Protein AF-A0A418CA34-F1 (afdb_monomer_lite)

Radius of gyration: 31.53 Å; chains: 1; bounding box: 89×88×75 Å

Secondary structure (DSSP, 8-state):
-PPPPPPPEEE-SEEEHHHHHHHHTS-HHHHHHHH-EEETTEEEEEETTEEEEESSGGG-EEEHHHHHHHHHHTT--EEE---S-------TT-------PPEEEEEE-TTSSHHHHHHHHHT---TTTSGGGS--SPEEEEEEEETTEEEEEEE---SGGGHHHHHHHHHH-SEEEEEEETTT---HHHHHHHHHHHHHT--EEEEEE-GGG-SS--EETT-EEEETTEEEEEEEEEETTS-EESEE-TT--EEEEEEE-SS-SS-TT----EEE-HHHHHHHHHHHHHHHHHHHHHHHHHHHTTS-PPP----SEEEEEEESSHHHHHHHHHHHHHH-TTEEEEEEEESSB-HHHHHT-SEEEEES--B-HHHHHHHHHTT--EEEESSHHHHHHHHHHHHHHHHHHHHHHTT-

Structure (mmCIF, N/CA/C/O backbone):
data_AF-A0A418CA34-F1
#
_entry.id   AF-A0A418CA34-F1
#
loop_
_atom_site.group_PDB
_atom_site.id
_atom_site.type_symbol
_atom_site.label_atom_id
_atom_site.label_alt_id
_atom_site.label_comp_id
_atom_site.label_asym_id
_atom_site.label_entity_id
_atom_site.label_seq_id
_atom_site.pdbx_PDB_ins_code
_atom_site.Cartn_x
_atom_site.Cartn_y
_atom_site.Cartn_z
_atom_site.occupancy
_atom_site.B_iso_or_equiv
_atom_site.auth_seq_id
_atom_site.auth_comp_id
_atom_site.auth_asym_id
_atom_site.auth_atom_id
_atom_site.pdbx_PDB_model_num
ATOM 1 N N . PHE A 1 1 ? -54.122 -43.890 13.988 1.00 38.28 1 PHE A N 1
ATOM 2 C CA . PHE A 1 1 ? -53.768 -42.560 13.454 1.00 38.28 1 PHE A CA 1
ATOM 3 C C . PHE A 1 1 ? -52.272 -42.350 13.623 1.00 38.28 1 PHE A C 1
ATOM 5 O O . PHE A 1 1 ? -51.840 -41.955 14.696 1.00 38.28 1 PHE A O 1
ATOM 12 N N . ALA A 1 2 ? -51.473 -42.701 12.613 1.00 40.19 2 ALA A N 1
ATOM 13 C CA . ALA A 1 2 ? -50.042 -42.405 12.627 1.00 40.19 2 ALA A CA 1
ATOM 14 C C . ALA A 1 2 ? -49.866 -40.883 12.524 1.00 40.19 2 ALA A C 1
ATOM 16 O O . ALA A 1 2 ? -50.378 -40.262 11.588 1.00 40.19 2 ALA A O 1
ATOM 17 N N . SER A 1 3 ? -49.228 -40.270 13.521 1.00 45.06 3 SER A N 1
ATOM 18 C CA . SER A 1 3 ? -48.885 -38.851 13.490 1.00 45.06 3 SER A CA 1
ATOM 19 C C . SER A 1 3 ? -47.972 -38.594 12.292 1.00 45.06 3 SER A C 1
ATOM 21 O O . SER A 1 3 ? -47.001 -39.315 12.073 1.00 45.06 3 SER A O 1
ATOM 23 N N . LYS A 1 4 ? -48.299 -37.578 11.484 1.00 45.91 4 LYS A N 1
ATOM 24 C CA . LYS A 1 4 ? -47.426 -37.134 10.389 1.00 45.91 4 LYS A CA 1
ATOM 25 C C . LYS A 1 4 ? -46.023 -36.861 10.960 1.00 45.91 4 LYS A C 1
ATOM 27 O O . LYS A 1 4 ? -45.952 -36.199 12.001 1.00 45.91 4 LYS A O 1
ATOM 32 N N . PRO A 1 5 ? -44.938 -37.322 10.311 1.00 50.31 5 PRO A N 1
ATOM 33 C CA . PRO A 1 5 ? -43.587 -36.990 10.750 1.00 50.31 5 PRO A CA 1
ATOM 34 C C . PRO A 1 5 ? -43.449 -35.464 10.785 1.00 50.31 5 PRO A C 1
ATOM 36 O O . PRO A 1 5 ? -43.822 -34.772 9.830 1.00 50.31 5 PRO A O 1
ATOM 39 N N . LYS A 1 6 ? -43.013 -34.921 11.928 1.00 60.38 6 LYS A N 1
ATOM 40 C CA . LYS A 1 6 ? -42.776 -33.481 12.070 1.00 60.38 6 LYS A CA 1
ATOM 41 C C . LYS A 1 6 ? -41.638 -33.124 11.119 1.00 60.38 6 LYS A C 1
ATOM 43 O O . LYS A 1 6 ? -40.577 -33.725 11.202 1.00 60.38 6 LYS A O 1
ATOM 48 N N . LYS A 1 7 ? -41.868 -32.172 10.209 1.00 67.38 7 LYS A N 1
ATOM 49 C CA . LYS A 1 7 ? -40.799 -31.659 9.343 1.00 67.38 7 LYS A CA 1
ATOM 50 C C . LYS A 1 7 ? -39.654 -31.130 10.221 1.00 67.38 7 LYS A C 1
ATOM 52 O O . LYS A 1 7 ? -39.965 -30.430 11.193 1.00 67.38 7 LYS A O 1
ATOM 57 N N . PRO A 1 8 ? -38.389 -31.438 9.890 1.00 76.38 8 PRO A N 1
ATOM 58 C CA . PRO A 1 8 ? -37.251 -30.939 10.643 1.00 76.38 8 PRO A CA 1
ATOM 59 C C . PRO A 1 8 ? -37.209 -29.412 10.582 1.00 76.38 8 PRO A C 1
ATOM 61 O O . PRO A 1 8 ? -37.644 -28.789 9.607 1.00 76.38 8 PRO A O 1
ATOM 64 N N . ILE A 1 9 ? -36.719 -28.804 11.654 1.00 81.12 9 ILE A N 1
ATOM 65 C CA . ILE A 1 9 ? -36.542 -27.359 11.730 1.00 81.12 9 ILE A CA 1
ATOM 66 C C . ILE A 1 9 ? -35.247 -26.997 11.027 1.00 81.12 9 ILE A C 1
ATOM 68 O O . ILE A 1 9 ? -34.190 -27.512 11.368 1.00 81.12 9 ILE A O 1
ATOM 72 N N . VAL A 1 10 ? -35.328 -26.063 10.089 1.00 78.81 10 VAL A N 1
ATOM 73 C CA . VAL A 1 10 ? -34.152 -25.582 9.374 1.00 78.81 10 VAL A CA 1
ATOM 74 C C . VAL A 1 10 ? -33.440 -24.500 10.191 1.00 78.81 10 VAL A C 1
ATOM 76 O O . VAL A 1 10 ? -34.069 -23.509 10.597 1.00 78.81 10 VAL A O 1
ATOM 79 N N . LEU A 1 11 ? -32.151 -24.700 10.473 1.00 78.75 11 LEU A N 1
ATOM 80 C CA . LEU A 1 11 ? -31.275 -23.763 11.183 1.00 78.75 11 LEU A CA 1
ATOM 81 C C . LEU A 1 11 ? -30.094 -23.333 10.299 1.00 78.75 11 LEU A C 1
ATOM 83 O O . LEU A 1 11 ? -29.603 -24.112 9.487 1.00 78.75 11 LEU A O 1
ATOM 87 N N . ASN A 1 12 ? -29.636 -22.100 10.521 1.00 76.00 12 ASN A N 1
ATOM 88 C CA . ASN A 1 12 ? -28.469 -21.507 9.863 1.00 76.00 12 ASN A CA 1
ATOM 89 C C . ASN A 1 12 ? -27.237 -21.639 10.778 1.00 76.00 12 ASN A C 1
ATOM 91 O O . ASN A 1 12 ? -27.395 -21.922 11.971 1.00 76.00 12 ASN A O 1
ATOM 95 N N . ASP A 1 13 ? -26.043 -21.314 10.264 1.00 72.12 13 ASP A N 1
ATOM 96 C CA . ASP A 1 13 ? -24.773 -21.333 11.021 1.00 72.12 13 ASP A CA 1
ATOM 97 C C . ASP A 1 13 ? -24.838 -20.598 12.361 1.00 72.12 13 ASP A C 1
ATOM 99 O O . ASP A 1 13 ? -24.279 -21.036 13.368 1.00 72.12 13 ASP A O 1
ATOM 103 N N . PHE A 1 14 ? -25.580 -19.492 12.385 1.00 81.00 14 PHE A N 1
ATOM 104 C CA . PHE A 1 14 ? -25.810 -18.699 13.579 1.00 81.00 14 PHE A CA 1
ATOM 105 C C . PHE A 1 14 ? -27.298 -18.421 13.745 1.00 81.00 14 PHE A C 1
ATOM 107 O O . PHE A 1 14 ? -27.937 -17.812 12.887 1.00 81.00 14 PHE A O 1
ATOM 114 N N . THR A 1 15 ? -27.856 -18.820 14.886 1.00 82.62 15 THR A N 1
ATOM 115 C CA . THR A 1 15 ? -29.274 -18.616 15.206 1.00 82.62 15 THR A CA 1
ATOM 116 C C . THR A 1 15 ? -29.419 -17.831 16.506 1.00 82.62 15 THR A C 1
ATOM 118 O O . THR A 1 15 ? -28.791 -18.134 17.520 1.00 82.62 15 THR A O 1
ATOM 121 N N . ARG A 1 16 ? -30.281 -16.808 16.534 1.00 86.12 16 ARG A N 1
ATOM 122 C CA . ARG A 1 16 ? -30.561 -16.067 17.779 1.00 86.12 16 ARG A CA 1
ATOM 123 C C . ARG A 1 16 ? -31.478 -16.869 18.701 1.00 86.12 16 ARG A C 1
ATOM 125 O O . ARG A 1 16 ? -32.436 -17.486 18.244 1.00 86.12 16 ARG A O 1
ATOM 132 N N . VAL A 1 17 ? -31.300 -16.731 20.016 1.00 86.25 17 VAL A N 1
ATOM 133 C CA . VAL A 1 17 ? -32.137 -17.399 21.041 1.00 86.25 17 VAL A CA 1
ATOM 134 C C . VAL A 1 17 ? -33.640 -17.216 20.804 1.00 86.25 17 VAL A C 1
ATOM 136 O O . VAL A 1 17 ? -34.409 -18.170 20.883 1.00 86.25 17 VAL A O 1
ATOM 139 N N . ARG A 1 18 ? -34.081 -15.989 20.493 1.00 84.44 18 ARG A N 1
ATOM 140 C CA . ARG A 1 18 ? -35.506 -15.691 20.261 1.00 84.44 18 ARG A CA 1
ATOM 141 C C . ARG A 1 18 ? -36.047 -16.381 19.009 1.00 84.44 18 ARG A C 1
ATOM 143 O O . ARG A 1 18 ? -37.228 -16.706 18.954 1.00 84.44 18 ARG A O 1
ATOM 150 N N . GLU A 1 19 ? -35.208 -16.550 17.999 1.00 84.62 19 GLU A N 1
ATOM 151 C CA . GLU A 1 19 ? -35.577 -17.218 16.757 1.00 84.62 19 GLU A CA 1
ATOM 152 C C . GLU A 1 19 ? -35.668 -18.728 16.967 1.00 84.62 19 GLU A C 1
ATOM 154 O O . GLU A 1 19 ? -36.681 -19.331 16.612 1.00 84.62 19 GLU A O 1
ATOM 159 N N . LEU A 1 20 ? -34.681 -19.308 17.654 1.00 87.25 20 LEU A N 1
ATOM 160 C CA . LEU A 1 20 ? -34.691 -20.718 18.029 1.00 87.25 20 LEU A CA 1
ATOM 161 C C . LEU A 1 20 ? -35.900 -21.055 18.915 1.00 87.25 20 LEU A C 1
ATOM 163 O O . LEU A 1 20 ? -36.608 -22.016 18.643 1.00 87.25 20 LEU A O 1
ATOM 167 N N . SER A 1 21 ? -36.211 -20.216 19.908 1.00 90.19 21 SER A N 1
ATOM 168 C CA . SER A 1 21 ? -37.402 -20.359 20.764 1.00 90.19 21 SER A CA 1
ATOM 169 C C . SER A 1 21 ? -38.704 -20.390 19.956 1.00 90.19 21 SER A C 1
ATOM 171 O O . SER A 1 21 ? -39.552 -21.252 20.188 1.00 90.19 21 SER A O 1
ATOM 173 N N . LYS A 1 22 ? -38.854 -19.501 18.965 1.00 88.94 22 LYS A N 1
ATOM 174 C CA . LYS A 1 22 ? -40.026 -19.496 18.075 1.00 88.94 22 LYS A CA 1
ATOM 175 C C . LYS A 1 22 ? -40.110 -20.766 17.232 1.00 88.94 22 LYS A C 1
ATOM 177 O O . LYS A 1 22 ? -41.198 -21.324 17.110 1.00 88.94 22 LYS A O 1
ATOM 182 N N . LYS A 1 23 ? -38.983 -21.210 16.665 1.00 86.81 23 LYS A N 1
ATOM 183 C CA . LYS A 1 23 ? -38.906 -22.427 15.846 1.00 86.81 23 LYS A CA 1
ATOM 184 C C . LYS A 1 23 ? -39.270 -23.666 16.684 1.00 86.81 23 LYS A C 1
ATOM 186 O O . LYS A 1 23 ? -40.137 -24.437 16.282 1.00 86.81 23 LYS A O 1
ATOM 191 N N . LEU A 1 24 ? -38.706 -23.789 17.886 1.00 87.31 24 LEU A N 1
ATOM 192 C CA . LEU A 1 24 ? -38.944 -24.893 18.826 1.00 87.31 24 LEU A CA 1
ATOM 193 C C . LEU A 1 24 ? -40.304 -24.837 19.547 1.00 87.31 24 LEU A C 1
ATOM 195 O O . LEU A 1 24 ? -40.703 -25.822 20.162 1.00 87.31 24 LEU A O 1
ATOM 199 N N . LYS A 1 25 ? -41.032 -23.713 19.472 1.00 88.44 25 LYS A N 1
ATOM 200 C CA . LYS A 1 25 ? -42.279 -23.455 20.225 1.00 88.44 25 LYS A CA 1
ATOM 201 C C . LYS A 1 25 ? -42.112 -23.558 21.750 1.00 88.44 25 LYS A C 1
ATOM 203 O O . LYS A 1 25 ? -43.045 -23.942 22.450 1.00 88.44 25 LYS A O 1
ATOM 208 N N . VAL A 1 26 ? -40.942 -23.173 22.254 1.00 89.75 26 VAL A N 1
ATOM 209 C CA . VAL A 1 26 ? -40.608 -23.107 23.689 1.00 89.75 26 VAL A CA 1
ATOM 210 C C . VAL A 1 26 ? -40.328 -21.665 24.099 1.00 89.75 26 VAL A C 1
ATOM 212 O O . VAL A 1 26 ? -40.157 -20.785 23.249 1.00 89.75 26 VAL A O 1
ATOM 215 N N . THR A 1 27 ? -40.269 -21.384 25.396 1.00 89.44 27 THR A N 1
ATOM 216 C CA . THR A 1 27 ? -39.977 -20.028 25.877 1.00 89.44 27 THR A CA 1
ATOM 217 C C . THR A 1 27 ? -38.505 -19.659 25.665 1.00 89.44 27 THR A C 1
ATOM 219 O O . THR A 1 27 ? -37.614 -20.508 25.672 1.00 89.44 27 THR A O 1
ATOM 222 N N . ALA A 1 28 ? -38.216 -18.365 25.487 1.00 86.12 28 ALA A N 1
ATOM 223 C CA . ALA A 1 28 ? -36.836 -17.902 25.326 1.00 86.12 28 ALA A CA 1
ATOM 224 C C . ALA A 1 28 ? -35.971 -18.227 26.557 1.00 86.12 28 ALA A C 1
ATOM 226 O O . ALA A 1 28 ? -34.791 -18.531 26.406 1.00 86.12 28 ALA A O 1
ATOM 227 N N . ASP A 1 29 ? -36.560 -18.219 27.755 1.00 86.81 29 ASP A N 1
ATOM 228 C CA . ASP A 1 29 ? -35.861 -18.565 28.994 1.00 86.81 29 ASP A CA 1
ATOM 229 C C . ASP A 1 29 ? -35.441 -20.041 29.039 1.00 86.81 29 ASP A C 1
ATOM 231 O O . ASP A 1 29 ? -34.365 -20.353 29.547 1.00 86.81 29 ASP A O 1
ATOM 235 N N . GLU A 1 30 ? -36.235 -20.956 28.477 1.00 85.75 30 GLU A N 1
ATOM 236 C CA . GLU A 1 30 ? -35.879 -22.379 28.381 1.00 85.75 30 GLU A CA 1
ATOM 237 C C . GLU A 1 30 ? -34.697 -22.615 27.440 1.00 85.75 30 GLU A C 1
ATOM 239 O O . GLU A 1 30 ? -33.808 -23.404 27.760 1.00 85.75 30 GLU A O 1
ATOM 244 N N . VAL A 1 31 ? -34.634 -21.879 26.328 1.00 88.00 31 VAL A N 1
ATOM 245 C CA . VAL A 1 31 ? -33.477 -21.908 25.421 1.00 88.00 31 VAL A CA 1
ATOM 246 C C . VAL A 1 31 ? -32.238 -21.337 26.116 1.00 88.00 31 VAL A C 1
ATOM 248 O O . VAL A 1 31 ? -31.165 -21.932 26.051 1.00 88.00 31 VAL A O 1
ATOM 251 N N . VAL A 1 32 ? -32.374 -20.220 26.842 1.00 88.25 32 VAL A N 1
ATOM 252 C CA . VAL A 1 32 ? -31.250 -19.610 27.573 1.00 88.25 32 VAL A CA 1
ATOM 253 C C . VAL A 1 32 ? -30.696 -20.536 28.646 1.00 88.25 32 VAL A C 1
ATOM 255 O O . VAL A 1 32 ? -29.481 -20.594 28.777 1.00 88.25 32 VAL A O 1
ATOM 258 N N . LYS A 1 33 ? -31.532 -21.277 29.383 1.00 87.38 33 LYS A N 1
ATOM 259 C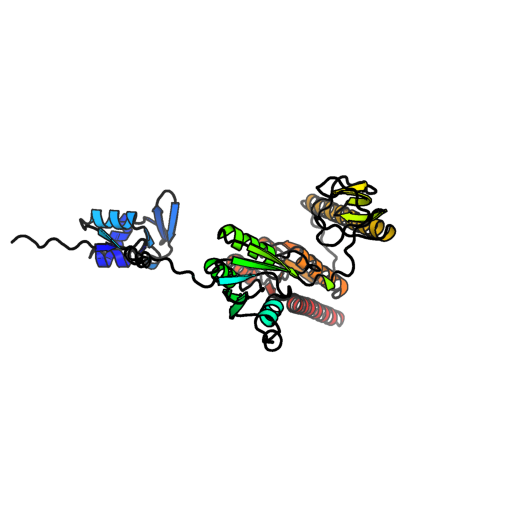 CA . LYS A 1 33 ? -31.056 -22.225 30.411 1.00 87.38 33 LYS A CA 1
ATOM 260 C C . LYS A 1 33 ? -30.063 -23.251 29.860 1.00 87.38 33 LYS A C 1
ATOM 262 O O . LYS A 1 33 ? -29.143 -23.634 30.576 1.00 87.38 33 LYS A O 1
ATOM 267 N N . HIS A 1 34 ? -30.245 -23.662 28.606 1.00 86.38 34 HIS A N 1
ATOM 268 C CA . HIS A 1 34 ? -29.386 -24.639 27.937 1.00 86.38 34 HIS A CA 1
ATOM 269 C C . HIS A 1 34 ? -28.230 -23.989 27.165 1.00 86.38 34 HIS A C 1
ATOM 271 O O . HIS A 1 34 ? -27.206 -24.627 26.948 1.00 86.38 34 HIS A O 1
ATOM 277 N N . ALA A 1 35 ? -28.366 -22.717 26.784 1.00 83.50 35 ALA A N 1
ATOM 278 C CA . ALA A 1 35 ? -27.345 -21.985 26.042 1.00 83.50 35 ALA A CA 1
ATOM 279 C C . ALA A 1 35 ? -26.343 -21.222 26.925 1.00 83.50 35 ALA A C 1
ATOM 281 O O . ALA A 1 35 ? -25.166 -21.121 26.586 1.00 83.50 35 ALA A O 1
ATOM 282 N N . CYS A 1 36 ? -26.791 -20.594 28.015 1.00 86.44 36 CYS A N 1
ATOM 283 C CA . CYS A 1 36 ? -26.009 -19.603 28.755 1.00 86.44 36 CYS A CA 1
ATOM 284 C C . CYS A 1 36 ? -26.298 -19.620 30.261 1.00 86.44 36 CYS A C 1
ATOM 286 O O . CYS A 1 36 ? -27.412 -19.870 30.715 1.00 86.44 36 CYS A O 1
ATOM 288 N N . ARG A 1 37 ? -25.312 -19.210 31.061 1.00 85.50 37 ARG A N 1
ATOM 289 C CA . ARG A 1 37 ? -25.493 -18.901 32.486 1.00 85.50 37 ARG A CA 1
ATOM 290 C C . ARG A 1 37 ? -25.785 -17.416 32.669 1.00 85.50 37 ARG A C 1
ATOM 292 O O . ARG A 1 37 ? -25.077 -16.567 32.132 1.00 85.50 37 ARG A O 1
ATOM 299 N N . LYS A 1 38 ? -26.811 -17.092 33.458 1.00 82.00 38 LYS A N 1
ATOM 300 C CA . LYS A 1 38 ? -27.149 -15.709 33.820 1.00 82.00 38 LYS A CA 1
ATOM 301 C C . LYS A 1 38 ? -26.508 -15.345 35.158 1.00 82.00 38 LYS A C 1
ATOM 303 O O . LYS A 1 38 ? -26.766 -16.005 36.160 1.00 82.00 38 LYS A O 1
ATOM 308 N N . HIS A 1 39 ? -25.716 -14.277 35.192 1.00 81.81 39 HIS A N 1
ATOM 309 C CA . HIS A 1 39 ? -25.080 -13.772 36.412 1.00 81.81 39 HIS A CA 1
ATOM 310 C C . HIS A 1 39 ? -24.998 -12.241 36.375 1.00 81.81 39 HIS A C 1
ATOM 312 O O . HIS A 1 39 ? -24.672 -11.676 35.336 1.00 81.81 39 HIS A O 1
ATOM 318 N N . TYR A 1 40 ? -25.357 -11.554 37.468 1.00 79.25 40 TYR A N 1
ATOM 319 C CA . TYR A 1 40 ? -25.418 -10.079 37.550 1.00 79.25 40 TYR A CA 1
ATOM 320 C C . TYR A 1 40 ? -26.079 -9.395 36.334 1.00 79.25 40 TYR A C 1
ATOM 322 O O . TYR A 1 40 ? -25.548 -8.444 35.768 1.00 79.25 40 TYR A O 1
ATOM 330 N N . ARG A 1 41 ? -27.250 -9.900 35.911 1.00 76.25 41 ARG A N 1
ATOM 331 C CA . ARG A 1 41 ? -28.010 -9.427 34.728 1.00 76.25 41 ARG A CA 1
ATOM 332 C C . ARG A 1 41 ? -27.281 -9.570 33.377 1.00 76.25 41 ARG A C 1
ATOM 334 O O . ARG A 1 41 ? -27.795 -9.068 32.386 1.00 76.25 41 ARG A O 1
ATOM 341 N N . LYS A 1 42 ? -26.163 -10.295 33.317 1.00 80.56 42 LYS A N 1
ATOM 342 C CA . LYS A 1 42 ? -25.409 -10.612 32.094 1.00 80.56 42 LYS A CA 1
ATOM 343 C C . LYS A 1 42 ? -25.514 -12.095 31.754 1.00 80.56 42 LYS A C 1
ATOM 345 O O . LYS A 1 42 ? -25.766 -12.917 32.638 1.00 80.56 42 LYS A O 1
ATOM 350 N N . TYR A 1 43 ? -25.334 -12.426 30.481 1.00 85.19 43 TYR A N 1
ATOM 351 C CA . TYR A 1 43 ? -25.381 -13.794 29.965 1.00 85.19 43 TYR A CA 1
ATOM 352 C C . TYR A 1 43 ? -23.982 -14.237 29.552 1.00 85.19 43 TYR A C 1
ATOM 354 O O . TYR A 1 43 ? -23.280 -13.514 28.849 1.00 85.19 43 TYR A O 1
ATOM 362 N N . TYR A 1 44 ? -23.592 -15.427 29.994 1.00 85.56 44 TYR A N 1
ATOM 363 C CA . TYR A 1 44 ? -22.287 -16.019 29.735 1.00 85.56 44 TYR A CA 1
ATOM 364 C C . TYR A 1 44 ? -22.475 -17.362 29.037 1.00 85.56 44 TYR A C 1
ATOM 366 O O . TYR A 1 44 ? -23.161 -18.238 29.565 1.00 85.56 44 TYR A O 1
ATOM 374 N N . MET A 1 45 ? -21.871 -17.521 27.868 1.00 87.31 45 MET A N 1
ATOM 375 C CA . MET A 1 45 ? -21.883 -18.750 27.077 1.00 87.31 45 MET A CA 1
ATOM 376 C C . MET A 1 45 ? -20.452 -19.255 26.946 1.00 87.31 45 MET A C 1
ATOM 378 O O . MET A 1 45 ? -19.550 -18.456 26.717 1.00 87.31 45 MET A O 1
ATOM 382 N N . THR A 1 46 ? -20.242 -20.559 27.070 1.00 81.69 46 THR A N 1
ATOM 383 C CA . THR A 1 46 ? -18.949 -21.179 26.762 1.00 81.69 46 THR A CA 1
ATOM 384 C C . THR A 1 46 ? -19.144 -22.096 25.568 1.00 81.69 46 THR A C 1
ATOM 386 O O . THR A 1 46 ? -20.029 -22.951 25.601 1.00 81.69 46 THR A O 1
ATOM 389 N N . HIS A 1 47 ? -18.337 -21.923 24.529 1.00 79.06 47 HIS A N 1
ATOM 390 C CA . HIS A 1 47 ? -18.376 -22.740 23.318 1.00 79.06 47 HIS A CA 1
ATOM 391 C C . HIS A 1 47 ? -16.946 -22.938 22.807 1.00 79.06 47 HIS A C 1
ATOM 393 O O . HIS A 1 47 ? -16.196 -21.969 22.766 1.00 79.06 47 HIS A O 1
ATOM 399 N N . HIS A 1 48 ? -16.551 -24.190 22.537 1.00 81.06 48 HIS A N 1
ATOM 400 C CA . HIS A 1 48 ? -15.164 -24.594 22.230 1.00 81.06 48 HIS A CA 1
ATOM 401 C C . HIS A 1 48 ? -14.103 -23.905 23.110 1.00 81.06 48 HIS A C 1
ATOM 403 O O . HIS A 1 48 ? -13.181 -23.273 22.610 1.00 81.06 48 HIS A O 1
ATOM 409 N N . ASP A 1 49 ? -14.282 -23.967 24.434 1.00 78.94 49 ASP A N 1
ATOM 410 C CA . ASP A 1 49 ? -13.401 -23.352 25.444 1.00 78.94 49 ASP A CA 1
ATOM 411 C C . ASP A 1 49 ? -13.275 -21.814 25.403 1.00 78.94 49 ASP A C 1
ATOM 413 O O . ASP A 1 49 ? -12.625 -21.215 26.265 1.00 78.94 49 ASP A O 1
ATOM 417 N N . VAL A 1 50 ? -13.998 -21.141 24.506 1.00 70.81 50 VAL A N 1
ATOM 418 C CA . VAL A 1 50 ? -14.103 -19.681 24.444 1.00 70.81 50 VAL A CA 1
ATOM 419 C C . VAL A 1 50 ? -15.330 -19.208 25.224 1.00 70.81 50 VAL A C 1
ATOM 421 O O . VAL A 1 50 ? -16.440 -19.727 25.082 1.00 70.81 50 VAL A O 1
ATOM 424 N N . LYS A 1 51 ? -15.139 -18.196 26.079 1.00 81.88 51 LYS A N 1
ATOM 425 C CA . LYS A 1 51 ? -16.211 -17.584 26.877 1.00 81.88 51 LYS A CA 1
ATOM 426 C C . LYS A 1 51 ? -16.739 -16.326 26.197 1.00 81.88 51 LYS A C 1
ATOM 428 O O . LYS A 1 51 ? -16.037 -15.324 26.095 1.00 81.88 51 LYS A O 1
ATOM 433 N N . TYR A 1 52 ? -18.013 -16.347 25.837 1.00 79.69 52 TYR A N 1
ATOM 434 C CA . TYR A 1 52 ? -18.752 -15.222 25.282 1.00 79.69 52 TYR A CA 1
ATOM 435 C C . TYR A 1 52 ? -19.611 -14.564 26.359 1.00 79.69 52 TYR A C 1
ATOM 437 O O . TYR A 1 52 ? -20.221 -15.234 27.198 1.00 79.69 52 TYR A O 1
ATOM 445 N N . LYS A 1 53 ? -19.670 -13.234 26.332 1.00 86.19 53 LYS A N 1
ATOM 446 C CA . LYS A 1 53 ? -20.425 -12.420 27.285 1.00 86.19 53 LYS A CA 1
ATOM 447 C C . LYS A 1 53 ? -21.380 -11.506 26.531 1.00 86.19 53 LYS A C 1
ATOM 449 O O . LYS A 1 53 ? -20.959 -10.766 25.650 1.00 86.19 53 LYS A O 1
ATOM 454 N N . PHE A 1 54 ? -22.641 -11.514 26.944 1.00 82.62 54 PHE A N 1
ATOM 455 C CA . PHE A 1 54 ? -23.707 -10.708 26.362 1.00 82.62 54 PHE A CA 1
ATOM 456 C C . PHE A 1 54 ? -24.414 -9.898 27.453 1.00 82.62 54 PHE A C 1
ATOM 458 O O . PHE A 1 54 ? -24.725 -10.415 28.531 1.00 82.62 54 PHE A O 1
ATOM 465 N N . ASP A 1 55 ? -24.698 -8.629 27.175 1.00 79.62 55 ASP A N 1
ATOM 466 C CA . ASP A 1 55 ? -25.374 -7.736 28.119 1.00 79.62 55 ASP A CA 1
ATOM 467 C C . ASP A 1 55 ? -26.898 -7.910 28.077 1.00 79.62 55 ASP A C 1
ATOM 469 O O . ASP A 1 55 ? -27.585 -7.689 29.073 1.00 79.62 55 ASP A O 1
ATOM 473 N N . THR A 1 56 ? -27.451 -8.342 26.939 1.00 80.06 56 THR A N 1
ATOM 474 C CA . THR A 1 56 ? -28.896 -8.564 26.784 1.00 80.06 56 THR A CA 1
ATOM 475 C C . THR A 1 56 ? -29.209 -9.862 26.046 1.00 80.06 56 THR A C 1
ATOM 477 O O . THR A 1 56 ? -28.444 -10.320 25.204 1.00 80.06 56 THR A O 1
ATOM 480 N N . LEU A 1 57 ? -30.397 -10.427 26.294 1.00 77.69 57 LEU A N 1
ATOM 481 C CA . LEU A 1 57 ? -30.859 -11.662 25.643 1.00 77.69 57 LEU A CA 1
ATOM 482 C C . LEU A 1 57 ? -30.929 -11.536 24.109 1.00 77.69 57 LEU A C 1
ATOM 484 O O . LEU A 1 57 ? -30.763 -12.518 23.395 1.00 77.69 57 LEU A O 1
ATOM 488 N N . LYS A 1 58 ? -31.132 -10.317 23.587 1.00 77.12 58 LYS A N 1
ATOM 489 C CA . LYS A 1 58 ? -31.169 -10.041 22.140 1.00 77.12 58 LYS A CA 1
ATOM 490 C C . LYS A 1 58 ? -29.814 -10.233 21.448 1.00 77.12 58 LYS A C 1
ATOM 492 O O . LYS A 1 58 ? -29.803 -10.416 20.234 1.00 77.12 58 LYS A O 1
ATOM 497 N N . GLN A 1 59 ? -28.718 -10.142 22.202 1.00 77.88 59 GLN A N 1
ATOM 498 C CA . GLN A 1 59 ? -27.348 -10.275 21.701 1.00 77.88 59 GLN A CA 1
ATOM 499 C C . GLN A 1 59 ? -26.863 -11.727 21.697 1.00 77.88 59 GLN A C 1
ATOM 501 O O . GLN A 1 59 ? -25.830 -12.002 21.101 1.00 77.88 59 GLN A O 1
ATOM 506 N N . VAL A 1 60 ? -27.581 -12.646 22.351 1.00 80.69 60 VAL A N 1
ATOM 507 C CA . VAL A 1 60 ? -27.162 -14.047 22.432 1.00 80.69 60 VAL A CA 1
ATOM 508 C C . VAL A 1 60 ? -27.387 -14.723 21.079 1.00 80.69 60 VAL A C 1
ATOM 510 O O . VAL A 1 60 ? -28.529 -14.934 20.647 1.00 80.69 60 VAL A O 1
ATOM 513 N N . ILE A 1 61 ? -26.275 -15.045 20.424 1.00 84.56 61 ILE A N 1
ATOM 514 C CA . ILE A 1 61 ? -26.200 -15.750 19.145 1.00 84.56 61 ILE A CA 1
ATOM 515 C C . ILE A 1 61 ? -25.645 -17.145 19.424 1.00 84.56 61 ILE A C 1
ATOM 517 O O . ILE A 1 61 ? -24.628 -17.281 20.100 1.00 84.56 61 ILE A O 1
ATOM 521 N N . LEU A 1 62 ? -26.342 -18.166 18.934 1.00 84.00 62 LEU A N 1
ATOM 522 C CA . LEU A 1 62 ? -26.003 -19.569 19.122 1.00 84.00 62 LEU A CA 1
ATOM 523 C C . LEU A 1 62 ? -25.365 -20.106 17.836 1.00 84.00 62 LEU A C 1
ATOM 525 O O . LEU A 1 62 ? -26.010 -20.013 16.787 1.00 84.00 62 LEU A O 1
ATOM 529 N N . PRO A 1 63 ? -24.150 -20.671 17.910 1.00 83.88 63 PRO A N 1
ATOM 530 C CA . PRO A 1 63 ? -23.591 -21.489 16.838 1.00 83.88 63 PRO A CA 1
ATOM 531 C C . PRO A 1 63 ? -24.494 -22.692 16.520 1.00 83.88 63 PRO A C 1
ATOM 533 O O . PRO A 1 63 ? -25.204 -23.183 17.409 1.00 83.88 63 PRO A O 1
ATOM 536 N N . LEU A 1 64 ? -24.473 -23.166 15.272 1.00 80.94 64 LEU A N 1
ATOM 537 C CA . LEU A 1 64 ? -25.330 -24.248 14.774 1.00 80.94 64 LEU A CA 1
ATOM 538 C C . LEU A 1 64 ? -25.276 -25.505 15.641 1.00 80.94 64 LEU A C 1
ATOM 540 O O . LEU A 1 64 ? -26.319 -26.041 15.999 1.00 80.94 64 LEU A O 1
ATOM 544 N N . ASP A 1 65 ? -24.086 -25.966 16.009 1.00 83.50 65 ASP A N 1
ATOM 545 C CA . ASP A 1 65 ? -23.894 -27.173 16.815 1.00 83.50 65 ASP A CA 1
ATOM 546 C C . ASP A 1 65 ? -24.518 -27.032 18.216 1.00 83.50 65 ASP A C 1
ATOM 548 O O . ASP A 1 65 ? -25.080 -27.982 18.764 1.00 83.50 65 ASP A O 1
ATOM 552 N N . LEU A 1 66 ? -24.461 -25.839 18.813 1.00 85.12 66 LEU A N 1
ATOM 553 C CA . LEU A 1 66 ? -25.102 -25.558 20.094 1.00 85.12 66 LEU A CA 1
ATOM 554 C C . LEU A 1 66 ? -26.622 -25.462 19.931 1.00 85.12 66 LEU A C 1
ATOM 556 O O . LEU A 1 66 ? -27.364 -26.015 20.741 1.00 85.12 66 LEU A O 1
ATOM 560 N N . ALA A 1 67 ? -27.097 -24.801 18.875 1.00 86.38 67 ALA A N 1
ATOM 561 C CA . ALA A 1 67 ? -28.520 -24.683 18.575 1.00 86.38 67 ALA A CA 1
ATOM 562 C C . ALA A 1 67 ? -29.160 -26.047 18.256 1.00 86.38 67 ALA A C 1
ATOM 564 O O . ALA A 1 67 ? -30.258 -26.330 18.737 1.00 86.38 67 ALA A O 1
ATOM 565 N N . ALA A 1 68 ? -28.454 -26.907 17.519 1.00 85.88 68 ALA A N 1
ATOM 566 C CA . ALA A 1 68 ? -28.855 -28.274 17.204 1.00 85.88 68 ALA A CA 1
ATOM 567 C C . ALA A 1 68 ? -28.916 -29.147 18.462 1.00 85.88 68 ALA A C 1
ATOM 569 O O . ALA A 1 68 ? -29.918 -29.820 18.681 1.00 85.88 68 ALA A O 1
ATOM 570 N N . ARG A 1 69 ? -27.915 -29.061 19.351 1.00 87.25 69 ARG A N 1
ATOM 571 C CA . ARG A 1 69 ? -27.946 -29.743 20.660 1.00 87.25 69 ARG A CA 1
ATOM 572 C C . ARG A 1 69 ? -29.135 -29.318 21.518 1.00 87.25 69 ARG A C 1
ATOM 574 O O . ARG A 1 69 ? -29.758 -30.149 22.172 1.00 87.25 69 ARG A O 1
ATOM 581 N N . ILE A 1 70 ? -29.462 -28.025 21.523 1.00 89.12 70 ILE A N 1
ATOM 582 C CA . ILE A 1 70 ? -30.632 -27.521 22.251 1.00 89.12 70 ILE A CA 1
ATOM 583 C C . ILE A 1 70 ? -31.921 -28.051 21.615 1.00 89.12 70 ILE A C 1
ATOM 585 O O . ILE A 1 70 ? -32.821 -28.463 22.336 1.00 89.12 70 ILE A O 1
ATOM 589 N N . ALA A 1 71 ? -32.023 -28.060 20.286 1.00 88.12 71 ALA A N 1
ATOM 590 C CA . ALA A 1 71 ? -33.191 -28.583 19.582 1.00 88.12 71 ALA A CA 1
ATOM 591 C C . ALA A 1 71 ? -33.412 -30.088 19.825 1.00 88.12 71 ALA A C 1
ATOM 593 O O . ALA A 1 71 ? -34.546 -30.499 20.081 1.00 88.12 71 ALA A O 1
ATOM 594 N N . ASP A 1 72 ? -32.334 -30.873 19.837 1.00 87.06 72 ASP A N 1
ATOM 595 C CA . ASP A 1 72 ? -32.347 -32.306 20.148 1.00 87.06 72 ASP A CA 1
ATOM 596 C C . ASP A 1 72 ? -32.841 -32.574 21.579 1.00 87.06 72 ASP A C 1
ATOM 598 O O . ASP A 1 72 ? -33.685 -33.440 21.804 1.00 87.06 72 ASP A O 1
ATOM 602 N N . HIS A 1 73 ? -32.452 -31.731 22.546 1.00 87.31 73 HIS A N 1
ATOM 603 C CA . HIS A 1 73 ? -32.980 -31.799 23.915 1.00 87.31 73 HIS A CA 1
ATOM 604 C C . HIS A 1 73 ? -34.512 -31.637 23.986 1.00 87.31 73 HIS A C 1
ATOM 606 O O . HIS A 1 73 ? -35.157 -32.195 24.873 1.00 87.31 73 HIS A O 1
ATOM 612 N N . PHE A 1 74 ? -35.112 -30.906 23.041 1.00 87.31 74 PHE A N 1
ATOM 613 C CA . PHE A 1 74 ? -36.567 -30.756 22.917 1.00 87.31 74 PHE A CA 1
ATOM 614 C C . PHE A 1 74 ? -37.210 -31.770 21.951 1.00 87.31 74 PHE A C 1
ATOM 616 O O . PHE A 1 74 ? -38.402 -31.658 21.647 1.00 87.31 74 PHE A O 1
ATOM 623 N N . GLY A 1 75 ? -36.454 -32.765 21.477 1.00 81.25 75 GLY A N 1
ATOM 624 C CA . GLY A 1 75 ? -36.929 -33.814 20.573 1.00 81.25 75 GLY A CA 1
ATOM 625 C C . GLY A 1 75 ? -37.308 -33.290 19.189 1.00 81.25 75 GLY A C 1
ATOM 626 O O . GLY A 1 75 ? -38.274 -33.775 18.588 1.00 81.25 75 GLY A O 1
ATOM 627 N N . VAL A 1 76 ? -36.614 -32.254 18.710 1.00 85.38 76 VAL A N 1
ATOM 628 C CA . VAL A 1 76 ? -36.839 -31.673 17.387 1.00 85.38 76 VAL A CA 1
ATOM 629 C C . VAL A 1 76 ? -35.638 -31.931 16.488 1.00 85.38 76 VAL A C 1
ATOM 631 O O . VAL A 1 76 ? -34.559 -31.396 16.721 1.00 85.38 76 VAL A O 1
ATOM 634 N N . GLU A 1 77 ? -35.860 -32.697 15.420 1.00 79.50 77 GLU A N 1
ATOM 635 C CA . GLU A 1 77 ? -34.864 -32.878 14.366 1.00 79.50 77 GLU A CA 1
ATOM 636 C C . GLU A 1 77 ? -34.566 -31.548 13.665 1.00 79.50 77 GLU A C 1
ATOM 638 O O . GLU A 1 77 ? -35.475 -30.782 13.317 1.00 79.50 77 GLU A O 1
ATOM 643 N N . VAL A 1 78 ? -33.277 -31.289 13.450 1.00 80.75 78 VAL A N 1
ATOM 644 C CA . VAL A 1 78 ? -32.767 -30.087 12.794 1.00 80.75 78 VAL A CA 1
ATOM 645 C C . VAL A 1 78 ? -32.188 -30.451 11.435 1.00 80.75 78 VAL A C 1
ATOM 647 O O . VAL A 1 78 ? -31.412 -31.394 11.319 1.00 80.75 78 VAL A O 1
ATOM 650 N N . ALA A 1 79 ? -32.539 -29.668 10.420 1.00 75.62 79 ALA A N 1
ATOM 651 C CA . ALA A 1 79 ? -31.864 -29.655 9.131 1.00 75.62 79 ALA A CA 1
ATOM 652 C C . ALA A 1 79 ? -31.002 -28.389 9.030 1.00 75.62 79 ALA A C 1
ATOM 654 O O . ALA A 1 79 ? -31.372 -27.338 9.557 1.00 75.62 79 ALA A O 1
ATOM 655 N N . TYR A 1 80 ? -29.857 -28.491 8.365 1.00 70.69 80 TYR A N 1
ATOM 656 C CA . TYR A 1 80 ? -28.971 -27.358 8.119 1.00 70.69 80 TYR A CA 1
ATOM 657 C C . TYR A 1 80 ? -29.224 -26.777 6.725 1.00 70.69 80 TYR A C 1
ATOM 659 O O . TYR A 1 80 ? -29.327 -27.533 5.759 1.00 70.69 80 TYR A O 1
ATOM 667 N N . GLU A 1 81 ? -29.315 -25.452 6.626 1.00 58.66 81 GLU A N 1
ATOM 668 C CA . GLU A 1 81 ? -29.368 -24.721 5.357 1.00 58.66 81 GLU A CA 1
ATOM 669 C C . GLU A 1 81 ? -28.282 -23.640 5.377 1.00 58.66 81 GLU A C 1
ATOM 671 O O . GLU A 1 81 ? -28.342 -22.684 6.155 1.00 58.66 81 GLU A O 1
ATOM 676 N N . ALA A 1 82 ? -27.258 -23.826 4.542 1.00 52.78 82 ALA A N 1
ATOM 677 C CA . ALA A 1 82 ? -26.246 -22.809 4.303 1.00 52.78 82 ALA A CA 1
ATOM 678 C C . ALA A 1 82 ? -26.902 -21.649 3.539 1.00 52.78 82 ALA A C 1
ATOM 680 O O . ALA A 1 82 ? -27.471 -21.853 2.470 1.00 52.78 82 ALA A O 1
ATOM 681 N N . VAL A 1 83 ? -26.856 -20.442 4.110 1.00 54.19 83 VAL A N 1
ATOM 682 C CA . VAL A 1 83 ? -27.397 -19.215 3.487 1.00 54.19 83 VAL A CA 1
ATOM 683 C C . VAL A 1 83 ? -26.371 -18.555 2.565 1.00 54.19 83 VAL A C 1
ATOM 685 O O . VAL A 1 83 ? -26.684 -17.576 1.888 1.00 54.19 83 VAL A O 1
ATOM 688 N N . GLU A 1 84 ? -25.146 -19.076 2.514 1.00 45.34 84 GLU A N 1
ATOM 689 C CA . GLU A 1 84 ? -24.226 -18.675 1.460 1.00 45.34 84 GLU A CA 1
ATOM 690 C C . GLU A 1 84 ? -24.858 -19.039 0.113 1.00 45.34 84 GLU A C 1
ATOM 692 O O . GLU A 1 84 ? -25.369 -20.157 -0.027 1.00 45.34 84 GLU A O 1
ATOM 697 N N . PRO A 1 85 ? -24.910 -18.101 -0.855 1.00 40.19 85 PRO A N 1
ATOM 698 C CA . PRO A 1 85 ? -25.329 -18.451 -2.197 1.00 40.19 85 PRO A CA 1
ATOM 699 C C . PRO A 1 85 ? -24.442 -19.610 -2.629 1.00 40.19 85 PRO A C 1
ATOM 701 O O . PRO A 1 85 ? -23.229 -19.459 -2.727 1.00 40.19 85 PRO A O 1
ATOM 704 N N . GLN A 1 86 ? -25.039 -20.787 -2.817 1.00 42.50 86 GLN A N 1
ATOM 705 C CA . GLN A 1 86 ? -24.328 -21.851 -3.495 1.00 42.50 86 GLN A CA 1
ATOM 706 C C . GLN A 1 86 ? -23.986 -21.273 -4.857 1.00 42.50 86 GLN A C 1
ATOM 708 O O . GLN A 1 86 ? -24.898 -20.845 -5.577 1.00 42.50 86 GLN A O 1
ATOM 713 N N . ASP A 1 87 ? -22.692 -21.216 -5.179 1.00 48.12 87 ASP A N 1
ATOM 714 C CA . ASP A 1 87 ? -22.271 -21.008 -6.553 1.00 48.12 87 ASP A CA 1
ATOM 715 C C . ASP A 1 87 ? -23.156 -21.906 -7.402 1.00 48.12 87 ASP A C 1
ATOM 717 O O . ASP A 1 87 ? -23.354 -23.081 -7.067 1.00 48.12 87 ASP A O 1
ATOM 721 N N . ILE A 1 88 ? -23.779 -21.332 -8.433 1.00 54.06 88 ILE A N 1
ATOM 722 C CA . ILE A 1 88 ? -24.523 -22.125 -9.402 1.00 54.06 88 ILE A CA 1
ATOM 723 C C . ILE A 1 88 ? -23.525 -23.183 -9.839 1.00 54.06 88 ILE A C 1
ATOM 725 O O . ILE A 1 88 ? -22.542 -22.839 -10.498 1.00 54.06 88 ILE A O 1
ATOM 729 N N . VAL A 1 89 ? -23.730 -24.426 -9.385 1.00 47.47 89 VAL A N 1
ATOM 730 C CA . VAL A 1 89 ? -22.864 -25.546 -9.730 1.00 47.47 89 VAL A CA 1
ATOM 731 C C . VAL A 1 89 ? -22.776 -25.479 -11.233 1.00 47.47 89 VAL A C 1
ATOM 733 O O . VAL A 1 89 ? -23.803 -25.581 -11.908 1.00 47.47 89 VAL A O 1
ATOM 736 N N . SER A 1 90 ? -21.580 -25.162 -11.724 1.00 52.00 90 SER A N 1
ATOM 737 C CA . SER A 1 90 ? -21.330 -24.991 -13.141 1.00 52.00 90 SER A CA 1
ATOM 738 C C . SER A 1 90 ? -21.810 -26.282 -13.768 1.00 52.00 90 SER A C 1
ATOM 740 O O . SER A 1 90 ? -21.262 -27.337 -13.451 1.00 52.00 90 SER A O 1
ATOM 742 N N . ASP A 1 91 ? -22.912 -26.224 -14.518 1.00 51.47 91 ASP A N 1
ATOM 743 C CA . ASP A 1 91 ? -23.505 -27.410 -15.116 1.00 51.47 91 ASP A CA 1
ATOM 744 C C . ASP A 1 91 ? -22.362 -28.129 -15.848 1.00 51.47 91 ASP A C 1
ATOM 746 O O . ASP A 1 91 ? -21.761 -27.522 -16.734 1.00 51.47 91 ASP A O 1
ATOM 750 N N . PRO A 1 92 ? -21.961 -29.355 -15.469 1.00 52.81 92 PRO A N 1
ATOM 751 C CA . PRO A 1 92 ? -20.801 -30.004 -16.078 1.00 52.81 92 PRO A CA 1
ATOM 752 C C . PRO A 1 92 ? -21.007 -30.284 -17.578 1.00 52.81 92 PRO A C 1
ATOM 754 O O . PRO A 1 92 ? -20.068 -30.681 -18.267 1.00 52.81 92 PRO A O 1
ATOM 757 N N . SER A 1 93 ? -22.219 -30.048 -18.103 1.00 53.31 93 SER A N 1
ATOM 758 C CA . SER A 1 93 ? -22.519 -30.001 -19.536 1.00 53.31 93 SER A CA 1
ATOM 759 C C . SER A 1 93 ? -22.113 -28.689 -20.241 1.00 53.31 93 SER A C 1
ATOM 761 O O . SER A 1 93 ? -21.987 -28.687 -21.467 1.00 53.31 93 SER A O 1
ATOM 763 N N . LEU A 1 94 ? -21.794 -27.608 -19.513 1.00 52.31 94 LEU A N 1
ATOM 764 C CA . LEU A 1 94 ? -21.081 -26.411 -20.003 1.00 52.31 94 LEU A CA 1
ATOM 765 C C . LEU A 1 94 ? -19.578 -26.720 -20.180 1.00 52.31 94 LEU A C 1
ATOM 767 O O . LEU A 1 94 ? -18.700 -26.027 -19.679 1.00 52.31 94 LEU A O 1
ATOM 771 N N . GLY A 1 95 ? -19.264 -27.806 -20.886 1.00 51.47 95 GLY A N 1
ATOM 772 C CA . GLY A 1 95 ? -17.915 -28.362 -21.039 1.00 51.47 95 GLY A CA 1
ATOM 773 C C . GLY A 1 95 ? -16.987 -27.602 -21.992 1.00 51.47 95 GLY A C 1
ATOM 774 O O . GLY A 1 95 ? -16.057 -28.198 -22.529 1.00 51.47 95 GLY A O 1
ATOM 775 N N . VAL A 1 96 ? -17.222 -26.312 -22.240 1.00 65.12 96 VAL A N 1
ATOM 776 C CA . VAL A 1 96 ? -16.336 -25.486 -23.070 1.00 65.12 96 VAL A CA 1
ATOM 777 C C . VAL A 1 96 ? -16.001 -24.213 -22.311 1.00 65.12 96 VAL A C 1
ATOM 779 O O . VAL A 1 96 ? -16.789 -23.271 -22.267 1.00 65.12 96 VAL A O 1
ATOM 782 N N . LEU A 1 97 ? -14.807 -24.186 -21.718 1.00 68.12 97 LEU A N 1
ATOM 783 C CA . LEU A 1 97 ? -14.203 -22.950 -21.235 1.00 68.12 97 LEU A CA 1
ATOM 784 C C . LEU A 1 97 ? -13.925 -22.063 -22.453 1.00 68.12 97 LEU A C 1
ATOM 786 O O . LEU A 1 97 ? -13.117 -22.409 -23.315 1.00 68.12 97 LEU A O 1
ATOM 790 N N . VAL A 1 98 ? -14.634 -20.942 -22.544 1.00 74.50 98 VAL A N 1
ATOM 791 C CA . VAL A 1 98 ? -14.421 -19.938 -23.589 1.00 74.50 98 VAL A CA 1
ATOM 792 C C . VAL A 1 98 ? -13.426 -18.912 -23.064 1.00 74.50 98 VAL A C 1
ATOM 794 O O . VAL A 1 98 ? -13.532 -18.470 -21.920 1.00 74.50 98 VAL A O 1
ATOM 797 N N . SER A 1 99 ? -12.455 -18.532 -23.896 1.00 76.94 99 SER A N 1
ATOM 798 C CA . SER A 1 99 ? -11.526 -17.452 -23.563 1.00 76.94 99 SER A CA 1
ATOM 799 C C . SER A 1 99 ? -12.303 -16.155 -23.329 1.00 76.94 99 SER A C 1
ATOM 801 O O . SER A 1 99 ? -13.124 -15.769 -24.166 1.00 76.94 99 SER A O 1
ATOM 803 N N . ARG A 1 100 ? -12.052 -15.493 -22.197 1.00 82.81 100 ARG A N 1
ATOM 804 C CA . ARG A 1 100 ? -12.633 -14.188 -21.866 1.00 82.81 100 ARG A CA 1
ATOM 805 C C . ARG A 1 100 ? -11.538 -13.120 -21.774 1.00 82.81 100 ARG A C 1
ATOM 807 O O . ARG A 1 100 ? -10.393 -13.470 -21.489 1.00 82.81 100 ARG A O 1
ATOM 814 N N . PRO A 1 101 ? -11.879 -11.837 -21.979 1.00 85.38 101 PRO A N 1
ATOM 815 C CA . PRO A 1 101 ? -10.966 -10.731 -21.713 1.00 85.38 101 PRO A CA 1
ATOM 816 C C . PRO A 1 101 ? -10.423 -10.796 -20.274 1.00 85.38 101 PRO A C 1
ATOM 818 O O . PRO A 1 101 ? -11.210 -11.063 -19.353 1.00 85.38 101 PRO A O 1
ATOM 821 N N . PRO A 1 102 ? -9.114 -10.568 -20.059 1.00 90.00 102 PRO A N 1
ATOM 822 C CA . PRO A 1 102 ? -8.565 -10.435 -18.721 1.00 90.00 102 PRO A CA 1
ATOM 823 C C . PRO A 1 102 ? -9.063 -9.149 -18.059 1.00 90.00 102 PRO A C 1
ATOM 825 O O . PRO A 1 102 ? -9.173 -8.097 -18.701 1.00 90.00 102 PRO A O 1
ATOM 828 N N . VAL A 1 103 ? -9.319 -9.240 -16.759 1.00 90.44 103 VAL A N 1
ATOM 829 C CA . VAL A 1 103 ? -9.604 -8.107 -15.882 1.00 90.44 103 VAL A CA 1
ATOM 830 C C . VAL A 1 103 ? -8.309 -7.705 -15.182 1.00 90.44 103 VAL A C 1
ATOM 832 O O . VAL A 1 103 ? -7.673 -8.524 -14.524 1.00 90.44 103 VAL A O 1
ATOM 835 N N . ILE A 1 104 ? -7.903 -6.448 -15.329 1.00 91.12 104 ILE A N 1
ATOM 836 C CA . ILE A 1 104 ? -6.623 -5.926 -14.851 1.00 91.12 104 ILE A CA 1
ATOM 837 C C . ILE A 1 104 ? -6.882 -4.806 -13.845 1.00 91.12 104 ILE A C 1
ATOM 839 O O . ILE A 1 104 ? -7.407 -3.758 -14.215 1.00 91.12 104 ILE A O 1
ATOM 843 N N . ALA A 1 105 ? -6.496 -4.977 -12.582 1.00 90.56 105 ALA A N 1
ATOM 844 C CA . ALA A 1 105 ? -6.596 -3.903 -11.590 1.00 90.56 105 ALA A CA 1
ATOM 845 C C . ALA A 1 105 ? -5.309 -3.078 -11.525 1.00 90.56 105 ALA A C 1
ATOM 847 O O . ALA A 1 105 ? -4.217 -3.631 -11.442 1.00 90.56 105 ALA A O 1
ATOM 848 N N . VAL A 1 106 ? -5.426 -1.748 -11.520 1.00 90.75 106 VAL A N 1
ATOM 849 C CA . VAL A 1 106 ? -4.285 -0.830 -11.385 1.00 90.75 106 VAL A CA 1
ATOM 850 C C . VAL A 1 106 ? -4.234 -0.296 -9.957 1.00 90.75 106 VAL A C 1
ATOM 852 O O . VAL A 1 106 ? -5.170 0.361 -9.498 1.00 90.75 106 VAL A O 1
ATOM 855 N N . MET A 1 107 ? -3.140 -0.571 -9.246 1.00 90.38 107 MET A N 1
ATOM 856 C CA . MET A 1 107 ? -2.941 -0.253 -7.825 1.00 90.38 107 MET A CA 1
ATOM 857 C C . MET A 1 107 ? -1.663 0.564 -7.604 1.00 90.38 107 MET A C 1
ATOM 859 O O . MET A 1 107 ? -0.816 0.666 -8.488 1.00 90.38 107 MET A O 1
ATOM 863 N N . GLY A 1 108 ? -1.522 1.187 -6.429 1.00 85.62 108 GLY A N 1
ATOM 864 C CA . GLY A 1 108 ? -0.354 2.008 -6.075 1.00 85.62 108 GLY A CA 1
ATOM 865 C C . GLY A 1 108 ? -0.696 3.290 -5.307 1.00 85.62 108 GLY A C 1
ATOM 866 O O . GLY A 1 108 ? -1.867 3.643 -5.135 1.00 85.62 108 GLY A O 1
ATOM 867 N N . HIS A 1 109 ? 0.333 4.012 -4.861 1.00 83.38 109 HIS A N 1
ATOM 868 C CA . HIS A 1 109 ? 0.199 5.241 -4.065 1.00 83.38 109 HIS A CA 1
ATOM 869 C C . HIS A 1 109 ? -0.443 6.404 -4.844 1.00 83.38 109 HIS A C 1
ATOM 871 O O . HIS A 1 109 ? -0.521 6.387 -6.078 1.00 83.38 109 HIS A O 1
ATOM 877 N N . VAL A 1 110 ? -0.954 7.400 -4.114 1.00 79.62 110 VAL A N 1
ATOM 878 C CA . VAL A 1 110 ? -1.475 8.653 -4.687 1.00 79.62 110 VAL A CA 1
ATOM 879 C C . VAL A 1 110 ? -0.377 9.319 -5.525 1.00 79.62 110 VAL A C 1
ATOM 881 O O . VAL A 1 110 ? 0.803 9.123 -5.270 1.00 79.62 110 VAL A O 1
ATOM 884 N N . ASP A 1 111 ? -0.760 9.992 -6.607 1.00 79.31 111 ASP A N 1
ATOM 885 C CA . ASP A 1 111 ? 0.155 10.689 -7.521 1.00 79.31 111 ASP A CA 1
ATOM 886 C C . ASP A 1 111 ? 1.240 9.852 -8.209 1.00 79.31 111 ASP A C 1
ATOM 888 O O . ASP A 1 111 ? 2.005 10.395 -8.996 1.00 79.31 111 ASP A O 1
ATOM 892 N N . HIS A 1 112 ? 1.259 8.524 -8.074 1.00 85.75 112 HIS A N 1
ATOM 893 C CA . HIS A 1 112 ? 2.175 7.664 -8.841 1.00 85.75 112 HIS A CA 1
ATOM 894 C C . HIS A 1 112 ? 1.797 7.520 -10.331 1.00 85.75 112 HIS A C 1
ATOM 896 O O . HIS A 1 112 ? 2.460 6.812 -11.087 1.00 85.75 112 HIS A O 1
ATOM 902 N N . GLY A 1 113 ? 0.742 8.207 -10.781 1.00 83.25 113 GLY A N 1
ATOM 903 C CA . GLY A 1 113 ? 0.342 8.281 -12.189 1.00 83.25 113 GLY A CA 1
ATOM 904 C C . GLY A 1 113 ? -0.511 7.113 -12.689 1.00 83.25 113 GLY A C 1
ATOM 905 O O . GLY A 1 113 ? -0.532 6.863 -13.889 1.00 83.25 113 GLY A O 1
ATOM 906 N N . LYS A 1 114 ? -1.232 6.421 -11.795 1.00 86.31 114 LYS A N 1
ATOM 907 C CA . LYS A 1 114 ? -2.210 5.371 -12.148 1.00 86.31 114 LYS A CA 1
ATOM 908 C C . LYS A 1 114 ? -3.276 5.884 -13.122 1.00 86.31 114 LYS A C 1
ATOM 910 O O . LYS A 1 114 ? -3.402 5.362 -14.224 1.00 86.31 114 LYS A O 1
ATOM 915 N N . THR A 1 115 ? -3.954 6.969 -12.751 1.00 81.19 115 THR A N 1
ATOM 916 C CA . THR A 1 115 ? -5.019 7.596 -13.545 1.00 81.19 115 THR A CA 1
ATOM 917 C C . THR A 1 115 ? -4.486 8.131 -14.874 1.00 81.19 115 THR A C 1
ATOM 919 O O . THR A 1 115 ? -5.125 7.978 -15.906 1.00 81.19 115 THR A O 1
ATOM 922 N N . THR A 1 116 ? -3.270 8.689 -14.891 1.00 82.69 116 THR A N 1
ATOM 923 C CA . THR A 1 116 ? -2.610 9.164 -16.120 1.00 82.69 116 THR A CA 1
ATOM 924 C C . THR A 1 116 ? -2.266 8.018 -17.074 1.00 82.69 116 THR A C 1
ATOM 926 O O . THR A 1 116 ? -2.453 8.136 -18.288 1.00 82.69 116 THR A O 1
ATOM 929 N N . LEU A 1 117 ? -1.781 6.894 -16.540 1.00 82.38 117 LEU A N 1
ATOM 930 C CA . LEU A 1 117 ? -1.538 5.673 -17.309 1.00 82.38 117 LEU A CA 1
ATOM 931 C C . LEU A 1 117 ? -2.851 5.160 -17.910 1.00 82.38 117 LEU A C 1
ATOM 933 O O . LEU A 1 117 ? -2.912 4.856 -19.101 1.00 82.38 117 LEU A O 1
ATOM 937 N N . MET A 1 118 ? -3.916 5.161 -17.112 1.00 81.50 118 MET A N 1
ATOM 938 C CA . MET A 1 118 ? -5.256 4.780 -17.544 1.00 81.50 118 MET A CA 1
ATOM 939 C C . MET A 1 118 ? -5.819 5.708 -18.624 1.00 81.50 118 MET A C 1
ATOM 941 O O . MET A 1 118 ? -6.319 5.232 -19.638 1.00 81.50 118 MET A O 1
ATOM 945 N N . ASP A 1 119 ? -5.693 7.020 -18.471 1.00 79.31 119 ASP A N 1
ATOM 946 C CA . ASP A 1 119 ? -6.106 8.009 -19.471 1.00 79.31 119 ASP A CA 1
ATOM 947 C C . ASP A 1 119 ? -5.399 7.811 -20.814 1.00 79.31 119 ASP A C 1
ATOM 949 O O . ASP A 1 119 ? -6.035 7.824 -21.873 1.00 79.31 119 ASP A O 1
ATOM 953 N N . THR A 1 120 ? -4.095 7.534 -20.764 1.00 78.38 120 THR A N 1
ATOM 954 C CA . THR A 1 120 ? -3.281 7.274 -21.957 1.00 78.38 120 THR A CA 1
ATOM 955 C C . THR A 1 120 ? -3.743 6.008 -22.679 1.00 78.38 120 THR A C 1
ATOM 957 O O . THR A 1 120 ? -3.907 6.025 -23.898 1.00 78.38 120 THR A O 1
ATOM 960 N N . LEU A 1 121 ? -4.030 4.933 -21.937 1.00 74.38 121 LEU A N 1
ATOM 961 C CA . LEU A 1 121 ? -4.559 3.677 -22.489 1.00 74.38 121 LEU A CA 1
ATOM 962 C C . LEU A 1 121 ? -5.984 3.807 -23.047 1.00 74.38 121 LEU A C 1
ATOM 964 O O . LEU A 1 121 ? -6.410 2.988 -23.863 1.00 74.38 121 LEU A O 1
ATOM 968 N N . ARG A 1 122 ? -6.727 4.826 -22.610 1.00 71.25 122 ARG A N 1
ATOM 969 C CA . ARG A 1 122 ? -8.111 5.097 -23.023 1.00 71.25 122 ARG A CA 1
ATOM 970 C C . ARG A 1 122 ? -8.224 6.075 -24.186 1.00 71.25 122 ARG A C 1
ATOM 972 O O . ARG A 1 122 ? -9.298 6.184 -24.773 1.00 71.25 122 ARG A O 1
ATOM 979 N N . GLY A 1 123 ? -7.166 6.831 -24.482 1.00 65.94 123 GLY A N 1
ATOM 980 C CA . GLY A 1 123 ? -7.251 8.003 -25.357 1.00 65.94 123 GLY A CA 1
ATOM 981 C C . GLY A 1 123 ? -8.162 9.104 -24.792 1.00 65.94 123 GLY A C 1
ATOM 982 O O . GLY A 1 123 ? -8.744 9.874 -25.556 1.00 65.94 123 GLY A O 1
ATOM 983 N N . ALA A 1 124 ? -8.320 9.162 -23.466 1.00 62.81 124 ALA A N 1
ATOM 984 C CA . ALA A 1 124 ? -9.185 10.101 -22.750 1.00 62.81 124 ALA A CA 1
ATOM 985 C C . ALA A 1 124 ? -8.363 10.986 -21.789 1.00 62.81 124 ALA A C 1
ATOM 987 O O . ALA A 1 124 ? -7.195 10.718 -21.548 1.00 62.81 124 ALA A O 1
ATOM 988 N N . ASN A 1 125 ? -8.957 12.061 -21.257 1.00 61.94 125 ASN A N 1
ATOM 989 C CA . ASN A 1 125 ? -8.336 12.942 -20.250 1.00 61.94 125 ASN A CA 1
ATOM 990 C C . ASN A 1 125 ? -9.248 13.057 -19.015 1.00 61.94 125 ASN A C 1
ATOM 992 O O . ASN A 1 125 ? -9.782 14.130 -18.733 1.00 61.94 125 ASN A O 1
ATOM 996 N N . VAL A 1 126 ? -9.499 11.955 -18.311 1.00 59.19 126 VAL A N 1
ATOM 997 C CA . VAL A 1 126 ? -10.369 11.940 -17.124 1.00 59.19 126 VAL A CA 1
ATOM 998 C C . VAL A 1 126 ? -9.681 12.576 -15.915 1.00 59.19 126 VAL A C 1
ATOM 1000 O O . VAL A 1 126 ? -10.340 13.317 -15.189 1.00 59.19 126 VAL A O 1
ATOM 1003 N N . ALA A 1 127 ? -8.364 12.426 -15.761 1.00 56.62 127 ALA A N 1
ATOM 1004 C CA . ALA A 1 127 ? -7.584 12.997 -14.660 1.00 56.62 127 ALA A CA 1
ATOM 1005 C C . ALA A 1 127 ? -7.703 14.530 -14.557 1.00 56.62 127 ALA A C 1
ATOM 1007 O O . ALA A 1 127 ? -7.622 15.085 -13.468 1.00 56.62 127 ALA A O 1
ATOM 1008 N N . LYS A 1 128 ? -7.939 15.227 -15.680 1.00 59.03 128 LYS A N 1
ATOM 1009 C CA . LYS A 1 128 ? -8.135 16.692 -15.716 1.00 59.03 128 LYS A CA 1
ATOM 1010 C C . LYS A 1 128 ? -9.539 17.146 -15.309 1.00 59.03 128 LYS A C 1
ATOM 1012 O O . LYS A 1 128 ? -9.768 18.344 -15.153 1.00 59.03 128 LYS A O 1
ATOM 1017 N N . HIS A 1 129 ? -10.490 16.220 -15.224 1.00 53.22 129 HIS A N 1
ATOM 1018 C CA . HIS A 1 129 ? -11.904 16.503 -14.986 1.00 53.22 129 HIS A CA 1
ATOM 1019 C C . HIS A 1 129 ? -12.420 15.911 -13.665 1.00 53.22 129 HIS A C 1
ATOM 1021 O O . HIS A 1 129 ? -13.587 16.120 -13.329 1.00 53.22 129 HIS A O 1
ATOM 1027 N N . GLU A 1 130 ? -11.575 15.206 -12.905 1.00 52.50 130 GLU A N 1
ATOM 1028 C CA . GLU A 1 130 ? -11.897 14.756 -11.551 1.00 52.50 130 GLU A CA 1
ATOM 1029 C C . GLU A 1 130 ? -11.822 15.911 -10.546 1.00 52.50 130 GLU A C 1
ATOM 1031 O O . GLU A 1 130 ? -10.933 16.762 -10.584 1.00 52.50 130 GLU A O 1
ATOM 1036 N N . VAL A 1 131 ? -12.780 15.932 -9.618 1.00 41.50 131 VAL A N 1
ATOM 1037 C CA . VAL A 1 131 ? -12.779 16.867 -8.490 1.00 41.50 131 VAL A CA 1
ATOM 1038 C C . VAL A 1 131 ? -11.531 16.579 -7.646 1.00 41.50 131 VAL A C 1
ATOM 1040 O O . VAL A 1 131 ? -11.294 15.431 -7.287 1.00 41.50 131 VAL A O 1
ATOM 1043 N N . GLU A 1 132 ? -10.726 17.611 -7.375 1.00 47.59 132 GLU A N 1
ATOM 1044 C CA . GLU A 1 132 ? -9.442 17.535 -6.644 1.00 47.59 132 GLU A CA 1
ATOM 1045 C C . GLU A 1 132 ? -8.300 16.769 -7.348 1.00 47.59 132 GLU A C 1
ATOM 1047 O O . GLU A 1 132 ? -7.268 16.532 -6.728 1.00 47.59 132 GLU A O 1
ATOM 1052 N N . ASN A 1 133 ? -8.424 16.429 -8.641 1.00 57.47 133 ASN A N 1
ATOM 1053 C CA . ASN A 1 133 ? -7.418 15.670 -9.413 1.00 57.47 133 ASN A CA 1
ATOM 1054 C C . ASN A 1 133 ? -7.056 14.286 -8.826 1.00 57.47 133 ASN A C 1
ATOM 1056 O O . ASN A 1 133 ? -6.003 13.738 -9.152 1.00 57.47 133 ASN A O 1
ATOM 1060 N N . ILE A 1 134 ? -7.909 13.711 -7.971 1.00 58.00 134 ILE A N 1
ATOM 1061 C CA . ILE A 1 134 ? -7.711 12.375 -7.402 1.00 58.00 134 ILE A CA 1
ATOM 1062 C C . ILE A 1 134 ? -8.866 11.445 -7.761 1.00 58.00 134 ILE A C 1
ATOM 1064 O O . ILE A 1 134 ? -10.041 11.806 -7.686 1.00 58.00 134 ILE A O 1
ATOM 1068 N N . THR A 1 135 ? -8.527 10.192 -8.048 1.00 52.81 135 THR A N 1
ATOM 1069 C CA . THR A 1 135 ? -9.519 9.151 -8.304 1.00 52.81 135 THR A CA 1
ATOM 1070 C C . THR A 1 135 ? -10.162 8.719 -6.991 1.00 52.81 135 THR A C 1
ATOM 1072 O O . THR A 1 135 ? -9.476 8.256 -6.077 1.00 52.81 135 THR A O 1
ATOM 1075 N N . GLN A 1 136 ? -11.484 8.892 -6.879 1.00 57.41 136 GLN A N 1
ATOM 1076 C CA . GLN A 1 136 ? -12.273 8.598 -5.665 1.00 57.41 136 GLN A CA 1
ATOM 1077 C C . GLN A 1 136 ? -13.234 7.407 -5.835 1.00 57.41 136 GLN A C 1
ATOM 1079 O O . GLN A 1 136 ? -13.828 6.936 -4.863 1.00 57.41 136 GLN A O 1
ATOM 1084 N N . LYS A 1 137 ? -13.415 6.915 -7.066 1.00 66.06 137 LYS A N 1
ATOM 1085 C CA . LYS A 1 137 ? -14.277 5.775 -7.413 1.00 66.06 137 LYS A CA 1
ATOM 1086 C C . LYS A 1 137 ? -13.477 4.763 -8.226 1.00 66.06 137 LYS A C 1
ATOM 1088 O O . LYS A 1 137 ? -12.494 5.127 -8.852 1.00 66.06 137 LYS A O 1
ATOM 1093 N N . ILE A 1 138 ? -13.902 3.498 -8.225 1.00 68.62 138 ILE A N 1
ATOM 1094 C CA . ILE A 1 138 ? -13.332 2.519 -9.157 1.00 68.62 138 ILE A CA 1
ATOM 1095 C C . ILE A 1 138 ? -13.861 2.846 -10.553 1.00 68.62 138 ILE A C 1
ATOM 1097 O O . ILE A 1 138 ? -15.079 2.851 -10.757 1.00 68.62 138 ILE A O 1
ATOM 1101 N N . HIS A 1 139 ? -12.965 3.111 -11.501 1.00 75.31 139 HIS A N 1
ATOM 1102 C CA . HIS A 1 139 ? -13.339 3.294 -12.901 1.00 75.31 139 HIS A CA 1
ATOM 1103 C C . HIS A 1 139 ? -13.079 2.012 -13.676 1.00 75.31 139 HIS A C 1
ATOM 1105 O O . HIS A 1 139 ? -11.983 1.463 -13.635 1.00 75.31 139 HIS A O 1
ATOM 1111 N N . VAL A 1 140 ? -14.098 1.553 -14.398 1.00 81.62 140 VAL A N 1
ATOM 1112 C CA . VAL A 1 140 ? -13.989 0.405 -15.297 1.00 81.62 140 VAL A CA 1
ATOM 1113 C C . VAL A 1 140 ? -13.769 0.927 -16.705 1.00 81.62 140 VAL A C 1
ATOM 1115 O O . VAL A 1 140 ? -14.494 1.824 -17.149 1.00 81.62 140 VAL A O 1
ATOM 1118 N N . CYS A 1 141 ? -12.785 0.380 -17.408 1.00 77.38 141 CYS A N 1
ATOM 1119 C CA . CYS A 1 141 ? -12.586 0.692 -18.811 1.00 77.38 141 CYS A CA 1
ATOM 1120 C C . CYS A 1 141 ? -12.182 -0.522 -19.631 1.00 77.38 141 CYS A C 1
ATOM 1122 O O . CYS A 1 141 ? -11.191 -1.175 -19.325 1.00 77.38 141 CYS A O 1
ATOM 1124 N N . ASP A 1 142 ? -12.874 -0.730 -20.743 1.00 82.00 142 ASP A N 1
ATOM 1125 C CA . ASP A 1 142 ? -12.480 -1.709 -21.747 1.00 82.00 142 ASP A CA 1
ATOM 1126 C C . ASP A 1 142 ? -11.528 -1.058 -22.756 1.00 82.00 142 ASP A C 1
ATOM 1128 O O . ASP A 1 142 ? -11.795 0.032 -23.268 1.00 82.00 142 ASP A O 1
ATOM 1132 N N . THR A 1 143 ? -10.394 -1.702 -23.020 1.00 77.38 143 THR A N 1
ATOM 1133 C CA . THR A 1 143 ? -9.416 -1.271 -24.029 1.00 77.38 143 THR A CA 1
ATOM 1134 C C . THR A 1 143 ? -8.759 -2.482 -24.693 1.00 77.38 143 THR A C 1
ATOM 1136 O O . THR A 1 143 ? -8.919 -3.617 -24.249 1.00 77.38 143 THR A O 1
ATOM 1139 N N . MET A 1 144 ? -8.032 -2.255 -25.784 1.00 76.38 144 MET A N 1
ATOM 1140 C CA . MET A 1 144 ? -7.269 -3.297 -26.472 1.00 76.38 144 MET A CA 1
ATOM 1141 C C . MET A 1 144 ? -5.828 -3.293 -25.954 1.00 76.38 144 MET A C 1
ATOM 1143 O O . MET A 1 144 ? -5.091 -2.336 -26.180 1.00 76.38 144 MET A O 1
ATOM 1147 N N . LEU A 1 145 ? -5.416 -4.366 -25.272 1.00 76.19 145 LEU A N 1
ATOM 1148 C CA . LEU A 1 145 ? -4.035 -4.554 -24.806 1.00 76.19 145 LEU A CA 1
ATOM 1149 C C . LEU A 1 145 ? -3.078 -4.820 -25.985 1.00 76.19 145 LEU A C 1
ATOM 1151 O O . LEU A 1 145 ? -1.925 -4.400 -25.985 1.00 76.19 145 LEU A O 1
ATOM 1155 N N . ALA A 1 146 ? -3.580 -5.525 -26.996 1.00 75.31 146 ALA A N 1
ATOM 1156 C CA . ALA A 1 146 ? -2.936 -5.812 -28.274 1.00 75.31 146 ALA A CA 1
ATOM 1157 C C . ALA A 1 146 ? -4.024 -5.829 -29.371 1.00 75.31 146 ALA A C 1
ATOM 1159 O O . ALA A 1 146 ? -5.203 -5.860 -29.012 1.00 75.31 146 ALA A O 1
ATOM 1160 N N . PRO A 1 147 ? -3.683 -5.832 -30.678 1.00 73.75 147 PRO A N 1
ATOM 1161 C CA . PRO A 1 147 ? -4.660 -5.704 -31.770 1.00 73.75 147 PRO A CA 1
ATOM 1162 C C . PRO A 1 147 ? -5.892 -6.617 -31.657 1.00 73.75 147 PRO A C 1
ATOM 1164 O O . PRO A 1 147 ? -6.987 -6.184 -31.998 1.00 73.75 147 PRO A O 1
ATOM 1167 N N . ASP A 1 148 ? -5.718 -7.822 -31.101 1.00 81.62 148 ASP A N 1
ATOM 1168 C CA . ASP A 1 148 ? -6.774 -8.831 -30.946 1.00 81.62 148 ASP A CA 1
ATOM 1169 C C . ASP A 1 148 ? -7.001 -9.264 -29.480 1.00 81.62 148 ASP A C 1
ATOM 1171 O O . ASP A 1 148 ? -7.590 -10.315 -29.224 1.00 81.62 148 ASP A O 1
ATOM 1175 N N . VAL A 1 149 ? -6.516 -8.490 -28.498 1.00 82.38 149 VAL A N 1
ATOM 1176 C CA . VAL A 1 149 ? -6.631 -8.824 -27.065 1.00 82.38 149 VAL A CA 1
ATOM 1177 C C . VAL A 1 149 ? -7.396 -7.720 -26.332 1.00 82.38 149 VAL A C 1
ATOM 1179 O O . VAL A 1 149 ? -6.776 -6.770 -25.846 1.00 82.38 149 VAL A O 1
ATOM 1182 N N . PRO A 1 150 ? -8.734 -7.816 -26.242 1.00 84.62 150 PRO A N 1
ATOM 1183 C CA . PRO A 1 150 ? -9.515 -6.933 -25.386 1.00 84.62 150 PRO A CA 1
ATOM 1184 C C . PRO A 1 150 ? -9.187 -7.211 -23.918 1.00 84.62 150 PRO A C 1
ATOM 1186 O O . PRO A 1 150 ? -9.000 -8.365 -23.541 1.00 84.62 150 PRO A O 1
ATOM 1189 N N . ALA A 1 151 ? -9.144 -6.171 -23.095 1.00 87.31 151 ALA A N 1
ATOM 1190 C CA . ALA A 1 151 ? -8.922 -6.252 -21.658 1.00 87.31 151 ALA A CA 1
ATOM 1191 C C . ALA A 1 151 ? -9.782 -5.215 -20.930 1.00 87.31 151 ALA A C 1
ATOM 1193 O O . ALA A 1 151 ? -10.006 -4.110 -21.433 1.00 87.31 151 ALA A O 1
ATOM 1194 N N . THR A 1 152 ? -10.229 -5.564 -19.728 1.00 87.56 152 THR A N 1
ATOM 1195 C CA . THR A 1 152 ? -10.998 -4.673 -18.858 1.00 87.56 152 THR A CA 1
ATOM 1196 C C . THR A 1 152 ? -10.101 -4.199 -17.729 1.00 87.56 152 THR A C 1
ATOM 1198 O O . THR A 1 152 ? -9.604 -5.001 -16.951 1.00 87.56 152 THR A O 1
ATOM 1201 N N . PHE A 1 153 ? -9.899 -2.897 -17.608 1.00 86.62 153 PHE A N 1
ATOM 1202 C CA . PHE A 1 153 ? -9.092 -2.299 -16.555 1.00 86.62 153 PHE A CA 1
ATOM 1203 C C . PHE A 1 153 ? -9.962 -1.734 -15.432 1.00 86.62 153 PHE A C 1
ATOM 1205 O O . PHE A 1 153 ? -10.979 -1.086 -15.688 1.00 86.62 153 PHE A O 1
ATOM 1212 N N . LEU A 1 154 ? -9.520 -1.939 -14.194 1.00 85.38 154 LEU A N 1
ATOM 1213 C CA . LEU A 1 154 ? -10.086 -1.371 -12.976 1.00 85.38 154 LEU A CA 1
ATOM 1214 C C . LEU A 1 154 ? -9.098 -0.344 -12.413 1.00 85.38 154 LEU A C 1
ATOM 1216 O O . LEU A 1 154 ? -8.082 -0.708 -11.820 1.00 85.38 154 LEU A O 1
ATOM 1220 N N . ASP A 1 155 ? -9.385 0.941 -12.597 1.00 84.06 155 ASP A N 1
ATOM 1221 C CA . ASP A 1 155 ? -8.603 2.019 -11.989 1.00 84.06 155 ASP A CA 1
ATOM 1222 C C . ASP A 1 155 ? -9.032 2.197 -10.532 1.00 84.06 155 ASP A C 1
ATOM 1224 O O . ASP A 1 155 ? -10.212 2.450 -10.259 1.00 84.06 155 ASP A O 1
ATOM 1228 N N . THR A 1 156 ? -8.099 2.017 -9.592 1.00 77.19 156 THR A N 1
ATOM 1229 C CA . THR A 1 156 ? -8.403 2.035 -8.157 1.00 77.19 156 THR A CA 1
ATOM 1230 C C . THR A 1 156 ? -7.895 3.301 -7.461 1.00 77.19 156 THR A C 1
ATOM 1232 O O . THR A 1 156 ? -6.792 3.789 -7.733 1.00 77.19 156 THR A O 1
ATOM 1235 N N . PRO A 1 157 ? -8.660 3.831 -6.491 1.00 71.19 157 PRO A N 1
ATOM 1236 C CA . PRO A 1 157 ? -8.256 5.003 -5.725 1.00 71.19 157 PRO A CA 1
ATOM 1237 C C . PRO A 1 157 ? -7.047 4.721 -4.811 1.00 71.19 157 PRO A C 1
ATOM 1239 O O . PRO A 1 157 ? -6.975 3.708 -4.106 1.00 71.19 157 PRO A O 1
ATOM 1242 N N . GLY A 1 158 ? -6.100 5.666 -4.776 1.00 57.69 158 GLY A N 1
ATOM 1243 C CA . GLY A 1 158 ? -4.845 5.544 -4.019 1.00 57.69 158 GLY A CA 1
ATOM 1244 C C . GLY A 1 158 ? -4.911 5.955 -2.543 1.00 57.69 158 GLY A C 1
ATOM 1245 O O . GLY A 1 158 ? -3.983 5.660 -1.800 1.00 57.69 158 GLY A O 1
ATOM 1246 N N . HIS A 1 159 ? -5.969 6.639 -2.090 1.00 68.69 159 HIS A N 1
ATOM 1247 C CA . HIS A 1 159 ? -6.035 7.166 -0.719 1.00 68.69 159 HIS A CA 1
ATOM 1248 C C . HIS A 1 159 ? -6.244 6.051 0.327 1.00 68.69 159 HIS A C 1
ATOM 1250 O O . HIS A 1 159 ? -6.909 5.043 0.061 1.00 68.69 159 HIS A O 1
ATOM 1256 N N . PHE A 1 160 ? -5.722 6.244 1.543 1.00 52.44 160 PHE A N 1
ATOM 1257 C CA . PHE A 1 160 ? -5.808 5.282 2.656 1.00 52.44 160 PHE A CA 1
ATOM 1258 C C . PHE A 1 160 ? -7.259 4.896 3.004 1.00 52.44 160 PHE A C 1
ATOM 1260 O O . PHE A 1 160 ? -7.567 3.743 3.270 1.00 52.44 160 PHE A O 1
ATOM 1267 N N . HIS A 1 161 ? -8.201 5.835 2.901 1.00 34.47 161 HIS A N 1
ATOM 1268 C CA . HIS A 1 161 ? -9.623 5.574 3.172 1.00 34.47 161 HIS A CA 1
ATOM 1269 C C . HIS A 1 161 ? -10.313 4.598 2.199 1.00 34.47 161 HIS A C 1
ATOM 1271 O O . HIS A 1 161 ? -11.431 4.164 2.480 1.00 34.47 161 HIS A O 1
ATOM 1277 N N . PHE A 1 162 ? -9.667 4.212 1.093 1.00 62.47 162 PHE A N 1
ATOM 1278 C CA . PHE A 1 162 ? -10.252 3.339 0.071 1.00 62.47 162 PHE A CA 1
ATOM 1279 C C . PHE A 1 162 ? -9.631 1.937 0.000 1.00 62.47 162 PHE A C 1
ATOM 1281 O O . PHE A 1 162 ? -9.823 1.238 -0.995 1.00 62.47 162 PHE A O 1
ATOM 1288 N N . THR A 1 163 ? -8.956 1.469 1.056 1.00 58.25 163 THR A N 1
ATOM 1289 C CA . THR A 1 163 ? -8.380 0.108 1.123 1.00 58.25 163 THR A CA 1
ATOM 1290 C C . THR A 1 163 ? -9.392 -0.977 0.749 1.00 58.25 163 THR A C 1
ATOM 1292 O O . THR A 1 163 ? -9.086 -1.883 -0.014 1.00 58.25 163 THR A O 1
ATOM 1295 N N . ARG A 1 164 ? -10.653 -0.846 1.182 1.00 61.84 164 ARG A N 1
ATOM 1296 C CA . ARG A 1 164 ? -11.708 -1.808 0.826 1.00 61.84 164 ARG A CA 1
ATOM 1297 C C . ARG A 1 164 ? -12.009 -1.854 -0.679 1.00 61.84 164 ARG A C 1
ATOM 1299 O O . ARG A 1 164 ? -12.339 -2.911 -1.195 1.00 61.84 164 ARG A O 1
ATOM 1306 N N . MET A 1 165 ? -11.899 -0.727 -1.383 1.00 69.06 165 MET A N 1
ATOM 1307 C CA . MET A 1 165 ? -12.090 -0.679 -2.838 1.00 69.06 165 MET A CA 1
ATOM 1308 C C . MET A 1 165 ? -10.923 -1.336 -3.574 1.00 69.06 165 MET A C 1
ATOM 1310 O O . MET A 1 165 ? -11.151 -2.058 -4.537 1.00 69.06 165 MET A O 1
ATOM 1314 N N . ARG A 1 166 ? -9.694 -1.133 -3.086 1.00 72.44 166 ARG A N 1
ATOM 1315 C CA . ARG A 1 166 ? -8.493 -1.811 -3.588 1.00 72.44 166 ARG A CA 1
ATOM 1316 C C . ARG A 1 166 ? -8.603 -3.329 -3.443 1.00 72.44 166 ARG A C 1
ATOM 1318 O O . ARG A 1 166 ? -8.424 -4.032 -4.428 1.00 72.44 166 ARG A O 1
ATOM 1325 N N . ASN A 1 167 ? -9.000 -3.812 -2.267 1.00 73.44 167 ASN A N 1
ATOM 1326 C CA . ASN A 1 167 ? -9.157 -5.248 -2.030 1.00 73.44 167 ASN A CA 1
ATOM 1327 C C . ASN A 1 167 ? -10.230 -5.863 -2.933 1.00 73.44 167 ASN A C 1
ATOM 1329 O O . ASN A 1 167 ? -9.989 -6.891 -3.547 1.00 73.44 167 ASN A O 1
ATOM 1333 N N . ASN A 1 168 ? -11.382 -5.201 -3.078 1.00 75.69 168 ASN A N 1
ATOM 1334 C CA . ASN A 1 168 ? -12.441 -5.682 -3.966 1.00 75.69 168 ASN A CA 1
ATOM 1335 C C . ASN A 1 168 ? -12.016 -5.693 -5.444 1.00 75.69 168 ASN A C 1
ATOM 1337 O O . ASN A 1 168 ? -12.468 -6.538 -6.203 1.00 75.69 168 ASN A O 1
ATOM 1341 N N . ALA A 1 169 ? -11.195 -4.732 -5.873 1.00 79.44 169 ALA A N 1
ATOM 1342 C CA . ALA A 1 169 ? -10.697 -4.699 -7.243 1.00 79.44 169 ALA A CA 1
ATOM 1343 C C . ALA A 1 169 ? -9.651 -5.793 -7.497 1.00 79.44 169 ALA A C 1
ATOM 1345 O O . ALA A 1 169 ? -9.673 -6.393 -8.564 1.00 79.44 169 ALA A O 1
ATOM 1346 N N . ALA A 1 170 ? -8.773 -6.064 -6.525 1.00 82.00 170 ALA A N 1
ATOM 1347 C CA . ALA A 1 170 ? -7.791 -7.142 -6.611 1.00 82.00 170 ALA A CA 1
ATOM 1348 C C . ALA A 1 170 ? -8.454 -8.530 -6.599 1.00 82.00 170 ALA A C 1
ATOM 1350 O O . ALA A 1 170 ? -8.056 -9.384 -7.376 1.00 82.00 170 ALA A O 1
ATOM 1351 N N . ASP A 1 171 ? -9.498 -8.722 -5.789 1.00 83.19 171 ASP A N 1
ATOM 1352 C CA . ASP A 1 171 ? -10.260 -9.979 -5.684 1.00 83.19 171 ASP A CA 1
ATOM 1353 C C . ASP A 1 171 ? -10.956 -10.377 -7.000 1.00 83.19 171 ASP A C 1
ATOM 1355 O O . ASP A 1 171 ? -11.113 -11.552 -7.312 1.00 83.19 171 ASP A O 1
ATOM 1359 N N . VAL A 1 172 ? -11.350 -9.386 -7.806 1.00 84.75 172 VAL A N 1
ATOM 1360 C CA . VAL A 1 172 ? -12.019 -9.599 -9.103 1.00 84.75 172 VAL A CA 1
ATOM 1361 C C . VAL A 1 172 ? -11.023 -9.639 -10.273 1.00 84.75 172 VAL A C 1
ATOM 1363 O O . VAL A 1 172 ? -11.388 -10.043 -11.379 1.00 84.75 172 VAL A O 1
ATOM 1366 N N . ALA A 1 173 ? -9.781 -9.198 -10.071 1.00 87.38 173 ALA A N 1
ATOM 1367 C CA . ALA A 1 173 ? -8.796 -9.079 -11.138 1.00 87.38 173 ALA A CA 1
ATOM 1368 C C . ALA A 1 173 ? -8.071 -10.400 -11.416 1.00 87.38 173 ALA A C 1
ATOM 1370 O O . ALA A 1 173 ? -7.689 -11.130 -10.509 1.00 87.38 173 ALA A O 1
ATOM 1371 N N . ASP A 1 174 ? -7.804 -10.655 -12.695 1.00 90.81 174 ASP A N 1
ATOM 1372 C CA . ASP A 1 174 ? -6.948 -11.758 -13.133 1.00 90.81 174 ASP A CA 1
ATOM 1373 C C . ASP A 1 174 ? -5.458 -11.398 -12.992 1.00 90.81 174 ASP A C 1
ATOM 1375 O O . ASP A 1 174 ? -4.612 -12.274 -12.812 1.00 90.81 174 ASP A O 1
ATOM 1379 N N . VAL A 1 175 ? -5.129 -10.105 -13.111 1.00 91.50 175 VAL A N 1
ATOM 1380 C CA . VAL A 1 175 ? -3.770 -9.558 -12.989 1.00 91.50 175 VAL A CA 1
ATOM 1381 C C . VAL A 1 175 ? -3.821 -8.193 -12.309 1.00 91.50 175 VAL A C 1
ATOM 1383 O O . VAL A 1 175 ? -4.694 -7.372 -12.601 1.00 91.50 175 VAL A O 1
ATOM 1386 N N . VAL A 1 176 ? -2.843 -7.903 -11.456 1.00 91.81 176 VAL A N 1
ATOM 1387 C CA . VAL A 1 176 ? -2.655 -6.571 -10.873 1.00 91.81 176 VAL A CA 1
ATOM 1388 C C . VAL A 1 176 ? -1.466 -5.862 -11.519 1.00 91.81 176 VAL A C 1
ATOM 1390 O O . VAL A 1 176 ? -0.390 -6.430 -11.684 1.00 91.81 176 VAL A O 1
ATOM 1393 N N . VAL A 1 177 ? -1.641 -4.589 -11.863 1.00 92.00 177 VAL A N 1
ATOM 1394 C CA . VAL A 1 177 ? -0.563 -3.678 -12.253 1.00 92.00 177 VAL A CA 1
ATOM 1395 C C . VAL A 1 177 ? -0.285 -2.730 -11.092 1.00 92.00 177 VAL A C 1
ATOM 1397 O O . VAL A 1 177 ? -1.092 -1.850 -10.789 1.00 92.00 177 VAL A O 1
ATOM 1400 N N . LEU A 1 178 ? 0.864 -2.893 -10.439 1.00 91.50 178 LEU A N 1
ATOM 1401 C CA . LEU A 1 178 ? 1.299 -2.040 -9.336 1.00 91.50 178 LEU A CA 1
ATOM 1402 C C . LEU A 1 178 ? 2.168 -0.897 -9.868 1.00 91.50 178 LEU A C 1
ATOM 1404 O O . LEU A 1 178 ? 3.271 -1.131 -10.355 1.00 91.50 178 LEU A O 1
ATOM 1408 N N . VAL A 1 179 ? 1.692 0.342 -9.757 1.00 90.81 179 VAL A N 1
ATOM 1409 C CA . VAL A 1 179 ? 2.404 1.533 -10.239 1.00 90.81 179 VAL A CA 1
ATOM 1410 C C . VAL A 1 179 ? 3.178 2.202 -9.102 1.00 90.81 179 VAL A C 1
ATOM 1412 O O . VAL A 1 179 ? 2.599 2.643 -8.102 1.00 90.81 179 VAL A O 1
ATOM 1415 N N . VAL A 1 180 ? 4.493 2.323 -9.277 1.00 86.75 180 VAL A N 1
ATOM 1416 C CA . VAL A 1 180 ? 5.412 2.941 -8.313 1.00 86.75 180 VAL A CA 1
ATOM 1417 C C . VAL A 1 180 ? 6.159 4.086 -8.983 1.00 86.75 180 VAL A C 1
ATOM 1419 O O . VAL A 1 180 ? 6.769 3.897 -10.030 1.00 86.75 180 VAL A O 1
ATOM 1422 N N . ALA A 1 181 ? 6.110 5.281 -8.402 1.00 83.75 181 ALA A N 1
ATOM 1423 C CA . ALA A 1 181 ? 6.880 6.414 -8.891 1.00 83.75 181 ALA A CA 1
ATOM 1424 C C . ALA A 1 181 ? 8.369 6.242 -8.546 1.00 83.75 181 ALA A C 1
ATOM 1426 O O . ALA A 1 181 ? 8.712 5.879 -7.422 1.00 83.75 181 ALA A O 1
ATOM 1427 N N . ALA A 1 182 ? 9.256 6.474 -9.510 1.00 79.69 182 ALA A N 1
ATOM 1428 C CA . ALA A 1 182 ? 10.695 6.270 -9.362 1.00 79.69 182 ALA A CA 1
ATOM 1429 C C . ALA A 1 182 ? 11.360 7.308 -8.446 1.00 79.69 182 ALA A C 1
ATOM 1431 O O . ALA A 1 182 ? 12.363 7.004 -7.805 1.00 79.69 182 ALA A O 1
ATOM 1432 N N . ASP A 1 183 ? 10.816 8.522 -8.397 1.00 75.81 183 ASP A N 1
ATOM 1433 C CA . ASP A 1 183 ? 11.266 9.633 -7.557 1.00 75.81 183 ASP A CA 1
ATOM 1434 C C . ASP A 1 183 ? 10.849 9.474 -6.087 1.00 75.81 183 ASP A C 1
ATOM 1436 O O . ASP A 1 183 ? 11.568 9.916 -5.192 1.00 75.81 183 ASP A O 1
ATOM 1440 N N . GLU A 1 184 ? 9.726 8.801 -5.826 1.00 74.44 184 GLU A N 1
ATOM 1441 C CA . GLU A 1 184 ? 9.195 8.612 -4.471 1.00 74.44 184 GLU A CA 1
ATOM 1442 C C . GLU A 1 184 ? 9.427 7.216 -3.876 1.00 74.44 184 GLU A C 1
ATOM 1444 O O . GLU A 1 184 ? 9.510 7.078 -2.653 1.00 74.44 184 GLU A O 1
ATOM 1449 N N . GLY A 1 185 ? 9.551 6.187 -4.717 1.00 78.50 185 GLY A N 1
ATOM 1450 C CA . GLY A 1 185 ? 9.713 4.797 -4.293 1.00 78.50 185 GLY A CA 1
ATOM 1451 C C . GLY A 1 185 ? 8.462 4.201 -3.634 1.00 78.50 185 GLY A C 1
ATOM 1452 O O . GLY A 1 185 ? 7.334 4.644 -3.854 1.00 78.50 185 GLY A O 1
ATOM 1453 N N . CYS A 1 186 ? 8.652 3.146 -2.838 1.00 78.12 186 CYS A N 1
ATOM 1454 C CA . CYS A 1 186 ? 7.558 2.500 -2.111 1.00 78.12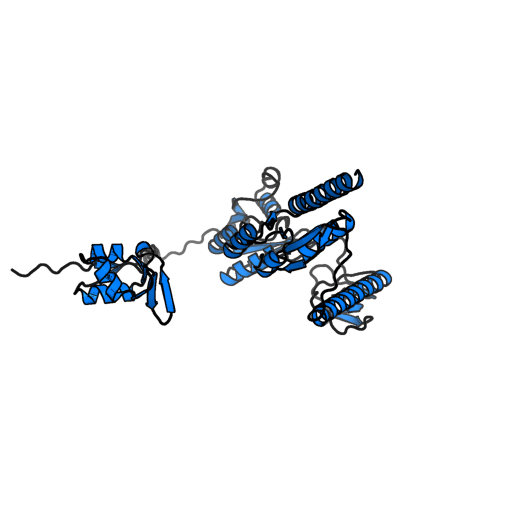 186 CYS A CA 1
ATOM 1455 C C . CYS A 1 186 ? 7.080 3.377 -0.942 1.00 78.12 186 CYS A C 1
ATOM 1457 O O . CYS A 1 186 ? 7.874 3.889 -0.153 1.00 78.12 186 CYS A O 1
ATOM 1459 N N . ARG A 1 187 ? 5.759 3.523 -0.825 1.00 80.69 187 ARG A N 1
ATOM 1460 C CA . ARG A 1 187 ? 5.062 4.253 0.250 1.00 80.69 187 ARG A CA 1
ATOM 1461 C C . ARG A 1 187 ? 4.101 3.322 0.988 1.00 80.69 187 ARG A C 1
ATOM 1463 O O . ARG A 1 187 ? 3.792 2.251 0.478 1.00 80.69 187 ARG A O 1
ATOM 1470 N N . LEU A 1 188 ? 3.520 3.775 2.102 1.00 74.50 188 LEU A N 1
ATOM 1471 C CA . LEU A 1 188 ? 2.580 2.990 2.921 1.00 74.50 188 LEU A CA 1
ATOM 1472 C C . LEU A 1 188 ? 1.460 2.315 2.099 1.00 74.50 188 LEU A C 1
ATOM 1474 O O . LEU A 1 188 ? 1.181 1.135 2.260 1.00 74.50 188 LEU A O 1
ATOM 1478 N N . GLN A 1 189 ? 0.852 3.030 1.151 1.00 77.50 189 GLN A N 1
ATOM 1479 C CA . GLN A 1 189 ? -0.209 2.494 0.287 1.00 77.50 189 GLN A CA 1
ATOM 1480 C C . GLN A 1 189 ? 0.315 1.489 -0.754 1.00 77.50 189 GLN A C 1
ATOM 1482 O O . GLN A 1 189 ? -0.455 0.682 -1.275 1.00 77.50 189 GLN A O 1
ATOM 1487 N N . THR A 1 190 ? 1.611 1.543 -1.074 1.00 83.06 190 THR A N 1
ATOM 1488 C CA . THR A 1 190 ? 2.291 0.531 -1.898 1.00 83.06 190 THR A CA 1
ATOM 1489 C C . THR A 1 190 ? 2.435 -0.753 -1.093 1.00 83.06 190 THR A C 1
ATOM 1491 O O . THR A 1 190 ? 2.015 -1.796 -1.579 1.00 83.06 190 THR A O 1
ATOM 1494 N N . ASP A 1 191 ? 2.897 -0.660 0.157 1.00 79.38 191 ASP A N 1
ATOM 1495 C CA . ASP A 1 191 ? 3.014 -1.810 1.064 1.00 79.38 191 ASP A CA 1
ATOM 1496 C C . ASP A 1 191 ? 1.649 -2.459 1.337 1.00 79.38 191 ASP A C 1
ATOM 1498 O O . ASP A 1 191 ? 1.514 -3.678 1.279 1.00 79.38 191 ASP A O 1
ATOM 1502 N N . GLU A 1 192 ? 0.596 -1.658 1.536 1.00 75.31 192 GLU A N 1
ATOM 1503 C CA . GLU A 1 192 ? -0.780 -2.165 1.641 1.00 75.31 192 GLU A CA 1
ATOM 1504 C C . GLU A 1 192 ? -1.242 -2.899 0.379 1.00 75.31 192 GLU A C 1
ATOM 1506 O O . GLU A 1 192 ? -1.922 -3.921 0.468 1.00 75.31 192 GLU A O 1
ATOM 1511 N N . SER A 1 193 ? -0.906 -2.365 -0.799 1.00 83.81 193 SER A N 1
ATOM 1512 C CA . SER A 1 193 ? -1.279 -2.984 -2.073 1.00 83.81 193 SER A CA 1
ATOM 1513 C C . SER A 1 193 ? -0.533 -4.305 -2.264 1.00 83.81 193 SER A C 1
ATOM 1515 O O . SER A 1 193 ? -1.154 -5.281 -2.666 1.00 83.81 193 SER A O 1
ATOM 1517 N N . ILE A 1 194 ? 0.755 -4.361 -1.904 1.00 84.62 194 ILE A N 1
ATOM 1518 C CA . ILE A 1 194 ? 1.560 -5.591 -1.910 1.00 84.62 194 ILE A CA 1
ATOM 1519 C C . ILE A 1 194 ? 0.952 -6.625 -0.961 1.00 84.62 194 ILE A C 1
ATOM 1521 O O . ILE A 1 194 ? 0.680 -7.741 -1.388 1.00 84.62 194 ILE A O 1
ATOM 1525 N N . GLY A 1 195 ? 0.637 -6.248 0.281 1.00 80.06 195 GLY A N 1
ATOM 1526 C CA . GLY A 1 195 ? 0.020 -7.171 1.237 1.00 80.06 195 GLY A CA 1
ATOM 1527 C C . GLY A 1 195 ? -1.338 -7.707 0.763 1.00 80.06 195 GLY A C 1
ATOM 1528 O O . GLY A 1 195 ? -1.649 -8.878 0.973 1.00 80.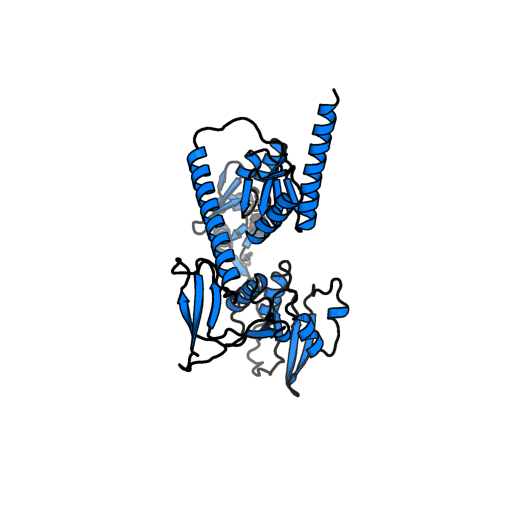06 195 GLY A O 1
ATOM 1529 N N . CYS A 1 196 ? -2.136 -6.882 0.077 1.00 77.44 196 CYS A N 1
ATOM 1530 C CA . CYS A 1 196 ? -3.388 -7.322 -0.542 1.00 77.44 196 CYS A CA 1
ATOM 1531 C C . CYS A 1 196 ? -3.145 -8.337 -1.667 1.00 77.44 196 CYS A C 1
ATOM 1533 O O . CYS A 1 196 ? -3.792 -9.383 -1.697 1.00 77.44 196 CYS A O 1
ATOM 1535 N N . ILE A 1 197 ? -2.219 -8.029 -2.574 1.00 85.38 197 ILE A N 1
ATOM 1536 C CA . ILE A 1 197 ? -1.843 -8.882 -3.706 1.00 85.38 197 ILE A CA 1
ATOM 1537 C C . ILE A 1 197 ? -1.349 -10.244 -3.211 1.00 85.38 197 ILE A C 1
ATOM 1539 O O . ILE A 1 197 ? -1.822 -11.273 -3.684 1.00 85.38 197 ILE A O 1
ATOM 1543 N N . GLU A 1 198 ? -0.440 -10.248 -2.233 1.00 84.19 198 GLU A N 1
ATOM 1544 C CA . GLU A 1 198 ? 0.120 -11.469 -1.647 1.00 84.19 198 GLU A CA 1
ATOM 1545 C C . GLU A 1 198 ? -0.957 -12.312 -0.960 1.00 84.19 198 GLU A C 1
ATOM 1547 O O . GLU A 1 198 ? -0.953 -13.534 -1.078 1.00 84.19 198 GLU A O 1
ATOM 1552 N N . SER A 1 199 ? -1.910 -11.676 -0.269 1.00 78.81 199 SER A N 1
ATOM 1553 C CA . SER A 1 199 ? -2.992 -12.397 0.414 1.00 78.81 199 SER A CA 1
ATOM 1554 C C . SER A 1 199 ? -3.982 -13.075 -0.536 1.00 78.81 199 SER A C 1
ATOM 1556 O O . SER A 1 199 ? -4.611 -14.059 -0.150 1.00 78.81 199 SER A O 1
ATOM 1558 N N . LEU A 1 200 ? -4.126 -12.541 -1.751 1.00 81.94 200 LEU A N 1
ATOM 1559 C CA . LEU A 1 200 ? -5.043 -13.036 -2.778 1.00 81.94 200 LEU A CA 1
ATOM 1560 C C . LEU A 1 200 ? -4.340 -13.906 -3.835 1.00 81.94 200 LEU A C 1
ATOM 1562 O O . LEU A 1 200 ? -5.015 -14.457 -4.697 1.00 81.94 200 LEU A O 1
ATOM 1566 N N . ASP A 1 201 ? -3.009 -14.033 -3.768 1.00 87.81 201 ASP A N 1
ATOM 1567 C CA . ASP A 1 201 ? -2.174 -14.784 -4.718 1.00 87.81 201 ASP A CA 1
ATOM 1568 C C . ASP A 1 201 ? -2.407 -14.380 -6.191 1.00 87.81 201 ASP A C 1
ATOM 1570 O O . ASP A 1 201 ? -2.447 -15.210 -7.102 1.00 87.81 201 ASP A O 1
ATOM 1574 N N . VAL A 1 202 ? -2.595 -13.076 -6.438 1.00 86.19 202 VAL A N 1
ATOM 1575 C CA . VAL A 1 202 ? -2.905 -12.558 -7.782 1.00 86.19 202 VAL A CA 1
ATOM 1576 C C . VAL A 1 202 ? -1.614 -12.242 -8.550 1.00 86.19 202 VAL A C 1
ATOM 1578 O O . VAL A 1 202 ? -0.766 -11.486 -8.055 1.00 86.19 202 VAL A O 1
ATOM 1581 N N . PRO A 1 203 ? -1.450 -12.744 -9.792 1.00 90.94 203 PRO A N 1
ATOM 1582 C CA . PRO A 1 203 ? -0.308 -12.411 -10.637 1.00 90.94 203 PRO A CA 1
ATOM 1583 C C . PRO A 1 203 ? -0.133 -10.898 -10.790 1.00 90.94 203 PRO A C 1
ATOM 1585 O O . PRO A 1 203 ? -1.087 -10.177 -11.081 1.00 90.94 203 PRO A O 1
ATOM 1588 N N . THR A 1 204 ? 1.097 -10.410 -10.614 1.00 89.62 204 THR A N 1
ATOM 1589 C CA . THR A 1 204 ? 1.364 -8.967 -10.547 1.00 89.62 204 THR A CA 1
ATOM 1590 C C . THR A 1 204 ? 2.472 -8.522 -11.488 1.00 89.62 204 THR A C 1
ATOM 1592 O O . THR A 1 204 ? 3.528 -9.146 -11.585 1.00 89.62 204 THR A O 1
ATOM 1595 N N . VAL A 1 205 ? 2.237 -7.390 -12.149 1.00 91.06 205 VAL A N 1
ATOM 1596 C CA . VAL A 1 205 ? 3.211 -6.654 -12.956 1.00 91.06 205 VAL A CA 1
ATOM 1597 C C . VAL A 1 205 ? 3.515 -5.332 -12.259 1.00 91.06 205 VAL A C 1
ATOM 1599 O O . VAL A 1 205 ? 2.608 -4.563 -11.953 1.00 91.06 205 VAL A O 1
ATOM 1602 N N . VAL A 1 206 ? 4.793 -5.043 -12.016 1.00 87.62 206 VAL A N 1
ATOM 1603 C CA . VAL A 1 206 ? 5.213 -3.774 -11.404 1.00 87.62 206 VAL A CA 1
ATOM 1604 C C . VAL A 1 206 ? 5.621 -2.789 -12.496 1.00 87.62 206 VAL A C 1
ATOM 1606 O O . VAL A 1 206 ? 6.532 -3.057 -13.279 1.00 87.62 206 VAL A O 1
ATOM 1609 N N . CYS A 1 207 ? 4.962 -1.635 -12.528 1.00 87.06 207 CYS A N 1
ATOM 1610 C CA . CYS A 1 207 ? 5.248 -0.533 -13.435 1.00 87.06 207 CYS A CA 1
ATOM 1611 C C . CYS A 1 207 ? 5.946 0.595 -12.676 1.00 87.06 207 CYS A C 1
ATOM 1613 O O . CYS A 1 207 ? 5.347 1.242 -11.816 1.00 87.06 207 CYS A O 1
ATOM 1615 N N . VAL A 1 208 ? 7.201 0.867 -13.026 1.00 83.75 208 VAL A N 1
ATOM 1616 C CA . VAL A 1 208 ? 7.945 2.004 -12.476 1.00 83.75 208 VAL A CA 1
ATOM 1617 C C . VAL A 1 208 ? 7.703 3.233 -13.357 1.00 83.75 208 VAL A C 1
ATOM 1619 O O . VAL A 1 208 ? 8.054 3.233 -14.535 1.00 83.75 208 VAL A O 1
ATOM 1622 N N . ASN A 1 209 ? 7.072 4.261 -12.795 1.00 81.44 209 ASN A N 1
ATOM 1623 C CA . ASN A 1 209 ? 6.653 5.485 -13.481 1.00 81.44 209 ASN A CA 1
ATOM 1624 C C . ASN A 1 209 ? 7.492 6.703 -13.042 1.00 81.44 209 ASN A C 1
ATOM 1626 O O . ASN A 1 209 ? 8.276 6.597 -12.105 1.00 81.44 209 ASN A O 1
ATOM 1630 N N . LYS A 1 210 ? 7.330 7.863 -13.697 1.00 80.62 210 LYS A N 1
ATOM 1631 C CA . LYS A 1 210 ? 8.036 9.128 -13.385 1.00 80.62 210 LYS A CA 1
ATOM 1632 C C . LYS A 1 210 ? 9.568 9.015 -13.372 1.00 80.62 210 LYS A C 1
ATOM 1634 O O . LYS A 1 210 ? 10.264 9.707 -12.632 1.00 80.62 210 LYS A O 1
ATOM 1639 N N . VAL A 1 211 ? 10.115 8.120 -14.191 1.00 71.94 211 VAL A N 1
ATOM 1640 C CA . VAL A 1 211 ? 11.565 7.871 -14.265 1.00 71.94 211 VAL A CA 1
ATOM 1641 C C . VAL A 1 211 ? 12.326 9.117 -14.743 1.00 71.94 211 VAL A C 1
ATOM 1643 O O . VAL A 1 211 ? 13.485 9.317 -14.394 1.00 71.94 211 VAL A O 1
ATOM 1646 N N . ASP A 1 212 ? 11.657 9.983 -15.501 1.00 70.38 212 ASP A N 1
ATOM 1647 C CA . ASP A 1 212 ? 12.140 11.281 -15.967 1.00 70.38 212 ASP A CA 1
ATOM 1648 C C . ASP A 1 212 ? 12.332 12.318 -14.845 1.00 70.38 212 ASP A C 1
ATOM 1650 O O . ASP A 1 212 ? 13.167 13.211 -14.987 1.00 70.38 212 ASP A O 1
ATOM 1654 N N . LEU A 1 213 ? 11.618 12.190 -13.719 1.00 58.34 213 LEU A N 1
ATOM 1655 C CA . LEU A 1 213 ? 11.743 13.095 -12.567 1.00 58.34 213 LEU A CA 1
ATOM 1656 C C . LEU A 1 213 ? 12.901 12.734 -11.631 1.00 58.34 213 LEU A C 1
ATOM 1658 O O . LEU A 1 213 ? 13.219 13.492 -10.712 1.00 58.34 213 LEU A O 1
ATOM 1662 N N . VAL A 1 214 ? 13.581 11.613 -11.875 1.00 58.59 214 VAL A N 1
ATOM 1663 C CA . VAL A 1 214 ? 14.771 11.217 -11.121 1.00 58.59 214 VAL A CA 1
ATOM 1664 C C . VAL A 1 214 ? 15.951 12.099 -11.554 1.00 58.59 214 VAL A C 1
ATOM 1666 O O . VAL A 1 214 ? 16.734 11.749 -12.435 1.00 58.59 214 VAL A O 1
ATOM 1669 N N . GLN A 1 215 ? 16.080 13.277 -10.933 1.00 51.09 215 GLN A N 1
ATOM 1670 C CA . GLN A 1 215 ? 17.119 14.270 -11.259 1.00 51.09 215 GLN A CA 1
ATOM 1671 C C . GLN A 1 215 ? 18.542 13.786 -10.917 1.00 51.09 215 GLN A C 1
ATOM 1673 O O . GLN A 1 215 ? 19.514 14.153 -11.585 1.00 51.09 215 GLN A O 1
ATOM 1678 N N . HIS A 1 216 ? 18.670 12.932 -9.897 1.00 55.69 216 HIS A N 1
ATOM 1679 C CA . HIS A 1 216 ? 19.920 12.331 -9.436 1.00 55.69 216 HIS A CA 1
ATOM 1680 C C . HIS A 1 216 ? 19.673 10.866 -9.078 1.00 55.69 216 HIS A C 1
ATOM 1682 O O . HIS A 1 216 ? 18.881 10.566 -8.194 1.00 55.69 216 HIS A O 1
ATOM 1688 N N . GLY A 1 217 ? 20.348 9.942 -9.754 1.00 60.09 217 GLY A N 1
ATOM 1689 C CA . GLY A 1 217 ? 20.152 8.515 -9.479 1.00 60.09 217 GLY A CA 1
ATOM 1690 C C . GLY A 1 217 ? 21.232 7.611 -10.053 1.00 60.09 217 GLY A C 1
ATOM 1691 O O . GLY A 1 217 ? 21.070 6.397 -10.100 1.00 60.09 217 GLY A O 1
ATOM 1692 N N . ALA A 1 218 ? 22.332 8.208 -10.513 1.00 72.75 218 ALA A N 1
ATOM 1693 C CA . ALA A 1 218 ? 23.493 7.473 -10.965 1.00 72.75 218 ALA A CA 1
ATOM 1694 C C . ALA A 1 218 ? 24.498 7.389 -9.812 1.00 72.75 218 ALA A C 1
ATOM 1696 O O . ALA A 1 218 ? 25.145 8.388 -9.508 1.00 72.75 218 ALA A O 1
ATOM 1697 N N . LEU A 1 219 ? 24.631 6.222 -9.186 1.00 82.12 219 LEU A N 1
ATOM 1698 C CA . LEU A 1 219 ? 25.688 5.956 -8.215 1.00 82.12 219 LEU A CA 1
ATOM 1699 C C . LEU A 1 219 ? 26.987 5.684 -8.976 1.00 82.12 219 LEU A C 1
ATOM 1701 O O . LEU A 1 219 ? 27.036 4.784 -9.818 1.00 82.12 219 LEU A O 1
ATOM 1705 N N . ARG A 1 220 ? 28.039 6.455 -8.709 1.00 87.94 220 ARG A N 1
ATOM 1706 C CA . ARG A 1 220 ? 29.333 6.331 -9.389 1.00 87.94 220 ARG A CA 1
ATOM 1707 C C . ARG A 1 220 ? 30.414 5.857 -8.436 1.00 87.94 220 ARG A C 1
ATOM 1709 O O . ARG A 1 220 ? 30.378 6.093 -7.229 1.00 87.94 220 ARG A O 1
ATOM 1716 N N . VAL A 1 221 ? 31.431 5.217 -9.001 1.00 89.88 221 VAL A N 1
ATOM 1717 C CA . VAL A 1 221 ? 32.664 4.938 -8.261 1.00 89.88 221 VAL A CA 1
ATOM 1718 C C . VAL A 1 221 ? 33.304 6.261 -7.828 1.00 89.88 221 VAL A C 1
ATOM 1720 O O . VAL A 1 221 ? 33.550 7.137 -8.652 1.00 89.88 221 VAL A O 1
ATOM 1723 N N . GLY A 1 222 ? 33.593 6.387 -6.532 1.00 87.44 222 GLY A N 1
ATOM 1724 C CA . GLY A 1 222 ? 34.136 7.596 -5.911 1.00 87.44 222 GLY A CA 1
ATOM 1725 C C . GLY A 1 222 ? 33.105 8.465 -5.191 1.00 87.44 222 GLY A C 1
ATOM 1726 O O . GLY A 1 222 ? 33.513 9.323 -4.408 1.00 87.44 222 GLY A O 1
ATOM 1727 N N . ASP A 1 223 ? 31.807 8.224 -5.383 1.00 88.25 223 ASP A N 1
ATOM 1728 C CA . ASP A 1 223 ? 30.767 9.004 -4.714 1.00 88.25 223 ASP A CA 1
ATOM 1729 C C . ASP A 1 223 ? 30.765 8.760 -3.201 1.00 88.25 223 ASP A C 1
ATOM 1731 O O . ASP A 1 223 ? 30.972 7.637 -2.722 1.00 88.25 223 ASP A O 1
ATOM 1735 N N . HIS A 1 224 ? 30.508 9.828 -2.447 1.00 88.62 224 HIS A N 1
ATOM 1736 C CA . HIS A 1 224 ? 30.197 9.738 -1.027 1.00 88.62 224 HIS A CA 1
ATOM 1737 C C . HIS A 1 224 ? 28.704 9.453 -0.862 1.00 88.62 224 HIS A C 1
ATOM 1739 O O . HIS A 1 224 ? 27.867 10.044 -1.545 1.00 88.62 224 HIS A O 1
ATOM 1745 N N . PHE A 1 225 ? 28.362 8.563 0.062 1.00 86.81 225 PHE A N 1
ATOM 1746 C CA . PHE A 1 225 ? 26.971 8.251 0.363 1.00 86.81 225 PHE A CA 1
ATOM 1747 C C . PHE A 1 225 ? 26.727 8.099 1.860 1.00 86.81 225 PHE A C 1
ATOM 1749 O O . PHE A 1 225 ? 27.646 7.792 2.628 1.00 86.81 225 PHE A O 1
ATOM 1756 N N . ILE A 1 226 ? 25.469 8.287 2.248 1.00 83.38 226 ILE A N 1
ATOM 1757 C CA . ILE A 1 226 ? 24.942 7.972 3.572 1.00 83.38 226 ILE A CA 1
ATOM 1758 C C . ILE A 1 226 ? 23.848 6.918 3.447 1.00 83.38 226 ILE A C 1
ATOM 1760 O O . ILE A 1 226 ? 22.995 7.003 2.568 1.00 83.38 226 ILE A O 1
ATOM 1764 N N . CYS A 1 227 ? 23.873 5.951 4.355 1.00 80.06 227 CYS A N 1
ATOM 1765 C CA . CYS A 1 227 ? 22.785 5.019 4.626 1.00 80.06 227 CYS A CA 1
ATOM 1766 C C . CYS A 1 227 ? 22.697 4.899 6.153 1.00 80.06 227 CYS A C 1
ATOM 1768 O O . CYS A 1 227 ? 23.626 4.378 6.773 1.00 80.06 227 CYS A O 1
ATOM 1770 N N . GLY A 1 228 ? 21.666 5.441 6.800 1.00 82.50 228 GLY A N 1
ATOM 1771 C CA . GLY A 1 228 ? 21.603 5.468 8.266 1.00 82.50 228 GLY A CA 1
ATOM 1772 C C . GLY A 1 228 ? 22.774 6.230 8.889 1.00 82.50 228 GLY A C 1
ATOM 1773 O O . GLY A 1 228 ? 23.106 7.355 8.515 1.00 82.50 228 GLY A O 1
ATOM 1774 N N . MET A 1 229 ? 23.447 5.578 9.832 1.00 81.81 229 MET A N 1
ATOM 1775 C CA . MET A 1 229 ? 24.661 6.090 10.483 1.00 81.81 229 MET A CA 1
ATOM 1776 C C . MET A 1 229 ? 25.953 5.741 9.721 1.00 81.81 229 MET A C 1
ATOM 1778 O O . MET A 1 229 ? 27.071 5.989 10.189 1.00 81.81 229 MET A O 1
ATOM 1782 N N . LEU A 1 230 ? 25.827 5.129 8.542 1.00 85.19 230 LEU A N 1
ATOM 1783 C CA . LEU A 1 230 ? 26.954 4.700 7.735 1.00 85.19 230 LEU A CA 1
ATOM 1784 C C . LEU A 1 230 ? 27.281 5.742 6.662 1.00 85.19 230 LEU A C 1
ATOM 1786 O O . LEU A 1 230 ? 26.484 5.996 5.765 1.00 85.19 230 LEU A O 1
ATOM 1790 N N . HIS A 1 231 ? 28.493 6.297 6.727 1.00 90.00 231 HIS A N 1
ATOM 1791 C CA . HIS A 1 231 ? 29.089 7.098 5.656 1.00 90.00 231 HIS A CA 1
ATOM 1792 C C . HIS A 1 231 ? 30.156 6.279 4.954 1.00 90.00 231 HIS A C 1
ATOM 1794 O O . HIS A 1 231 ? 31.094 5.770 5.583 1.00 90.00 231 HIS A O 1
ATOM 1800 N N . GLY A 1 232 ? 30.013 6.155 3.641 1.00 90.00 232 GLY A N 1
ATOM 1801 C CA . GLY A 1 232 ? 30.918 5.397 2.795 1.00 90.00 232 GLY A CA 1
ATOM 1802 C C . GLY A 1 232 ? 31.326 6.166 1.549 1.00 90.00 232 GLY A C 1
ATOM 1803 O O . GLY A 1 232 ? 30.669 7.116 1.129 1.00 90.00 232 GLY A O 1
ATOM 1804 N N . VAL A 1 233 ? 32.433 5.728 0.957 1.00 93.00 233 VAL A N 1
ATOM 1805 C CA . VAL A 1 233 ? 32.844 6.111 -0.397 1.00 93.00 233 VAL A CA 1
ATOM 1806 C C . VAL A 1 233 ? 32.807 4.879 -1.275 1.00 93.00 233 VAL A C 1
ATOM 1808 O O . VAL A 1 233 ? 33.462 3.880 -0.953 1.00 93.00 233 VAL A O 1
ATOM 1811 N N . VAL A 1 234 ? 32.085 4.952 -2.388 1.00 91.56 234 VAL A N 1
ATOM 1812 C CA . VAL A 1 234 ? 31.999 3.858 -3.359 1.00 91.56 234 VAL A CA 1
ATOM 1813 C C . VAL A 1 234 ? 33.390 3.576 -3.923 1.00 91.56 234 VAL A C 1
ATOM 1815 O O . VAL A 1 234 ? 34.052 4.457 -4.469 1.00 91.56 234 VAL A O 1
ATOM 1818 N N . LYS A 1 235 ? 33.857 2.336 -3.782 1.00 94.38 235 LYS A N 1
ATOM 1819 C CA . LYS A 1 235 ? 35.140 1.870 -4.324 1.00 94.38 235 LYS A CA 1
ATOM 1820 C C . LYS A 1 235 ? 34.967 1.093 -5.608 1.00 94.38 235 LYS A C 1
ATOM 1822 O O . LYS A 1 235 ? 35.797 1.230 -6.499 1.00 94.38 235 LYS A O 1
ATOM 1827 N N . ASN A 1 236 ? 33.927 0.277 -5.672 1.00 91.94 236 ASN A N 1
ATOM 1828 C CA . ASN A 1 236 ? 33.606 -0.508 -6.845 1.00 91.94 236 ASN A CA 1
ATOM 1829 C C . ASN A 1 236 ? 32.111 -0.849 -6.838 1.00 91.94 236 ASN A C 1
ATOM 1831 O O . ASN A 1 236 ? 31.515 -0.968 -5.766 1.00 91.94 236 ASN A O 1
ATOM 1835 N N . LEU A 1 237 ? 31.524 -1.005 -8.018 1.00 89.88 237 LEU A N 1
ATOM 1836 C CA . LEU A 1 237 ? 30.142 -1.432 -8.206 1.00 89.88 237 LEU A CA 1
ATOM 1837 C C . LEU A 1 237 ? 30.170 -2.704 -9.046 1.00 89.88 237 LEU A C 1
ATOM 1839 O O . LEU A 1 237 ? 30.700 -2.687 -10.154 1.00 89.88 237 LEU A O 1
ATOM 1843 N N . LYS A 1 238 ? 29.604 -3.792 -8.530 1.00 87.44 238 LYS A N 1
ATOM 1844 C CA . LYS A 1 238 ? 29.581 -5.090 -9.213 1.00 87.44 238 LYS A CA 1
ATOM 1845 C C . LYS A 1 238 ? 28.165 -5.482 -9.574 1.00 87.44 238 LYS A C 1
ATOM 1847 O O . LYS A 1 238 ? 27.272 -5.397 -8.743 1.00 87.44 238 LYS A O 1
ATOM 1852 N N . ARG A 1 239 ? 27.933 -5.922 -10.803 1.00 81.75 239 ARG A N 1
ATOM 1853 C CA . ARG A 1 239 ? 26.650 -6.527 -11.186 1.00 81.75 239 ARG A CA 1
ATOM 1854 C C . ARG A 1 239 ? 26.570 -7.971 -10.682 1.00 81.75 239 ARG A C 1
ATOM 1856 O O . ARG A 1 239 ? 27.586 -8.596 -10.395 1.00 81.75 239 ARG A O 1
ATOM 1863 N N . ALA A 1 240 ? 25.360 -8.530 -10.657 1.00 74.44 240 ALA A N 1
ATOM 1864 C CA . ALA A 1 240 ? 25.114 -9.914 -10.235 1.00 74.44 240 ALA A CA 1
ATOM 1865 C C . ALA A 1 240 ? 25.873 -10.976 -11.063 1.00 74.44 240 ALA A C 1
ATOM 1867 O O . ALA A 1 240 ? 26.119 -12.079 -10.587 1.00 74.44 240 ALA A O 1
ATOM 1868 N N . ASN A 1 241 ? 26.261 -10.651 -12.299 1.00 78.31 241 ASN A N 1
ATOM 1869 C CA . ASN A 1 241 ? 27.079 -11.509 -13.161 1.00 78.31 241 ASN A CA 1
ATOM 1870 C C . ASN A 1 241 ? 28.593 -11.417 -12.868 1.00 78.31 241 ASN A C 1
ATOM 1872 O O . ASN A 1 241 ? 29.371 -12.124 -13.502 1.00 78.31 241 ASN A O 1
ATOM 1876 N N . GLY A 1 242 ? 29.007 -10.575 -11.914 1.00 80.81 242 GLY A N 1
ATOM 1877 C CA . GLY A 1 242 ? 30.398 -10.382 -11.502 1.00 80.81 242 GLY A CA 1
ATOM 1878 C C . GLY A 1 242 ? 31.139 -9.245 -12.211 1.00 80.81 242 GLY A C 1
ATOM 1879 O O . GLY A 1 242 ? 32.280 -8.972 -11.838 1.00 80.81 242 GLY A O 1
ATOM 1880 N N . ASP A 1 243 ? 30.514 -8.569 -13.180 1.00 85.75 243 ASP A N 1
ATOM 1881 C CA . ASP A 1 243 ? 31.147 -7.483 -13.932 1.00 85.75 243 ASP A CA 1
ATOM 1882 C C . ASP A 1 243 ? 31.230 -6.189 -13.112 1.00 85.75 243 ASP A C 1
ATOM 1884 O O . ASP A 1 243 ? 30.240 -5.745 -12.518 1.00 85.75 243 ASP A O 1
ATOM 1888 N N . ASP A 1 244 ? 32.397 -5.543 -13.145 1.00 89.81 244 ASP A N 1
ATOM 1889 C CA . ASP A 1 244 ? 32.602 -4.212 -12.575 1.00 89.81 244 ASP A CA 1
ATOM 1890 C C . ASP A 1 244 ? 31.977 -3.137 -13.484 1.00 89.81 244 ASP A C 1
ATOM 1892 O O . ASP A 1 244 ? 32.191 -3.115 -14.700 1.00 89.81 244 ASP A O 1
ATOM 1896 N N . VAL A 1 245 ? 31.230 -2.200 -12.898 1.00 88.81 245 VAL A N 1
ATOM 1897 C CA . VAL A 1 245 ? 30.646 -1.052 -13.604 1.00 88.81 245 VAL A CA 1
ATOM 1898 C C . VAL A 1 245 ? 31.077 0.273 -12.990 1.00 88.81 245 VAL A C 1
ATOM 1900 O O . VAL A 1 245 ? 31.154 0.436 -11.779 1.00 88.81 245 VAL A O 1
ATOM 1903 N N . ALA A 1 246 ? 31.323 1.270 -13.839 1.00 85.12 246 ALA A N 1
ATOM 1904 C CA . ALA A 1 246 ? 31.712 2.603 -13.376 1.00 85.12 246 ALA A CA 1
ATOM 1905 C C . ALA A 1 246 ? 30.530 3.411 -12.806 1.00 85.12 246 ALA A C 1
ATOM 1907 O O . ALA A 1 246 ? 30.727 4.293 -11.967 1.00 85.12 246 ALA A O 1
ATOM 1908 N N . VAL A 1 247 ? 29.312 3.130 -13.286 1.00 85.44 247 VAL A N 1
ATOM 1909 C CA . VAL A 1 247 ? 28.086 3.866 -12.958 1.00 85.44 247 VAL A CA 1
ATOM 1910 C C . VAL A 1 247 ? 26.900 2.903 -12.872 1.00 85.44 247 VAL A C 1
ATOM 1912 O O . VAL A 1 247 ? 26.660 2.121 -13.797 1.00 85.44 247 VAL A O 1
ATOM 1915 N N . ALA A 1 248 ? 26.131 2.992 -11.791 1.00 81.94 248 ALA A N 1
ATOM 1916 C CA . ALA A 1 248 ? 24.853 2.313 -11.618 1.00 81.94 248 ALA A CA 1
ATOM 1917 C C . ALA A 1 248 ? 23.711 3.322 -11.747 1.00 81.94 248 ALA A C 1
ATOM 1919 O O . ALA A 1 248 ? 23.650 4.280 -10.989 1.00 81.94 248 ALA A O 1
ATOM 1920 N N . TRP A 1 249 ? 22.839 3.115 -12.730 1.00 78.50 249 TRP A N 1
ATOM 1921 C CA . TRP A 1 249 ? 21.681 3.960 -13.012 1.00 78.50 249 TRP A CA 1
ATOM 1922 C C . TRP A 1 249 ? 20.460 3.495 -12.206 1.00 78.50 249 TRP A C 1
ATOM 1924 O O . TRP A 1 249 ? 20.467 2.356 -11.725 1.00 78.50 249 TRP A O 1
ATOM 1934 N N . PRO A 1 250 ? 19.396 4.311 -12.094 1.00 68.69 250 PRO A N 1
ATOM 1935 C CA . PRO A 1 250 ? 18.150 3.878 -11.468 1.00 68.69 250 PRO A CA 1
ATOM 1936 C C . PRO A 1 250 ? 17.652 2.565 -12.087 1.00 68.69 250 PRO A C 1
ATOM 1938 O O . PRO A 1 250 ? 17.615 2.425 -13.309 1.00 68.69 250 PRO A O 1
ATOM 1941 N N . GLY A 1 251 ? 17.325 1.581 -11.245 1.00 65.56 251 GLY A N 1
ATOM 1942 C CA . GLY A 1 251 ? 16.910 0.238 -11.671 1.00 65.56 251 GLY A CA 1
ATOM 1943 C C . GLY A 1 251 ? 18.049 -0.767 -11.905 1.00 65.56 251 GLY A C 1
ATOM 1944 O O . GLY A 1 251 ? 17.779 -1.955 -12.071 1.00 65.56 251 GLY A O 1
ATOM 1945 N N . HIS A 1 252 ? 19.323 -0.355 -11.880 1.00 74.31 252 HIS A N 1
ATOM 1946 C CA . HIS A 1 252 ? 20.434 -1.309 -11.848 1.00 74.31 252 HIS A CA 1
ATOM 1947 C C . HIS A 1 252 ? 20.592 -1.919 -10.452 1.00 74.31 252 HIS A C 1
ATOM 1949 O O . HIS A 1 252 ? 20.824 -1.207 -9.479 1.00 74.31 252 HIS A O 1
ATOM 1955 N N . VAL A 1 253 ? 20.564 -3.250 -10.373 1.00 71.81 253 VAL A N 1
ATOM 1956 C CA . VAL A 1 253 ? 20.964 -3.989 -9.169 1.00 71.81 253 VAL A CA 1
ATOM 1957 C C . VAL A 1 253 ? 22.482 -4.172 -9.193 1.00 71.81 253 VAL A C 1
ATOM 1959 O O . VAL A 1 253 ? 23.018 -4.811 -10.105 1.00 71.81 253 VAL A O 1
ATOM 1962 N N . VAL A 1 254 ? 23.174 -3.583 -8.217 1.00 80.19 254 VAL A N 1
ATOM 1963 C CA . 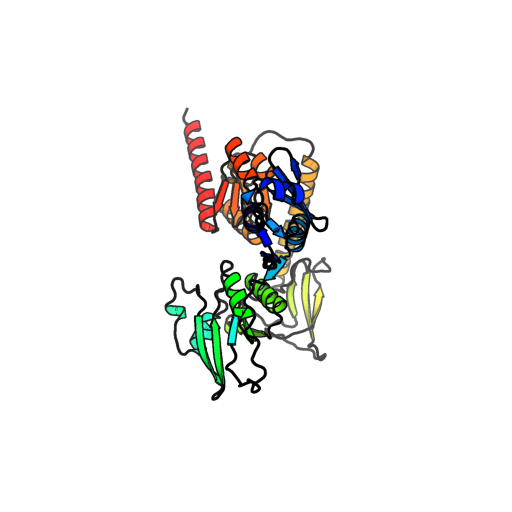VAL A 1 254 ? 24.632 -3.670 -8.067 1.00 80.19 254 VAL A CA 1
ATOM 1964 C C . VAL A 1 254 ? 25.031 -3.889 -6.609 1.00 80.19 254 VAL A C 1
ATOM 1966 O O . VAL A 1 254 ? 24.458 -3.289 -5.702 1.00 80.19 254 VAL A O 1
ATOM 1969 N N . ASP A 1 255 ? 26.068 -4.691 -6.399 1.00 82.56 255 ASP A N 1
ATOM 1970 C CA . ASP A 1 255 ? 26.792 -4.796 -5.141 1.00 82.56 255 ASP A CA 1
ATOM 1971 C C . ASP A 1 255 ? 27.727 -3.596 -4.994 1.00 82.56 255 ASP A C 1
ATOM 1973 O O . ASP A 1 255 ? 28.653 -3.385 -5.788 1.00 82.56 255 ASP A O 1
ATOM 1977 N N . VAL A 1 256 ? 27.501 -2.808 -3.946 1.00 87.88 256 VAL A N 1
ATOM 1978 C CA . VAL A 1 256 ? 28.314 -1.631 -3.640 1.00 87.88 256 VAL A CA 1
ATOM 1979 C C . VAL A 1 256 ? 29.471 -2.045 -2.737 1.00 87.88 256 VAL A C 1
ATOM 1981 O O . VAL A 1 256 ? 29.315 -2.226 -1.532 1.00 87.88 256 VAL A O 1
ATOM 1984 N N . CYS A 1 257 ? 30.672 -2.156 -3.299 1.00 88.38 257 CYS A N 1
ATOM 1985 C CA . CYS A 1 257 ? 31.895 -2.253 -2.509 1.00 88.38 257 CYS A CA 1
ATOM 1986 C C . CYS A 1 257 ? 32.322 -0.842 -2.100 1.00 88.38 257 CYS A C 1
ATOM 1988 O O . CYS A 1 257 ? 32.605 -0.006 -2.961 1.00 88.38 257 CYS A O 1
ATOM 1990 N N . PHE A 1 258 ? 32.425 -0.559 -0.802 1.00 91.62 258 PHE A N 1
ATOM 1991 C CA . PHE A 1 258 ? 32.739 0.786 -0.316 1.00 91.62 258 PHE A CA 1
ATOM 1992 C C . PHE A 1 258 ? 33.831 0.804 0.752 1.00 91.62 258 PHE A C 1
ATOM 1994 O O . PHE A 1 258 ? 34.057 -0.160 1.482 1.00 91.62 258 PHE A O 1
ATOM 2001 N N . LYS A 1 259 ? 34.513 1.947 0.862 1.00 91.94 259 LYS A N 1
ATOM 2002 C CA . LYS A 1 259 ? 35.357 2.269 2.014 1.00 91.94 259 LYS A CA 1
ATOM 2003 C C . LYS A 1 259 ? 34.500 3.023 3.020 1.00 91.94 259 LYS A C 1
ATOM 2005 O O . LYS A 1 259 ? 34.078 4.142 2.742 1.00 91.94 259 LYS A O 1
ATOM 2010 N N . ARG A 1 260 ? 34.274 2.426 4.186 1.00 92.19 260 ARG A N 1
ATOM 2011 C CA . ARG A 1 260 ? 33.600 3.091 5.303 1.00 92.19 260 ARG A CA 1
ATOM 2012 C C . ARG A 1 260 ? 34.467 4.225 5.860 1.00 92.19 260 ARG A C 1
ATOM 2014 O O . ARG A 1 260 ? 35.672 4.041 6.048 1.00 92.19 260 ARG A O 1
ATOM 2021 N N . LEU A 1 261 ? 33.842 5.369 6.119 1.00 89.25 261 LEU A N 1
ATOM 2022 C CA . LEU A 1 261 ? 34.447 6.538 6.761 1.00 89.25 261 LEU A CA 1
ATOM 2023 C C . LEU A 1 261 ? 33.833 6.839 8.135 1.00 89.25 261 LEU A C 1
ATOM 2025 O O . LEU A 1 261 ? 34.531 7.384 8.986 1.00 89.25 261 LEU A O 1
ATOM 2029 N N . SER A 1 262 ? 32.581 6.442 8.384 1.00 85.81 262 SER A N 1
ATOM 2030 C CA . SER A 1 262 ? 31.971 6.557 9.712 1.00 85.81 262 SER A CA 1
ATOM 2031 C C . SER A 1 262 ? 32.488 5.508 10.706 1.00 85.81 262 SER A C 1
ATOM 2033 O O . SER A 1 262 ? 33.062 4.474 10.340 1.00 85.81 262 SER A O 1
ATOM 2035 N N . LYS A 1 263 ? 32.254 5.769 11.998 1.00 83.19 263 LYS A N 1
ATOM 2036 C CA . LYS A 1 263 ? 32.563 4.841 13.099 1.00 83.19 263 LYS A CA 1
ATOM 2037 C C . LYS A 1 263 ? 31.583 3.662 13.156 1.00 83.19 263 LYS A C 1
ATOM 2039 O O . LYS A 1 263 ? 31.977 2.555 13.527 1.00 83.19 263 LYS A O 1
ATOM 2044 N N . HIS A 1 264 ? 30.326 3.891 12.776 1.00 78.56 264 HIS A N 1
ATOM 2045 C CA . HIS A 1 264 ? 29.254 2.897 12.829 1.00 78.56 264 HIS A CA 1
ATOM 2046 C C . HIS A 1 264 ? 29.455 1.804 11.785 1.00 78.56 264 HIS A C 1
ATOM 2048 O O . HIS A 1 264 ? 29.674 2.088 10.610 1.00 78.56 264 HIS A O 1
ATOM 2054 N N . LYS A 1 265 ? 29.402 0.539 12.213 1.00 73.81 265 LYS A N 1
ATOM 2055 C CA . LYS A 1 265 ? 29.637 -0.600 11.316 1.00 73.81 265 LYS A CA 1
ATOM 2056 C C . LYS A 1 265 ? 28.448 -0.898 10.409 1.00 73.81 265 LYS A C 1
ATOM 2058 O O . LYS A 1 265 ? 28.692 -1.312 9.280 1.00 73.81 265 LYS A O 1
ATOM 2063 N N . ASP A 1 266 ? 27.247 -0.603 10.894 1.00 69.25 266 ASP A N 1
ATOM 2064 C CA . ASP A 1 266 ? 25.974 -0.913 10.255 1.00 69.25 266 ASP A CA 1
ATOM 2065 C C . ASP A 1 266 ? 25.106 0.347 10.136 1.00 69.25 266 ASP A C 1
ATOM 2067 O O . ASP A 1 266 ? 25.333 1.343 10.831 1.00 69.25 266 ASP A O 1
ATOM 2071 N N . ALA A 1 267 ? 24.114 0.287 9.247 1.00 66.06 267 ALA A N 1
ATOM 2072 C CA . ALA A 1 267 ? 23.088 1.305 9.057 1.00 66.06 267 ALA A CA 1
ATOM 2073 C C . ALA A 1 267 ? 21.797 0.862 9.773 1.00 66.06 267 ALA A C 1
ATOM 2075 O O . ALA A 1 267 ? 20.967 0.184 9.166 1.00 66.06 267 ALA A O 1
ATOM 2076 N N . PRO A 1 268 ? 21.626 1.156 11.074 1.00 53.59 268 PRO A N 1
ATOM 2077 C CA . PRO A 1 268 ? 20.403 0.788 11.771 1.00 53.59 268 PRO A CA 1
ATOM 2078 C C . PRO A 1 268 ? 19.221 1.584 11.202 1.00 53.59 268 PRO A C 1
ATOM 2080 O O . PRO A 1 268 ? 19.284 2.807 11.123 1.00 53.59 268 PRO A O 1
ATOM 2083 N N . LEU A 1 269 ? 18.142 0.875 10.853 1.00 48.31 269 LEU A N 1
ATOM 2084 C CA . LEU A 1 269 ? 16.794 1.419 10.621 1.00 48.31 269 LEU A CA 1
ATOM 2085 C C . LEU A 1 269 ? 16.600 2.338 9.394 1.00 48.31 269 LEU A C 1
ATOM 2087 O O . LEU A 1 269 ? 15.518 2.898 9.239 1.00 48.31 269 LEU A O 1
ATOM 2091 N N . GLU A 1 270 ? 17.573 2.452 8.485 1.00 54.03 270 GLU A N 1
ATOM 2092 C CA . GLU A 1 270 ? 17.428 3.216 7.235 1.00 54.03 270 GLU A CA 1
ATOM 2093 C C . GLU A 1 270 ? 17.956 2.400 6.043 1.00 54.03 270 GLU A C 1
ATOM 2095 O O . GLU A 1 270 ? 19.138 2.058 5.986 1.00 54.03 270 GLU A O 1
ATOM 2100 N N . PHE A 1 271 ? 17.064 2.075 5.098 1.00 55.34 271 PHE A N 1
ATOM 2101 C CA . PHE A 1 271 ? 17.367 1.278 3.896 1.00 55.34 271 PHE A CA 1
ATOM 2102 C C . PHE A 1 271 ? 17.628 2.136 2.648 1.00 55.34 271 PHE A C 1
ATOM 2104 O O . PHE A 1 271 ? 17.945 1.603 1.585 1.00 55.34 271 PHE A O 1
ATOM 2111 N N . SER A 1 272 ? 17.483 3.460 2.754 1.00 62.22 272 SER A N 1
ATOM 2112 C CA . SER A 1 272 ? 17.725 4.388 1.655 1.00 62.22 272 SER A CA 1
ATOM 2113 C C . SER A 1 272 ? 19.190 4.825 1.612 1.00 62.22 272 SER A C 1
ATOM 2115 O O . SER A 1 272 ? 19.759 5.300 2.595 1.00 62.22 272 SER A O 1
ATOM 2117 N N . LEU A 1 273 ? 19.803 4.683 0.435 1.00 76.12 273 LEU A N 1
ATOM 2118 C CA . LEU A 1 273 ? 21.144 5.180 0.149 1.00 76.12 273 LEU A CA 1
ATOM 2119 C C . LEU A 1 273 ? 21.045 6.563 -0.498 1.00 76.12 273 LEU A C 1
ATOM 2121 O O . LEU A 1 273 ? 20.455 6.717 -1.566 1.00 76.12 273 LEU A O 1
ATOM 2125 N N . HIS A 1 274 ? 21.669 7.558 0.123 1.00 79.00 274 HIS A N 1
ATOM 2126 C CA . HIS A 1 274 ? 21.701 8.935 -0.360 1.00 79.00 274 HIS A CA 1
ATOM 2127 C C . HIS A 1 274 ? 23.109 9.305 -0.813 1.00 79.00 274 HIS A C 1
ATOM 2129 O O . HIS A 1 274 ? 24.040 9.303 -0.008 1.00 79.00 274 HIS A O 1
ATOM 2135 N N . VAL A 1 275 ? 23.270 9.659 -2.088 1.00 80.38 275 VAL A N 1
ATOM 2136 C CA . VAL A 1 275 ? 24.526 10.221 -2.604 1.00 80.38 275 VAL A CA 1
ATOM 2137 C C . VAL A 1 275 ? 24.623 11.682 -2.175 1.00 80.38 275 VAL A C 1
ATOM 2139 O O . VAL A 1 275 ? 23.713 12.471 -2.419 1.00 80.38 275 VAL A O 1
ATOM 2142 N N . VAL A 1 276 ? 25.717 12.041 -1.511 1.00 78.88 276 VAL A N 1
ATOM 2143 C CA . VAL A 1 276 ? 25.922 13.361 -0.902 1.00 78.88 276 VAL A CA 1
ATOM 2144 C C . VAL A 1 276 ? 27.364 13.818 -1.096 1.00 78.88 276 VAL A C 1
ATOM 2146 O O . VAL A 1 276 ? 28.247 13.029 -1.419 1.00 78.88 276 VAL A O 1
ATOM 2149 N N . THR A 1 277 ? 27.643 15.101 -0.880 1.00 82.25 277 THR A N 1
ATOM 2150 C CA . THR A 1 277 ? 29.031 15.576 -0.798 1.00 82.25 277 THR A CA 1
ATOM 2151 C C . THR A 1 277 ? 29.672 15.143 0.521 1.00 82.25 277 THR A C 1
ATOM 2153 O O . THR A 1 277 ? 28.979 14.859 1.501 1.00 82.25 277 THR A O 1
ATOM 2156 N N . LYS A 1 278 ? 31.010 15.112 0.570 1.00 84.62 278 LYS A N 1
ATOM 2157 C CA . LYS A 1 278 ? 31.761 14.750 1.781 1.00 84.62 278 LYS A CA 1
ATOM 2158 C C . LYS A 1 278 ? 31.363 15.613 2.986 1.00 84.62 278 LYS A C 1
ATOM 2160 O O . LYS A 1 278 ? 30.996 15.064 4.018 1.00 84.62 278 LYS A O 1
ATOM 2165 N N . ASP A 1 279 ? 31.380 16.934 2.824 1.00 74.94 279 ASP A N 1
ATOM 2166 C CA . ASP A 1 279 ? 31.101 17.883 3.911 1.00 74.94 279 ASP A CA 1
ATOM 2167 C C . ASP A 1 279 ? 29.656 17.756 4.408 1.00 74.94 279 ASP A C 1
ATOM 2169 O O . ASP A 1 279 ? 29.384 17.801 5.608 1.00 74.94 279 ASP A O 1
ATOM 2173 N N . ARG A 1 280 ? 28.712 17.524 3.484 1.00 70.56 280 ARG A N 1
ATOM 2174 C CA . ARG A 1 280 ? 27.313 17.284 3.844 1.00 70.56 280 ARG A CA 1
ATOM 2175 C C . ARG A 1 280 ? 27.153 15.972 4.600 1.00 70.56 280 ARG A C 1
ATOM 2177 O O . ARG A 1 280 ? 26.346 15.916 5.522 1.00 70.56 280 ARG A O 1
ATOM 2184 N N . ALA A 1 281 ? 27.911 14.942 4.231 1.00 75.62 281 ALA A N 1
ATOM 2185 C CA . ALA A 1 281 ? 27.842 13.662 4.910 1.00 75.62 281 ALA A CA 1
ATOM 2186 C C . ALA A 1 281 ? 28.292 13.762 6.376 1.00 75.62 281 ALA A C 1
ATOM 2188 O O . ALA A 1 281 ? 27.620 13.261 7.275 1.00 75.62 281 ALA A O 1
ATOM 2189 N N . GLU A 1 282 ? 29.399 14.463 6.617 1.00 81.31 282 GLU A N 1
ATOM 2190 C CA . GLU A 1 282 ? 29.917 14.706 7.966 1.00 81.31 282 GLU A CA 1
ATOM 2191 C C . GLU A 1 282 ? 28.920 15.520 8.807 1.00 81.31 282 GLU A C 1
ATOM 2193 O O . GLU A 1 282 ? 28.639 15.154 9.947 1.00 81.31 282 GLU A O 1
ATOM 2198 N N . ALA A 1 283 ? 28.308 16.558 8.225 1.00 69.69 283 ALA A N 1
ATOM 2199 C CA . ALA A 1 283 ? 27.294 17.366 8.903 1.00 69.69 283 ALA A CA 1
ATOM 2200 C C . ALA A 1 283 ? 26.037 16.560 9.282 1.00 69.69 283 ALA A C 1
ATOM 2202 O O . ALA A 1 283 ? 25.539 16.682 10.400 1.00 69.69 283 ALA A O 1
ATOM 2203 N N . VAL A 1 284 ? 25.533 15.725 8.367 1.00 71.88 284 VAL A N 1
ATOM 2204 C CA . VAL A 1 284 ? 24.336 14.899 8.601 1.00 71.88 284 VAL A CA 1
ATOM 2205 C C . VAL A 1 284 ? 24.601 13.833 9.662 1.00 71.88 284 VAL A C 1
ATOM 2207 O O . VAL A 1 284 ? 23.758 13.628 10.533 1.00 71.88 284 VAL A O 1
ATOM 2210 N N . LEU A 1 285 ? 25.764 13.176 9.631 1.00 81.06 285 LEU A N 1
ATOM 2211 C CA . LEU A 1 285 ? 26.131 12.215 10.672 1.00 81.06 285 LEU A CA 1
ATOM 2212 C C . LEU A 1 285 ? 26.251 12.877 12.038 1.00 81.06 285 LEU A C 1
ATOM 2214 O O . LEU A 1 285 ? 25.671 12.375 12.991 1.00 81.06 285 LEU A O 1
ATOM 2218 N N . HIS A 1 286 ? 26.935 14.016 12.118 1.00 76.88 286 HIS A N 1
ATOM 2219 C CA . HIS A 1 286 ? 27.072 14.757 13.368 1.00 76.88 286 HIS A CA 1
ATOM 2220 C C . HIS A 1 286 ? 25.706 15.155 13.943 1.00 76.88 286 HIS A C 1
ATOM 2222 O O . HIS A 1 286 ? 25.461 14.996 15.134 1.00 76.88 286 HIS A O 1
ATOM 2228 N N . GLN A 1 287 ? 24.778 15.609 13.095 1.00 69.62 287 GLN A N 1
ATOM 2229 C CA . GLN A 1 287 ? 23.415 15.928 13.520 1.00 69.62 287 GLN A CA 1
ATOM 2230 C C . GLN A 1 287 ? 22.662 14.693 14.041 1.00 69.62 287 GLN A C 1
ATOM 2232 O O . GLN A 1 287 ? 21.973 14.781 15.055 1.00 69.62 287 GLN A O 1
ATOM 2237 N N . ARG A 1 288 ? 22.793 13.543 13.370 1.00 78.06 288 ARG A N 1
ATOM 2238 C CA . ARG A 1 288 ? 22.153 12.285 13.791 1.00 78.06 288 ARG A CA 1
ATOM 2239 C C . ARG A 1 288 ? 22.757 11.730 15.085 1.00 78.06 288 ARG A C 1
ATOM 2241 O O . ARG A 1 288 ? 22.009 11.251 15.927 1.00 78.06 288 ARG A O 1
ATOM 2248 N N . GLU A 1 289 ? 24.075 11.828 15.261 1.00 77.62 289 GLU A N 1
ATOM 2249 C CA . GLU A 1 289 ? 24.769 11.459 16.505 1.00 77.62 289 GLU A CA 1
ATOM 2250 C C . GLU A 1 289 ? 24.263 12.310 17.677 1.00 77.62 289 GLU A C 1
ATOM 2252 O O . GLU A 1 289 ? 23.832 11.759 18.685 1.00 77.62 289 GLU A O 1
ATOM 2257 N N . LEU A 1 290 ? 24.199 13.637 17.511 1.00 71.44 290 LEU A N 1
ATOM 2258 C CA . LEU A 1 290 ? 23.661 14.535 18.538 1.00 71.44 290 LEU A CA 1
ATOM 2259 C C . LEU A 1 290 ? 22.200 14.229 18.888 1.00 71.44 290 LEU A C 1
ATOM 2261 O O . LEU A 1 290 ? 21.828 14.305 20.055 1.00 71.44 290 LEU A O 1
ATOM 2265 N N . ALA A 1 291 ? 21.375 13.875 17.900 1.00 67.69 291 ALA A N 1
ATOM 2266 C CA . ALA A 1 291 ? 19.987 13.490 18.140 1.00 67.69 291 ALA A CA 1
ATOM 2267 C C . ALA A 1 291 ? 19.884 12.184 18.949 1.00 67.69 291 ALA A C 1
ATOM 2269 O O . ALA A 1 291 ? 19.062 12.098 19.858 1.00 67.69 291 ALA A O 1
ATOM 2270 N N . MET A 1 292 ? 20.737 11.193 18.663 1.00 67.88 292 MET A N 1
ATOM 2271 C CA . MET A 1 292 ? 20.807 9.948 19.437 1.00 67.88 292 MET A CA 1
ATOM 2272 C C . MET A 1 292 ? 21.293 10.192 20.868 1.00 67.88 292 MET A C 1
ATOM 2274 O O . MET A 1 292 ? 20.692 9.673 21.806 1.00 67.88 292 MET A O 1
ATOM 2278 N N . ASP A 1 293 ? 22.337 11.003 21.043 1.00 71.62 293 ASP A N 1
ATOM 2279 C CA . ASP A 1 293 ? 22.870 11.356 22.362 1.00 71.62 293 ASP A CA 1
ATOM 2280 C C . ASP A 1 293 ? 21.840 12.139 23.186 1.00 71.62 293 ASP A C 1
ATOM 2282 O O . ASP A 1 293 ? 21.666 11.879 24.376 1.00 71.62 293 ASP A O 1
ATOM 2286 N N . PHE A 1 294 ? 21.110 13.061 22.551 1.00 61.56 294 PHE A N 1
ATOM 2287 C CA . PHE A 1 294 ? 20.017 13.794 23.182 1.00 61.56 294 PHE A CA 1
ATOM 2288 C C . PHE A 1 294 ? 18.889 12.852 23.610 1.00 61.56 294 PHE A C 1
ATOM 2290 O O . PHE A 1 294 ? 18.435 12.916 24.748 1.00 61.56 294 PHE A O 1
ATOM 2297 N N . GLN A 1 295 ? 18.475 11.935 22.735 1.00 59.09 295 GLN A N 1
ATOM 2298 C CA . GLN A 1 295 ? 17.423 10.968 23.036 1.00 59.09 295 GLN A CA 1
ATOM 2299 C C . GLN A 1 295 ? 17.825 10.017 24.175 1.00 59.09 295 GLN A C 1
ATOM 2301 O O . GLN A 1 295 ? 17.035 9.791 25.087 1.00 59.09 295 GLN A O 1
ATOM 2306 N N . ALA A 1 296 ? 19.071 9.536 24.185 1.00 64.88 296 ALA A N 1
ATOM 2307 C CA . ALA A 1 296 ? 19.608 8.734 25.281 1.00 64.88 296 ALA A CA 1
ATOM 2308 C C . ALA A 1 296 ? 19.689 9.530 26.597 1.00 64.88 296 ALA A C 1
ATOM 2310 O O . ALA A 1 296 ? 19.387 8.994 27.662 1.00 64.88 296 ALA A O 1
ATOM 2311 N N . ALA A 1 297 ? 20.061 10.812 26.546 1.00 63.59 297 ALA A N 1
ATOM 2312 C CA . ALA A 1 297 ? 20.074 11.678 27.723 1.00 63.59 297 ALA A CA 1
ATOM 2313 C C . ALA A 1 297 ? 18.662 11.922 28.280 1.00 63.59 297 ALA A C 1
ATOM 2315 O O . ALA A 1 297 ? 18.489 11.919 29.497 1.00 63.59 297 ALA A O 1
ATOM 2316 N N . VAL A 1 298 ? 17.659 12.082 27.411 1.00 56.78 298 VAL A N 1
ATOM 2317 C CA . VAL A 1 298 ? 16.245 12.210 27.801 1.00 56.78 298 VAL A CA 1
ATOM 2318 C C . VAL A 1 298 ? 15.734 10.923 28.451 1.00 56.78 298 VAL A C 1
ATOM 2320 O O . VAL A 1 298 ? 15.105 10.995 29.500 1.00 56.78 298 VAL A O 1
ATOM 2323 N N . GLU A 1 299 ? 16.049 9.747 27.902 1.00 52.47 299 GLU A N 1
ATOM 2324 C CA . GLU A 1 299 ? 15.668 8.462 28.513 1.00 52.47 299 GLU A CA 1
ATOM 2325 C C . GLU A 1 299 ? 16.320 8.255 29.892 1.00 52.47 299 GLU A C 1
ATOM 2327 O O . GLU A 1 299 ? 15.669 7.788 30.826 1.00 52.47 299 GLU A O 1
ATOM 2332 N N . VAL A 1 300 ? 17.585 8.655 30.058 1.00 57.38 300 VAL A N 1
ATOM 2333 C CA . VAL A 1 300 ? 18.284 8.605 31.356 1.00 57.38 300 VAL A CA 1
ATOM 2334 C C . VAL A 1 300 ? 17.721 9.628 32.351 1.00 57.38 300 VAL A C 1
ATOM 2336 O O . VAL A 1 300 ? 17.689 9.356 33.553 1.00 57.38 300 VAL A O 1
ATOM 2339 N N . ALA A 1 301 ? 17.282 10.800 31.886 1.00 54.38 301 ALA A N 1
ATOM 2340 C CA . ALA A 1 301 ? 16.616 11.792 32.727 1.00 54.38 301 ALA A CA 1
ATOM 2341 C C . ALA A 1 301 ? 15.245 11.287 33.211 1.00 54.38 301 ALA A C 1
ATOM 2343 O O . ALA A 1 301 ? 14.969 11.373 34.402 1.00 54.38 301 ALA A O 1
ATOM 2344 N N . ASP A 1 302 ? 14.450 10.665 32.336 1.00 50.28 302 ASP A N 1
ATOM 2345 C CA . ASP A 1 302 ? 13.126 10.102 32.663 1.00 50.28 302 ASP A CA 1
ATOM 2346 C C . ASP A 1 302 ? 13.219 8.907 33.644 1.00 50.28 302 ASP A C 1
ATOM 2348 O O . ASP A 1 302 ? 12.325 8.673 34.461 1.00 50.28 302 ASP A O 1
ATOM 2352 N N . ASP A 1 303 ? 14.332 8.159 33.632 1.00 47.72 303 ASP A N 1
ATOM 2353 C CA . ASP A 1 303 ? 14.596 7.114 34.633 1.00 47.72 303 ASP A CA 1
ATOM 2354 C C . ASP A 1 303 ? 15.094 7.661 35.983 1.00 47.72 303 ASP A C 1
ATOM 2356 O O . ASP A 1 303 ? 14.788 7.066 37.021 1.00 47.72 303 ASP A O 1
ATOM 2360 N N . ASN A 1 304 ? 15.808 8.793 35.993 1.00 45.75 304 ASN A N 1
ATOM 2361 C CA . ASN A 1 304 ? 16.255 9.458 37.223 1.00 45.75 304 ASN A CA 1
ATOM 2362 C C . ASN A 1 304 ? 15.165 10.340 37.865 1.00 45.75 304 ASN A C 1
ATOM 2364 O O . ASN A 1 304 ? 15.173 10.501 39.081 1.00 45.75 304 ASN A O 1
ATOM 2368 N N . GLU A 1 305 ? 14.195 10.849 37.100 1.00 47.03 305 GLU A N 1
ATOM 2369 C CA . GLU A 1 305 ? 13.063 11.660 37.593 1.00 47.03 305 GLU A CA 1
ATOM 2370 C C . GLU A 1 305 ? 11.937 10.837 38.258 1.00 47.03 305 GLU A C 1
ATOM 2372 O O . GLU A 1 305 ? 10.911 11.382 38.674 1.00 47.03 305 GLU A O 1
ATOM 2377 N N . LYS A 1 306 ? 12.115 9.516 38.434 1.00 43.03 306 LYS A N 1
ATOM 2378 C CA . LYS A 1 306 ? 11.215 8.700 39.276 1.00 43.03 306 LYS A CA 1
ATOM 2379 C C . LYS A 1 306 ? 11.317 9.018 40.770 1.00 43.03 306 LYS A C 1
ATOM 2381 O O . LYS A 1 306 ? 10.426 8.607 41.511 1.00 43.03 306 LYS A O 1
ATOM 2386 N N . ASP A 1 307 ? 12.322 9.779 41.188 1.00 38.88 307 ASP A N 1
ATOM 2387 C CA . ASP A 1 307 ? 12.391 10.397 42.506 1.00 38.88 307 ASP A CA 1
ATOM 2388 C C . ASP A 1 307 ? 12.663 11.901 42.332 1.00 38.88 307 ASP A C 1
ATOM 2390 O O . ASP A 1 307 ? 13.636 12.294 41.705 1.00 38.88 307 ASP A O 1
ATOM 2394 N N . GLU A 1 308 ? 11.796 12.722 42.932 1.00 35.25 308 GLU A N 1
ATOM 2395 C CA . GLU A 1 308 ? 11.819 14.197 42.971 1.00 35.25 308 GLU A CA 1
ATOM 2396 C C . GLU A 1 308 ? 11.160 14.936 41.789 1.00 35.25 308 GLU A C 1
ATOM 2398 O O . GLU A 1 308 ? 11.762 15.248 40.771 1.00 35.25 308 GLU A O 1
ATOM 2403 N N . MET A 1 309 ? 9.906 15.360 42.004 1.00 38.62 309 MET A N 1
ATOM 2404 C CA . MET A 1 309 ? 9.354 16.528 41.311 1.00 38.62 309 MET A CA 1
ATOM 2405 C C . MET A 1 309 ? 10.085 17.795 41.783 1.00 38.62 309 MET A C 1
ATOM 2407 O O . MET A 1 309 ? 10.015 18.099 42.982 1.00 38.62 309 MET A O 1
ATOM 2411 N N . PRO A 1 310 ? 10.632 18.640 40.893 1.00 34.94 310 PRO A N 1
ATOM 2412 C CA . PRO A 1 310 ? 10.831 20.034 41.214 1.00 34.94 310 PRO A CA 1
ATOM 2413 C C . PRO A 1 310 ? 9.606 20.842 40.785 1.00 34.94 310 PRO A C 1
ATOM 2415 O O . PRO A 1 310 ? 9.133 20.820 39.650 1.00 34.94 310 PRO A O 1
ATOM 2418 N N . ALA A 1 311 ? 9.093 21.591 41.751 1.00 37.81 311 ALA A N 1
ATOM 2419 C CA . ALA A 1 311 ? 8.186 22.692 41.521 1.00 37.81 311 ALA A CA 1
ATOM 2420 C C . ALA A 1 311 ? 8.918 23.880 40.863 1.00 37.81 311 ALA A C 1
ATOM 2422 O O . ALA A 1 311 ? 10.051 24.187 41.225 1.00 37.81 311 ALA A O 1
ATOM 2423 N N . LYS A 1 312 ? 8.155 24.617 40.043 1.00 33.25 312 LYS A N 1
ATOM 2424 C CA . LYS A 1 312 ? 8.355 25.992 39.534 1.00 33.25 312 LYS A CA 1
ATOM 2425 C C . LYS A 1 312 ? 9.297 26.204 38.343 1.00 33.25 312 LYS A C 1
ATOM 2427 O O . LYS A 1 312 ? 10.511 26.129 38.472 1.00 33.25 312 LYS A O 1
ATOM 2432 N N . GLY A 1 313 ? 8.699 26.756 37.279 1.00 37.06 313 GLY A N 1
ATOM 2433 C CA . GLY A 1 313 ? 9.335 27.820 36.499 1.00 37.06 313 GLY A CA 1
ATOM 2434 C C . GLY A 1 313 ? 9.346 27.654 34.983 1.00 37.06 313 GLY A C 1
ATOM 2435 O O . GLY A 1 313 ? 10.388 27.895 34.395 1.00 37.06 313 GLY A O 1
ATOM 2436 N N . PHE A 1 314 ? 8.229 27.301 34.341 1.00 36.66 314 PHE A N 1
ATOM 2437 C CA . PHE A 1 314 ? 8.090 27.485 32.891 1.00 36.66 314 PHE A CA 1
ATOM 2438 C C . PHE A 1 314 ? 6.841 28.310 32.582 1.00 36.66 314 PHE A C 1
ATOM 2440 O O . PHE A 1 314 ? 5.769 28.055 33.127 1.00 36.66 314 PHE A O 1
ATOM 2447 N N . CYS A 1 315 ? 7.022 29.344 31.762 1.00 39.47 315 CYS A N 1
ATOM 2448 C CA . CYS A 1 315 ? 5.968 30.215 31.255 1.00 39.47 315 CYS A CA 1
ATOM 2449 C C . CYS A 1 315 ? 5.581 29.688 29.871 1.00 39.47 315 CYS A C 1
ATOM 2451 O O . CYS A 1 315 ? 6.334 29.876 28.920 1.00 39.47 315 CYS A O 1
ATOM 2453 N N . GLY A 1 316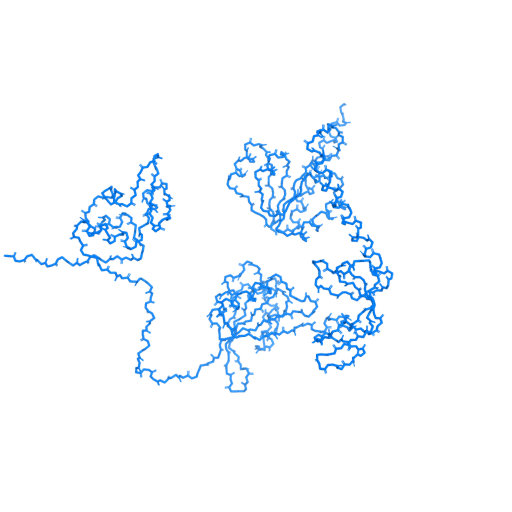 ? 4.478 28.952 29.792 1.00 52.69 316 GLY A N 1
ATOM 2454 C CA . GLY A 1 316 ? 3.936 28.425 28.544 1.00 52.69 316 GLY A CA 1
ATOM 2455 C C . GLY A 1 316 ? 2.825 27.417 28.811 1.00 52.69 316 GLY A C 1
ATOM 2456 O O . GLY A 1 316 ? 2.804 26.777 29.866 1.00 52.69 316 GLY A O 1
ATOM 2457 N N . THR A 1 317 ? 1.882 27.284 27.884 1.00 66.12 317 THR A N 1
ATOM 2458 C CA . THR A 1 317 ? 0.745 26.366 28.032 1.00 66.12 317 THR A CA 1
ATOM 2459 C C . THR A 1 317 ? 1.213 24.927 27.805 1.00 66.12 317 THR A C 1
ATOM 2461 O O . THR A 1 317 ? 1.675 24.612 26.704 1.00 66.12 317 THR A O 1
ATOM 2464 N N . PRO A 1 318 ? 1.119 24.025 28.802 1.00 75.38 318 PRO A N 1
ATOM 2465 C CA . PRO A 1 318 ? 1.545 22.646 28.626 1.00 75.38 318 PRO A CA 1
ATOM 2466 C C . PRO A 1 318 ? 0.527 21.869 27.778 1.00 75.38 318 PRO A C 1
ATOM 2468 O O . PRO A 1 318 ? -0.661 21.808 28.106 1.00 75.38 318 PRO A O 1
ATOM 2471 N N . ILE A 1 319 ? 0.993 21.238 26.700 1.00 85.81 319 ILE A N 1
ATOM 2472 C CA . ILE A 1 319 ? 0.166 20.437 25.786 1.00 85.81 319 ILE A CA 1
ATOM 2473 C C . ILE A 1 319 ? 0.696 19.009 25.633 1.00 85.81 319 ILE A C 1
ATOM 2475 O O . ILE A 1 319 ? 1.874 18.728 25.861 1.00 85.81 319 ILE A O 1
ATOM 2479 N N . VAL A 1 320 ? -0.175 18.092 25.217 1.00 88.31 320 VAL A N 1
ATOM 2480 C CA . VAL A 1 320 ? 0.185 16.710 24.875 1.00 88.31 320 VAL A CA 1
ATOM 2481 C C . VAL A 1 320 ? -0.081 16.464 23.398 1.00 88.31 320 VAL A C 1
ATOM 2483 O O . VAL A 1 320 ? -1.183 16.742 22.935 1.00 88.31 320 VAL A O 1
ATOM 2486 N N . ILE A 1 321 ? 0.878 15.886 22.672 1.00 88.56 321 ILE A N 1
ATOM 2487 C CA . ILE A 1 321 ? 0.725 15.568 21.243 1.00 88.56 321 ILE A CA 1
ATOM 2488 C C . ILE A 1 321 ? 0.734 14.051 21.025 1.00 88.56 321 ILE A C 1
ATOM 2490 O O . ILE A 1 321 ? 1.635 13.343 21.484 1.00 88.56 321 ILE A O 1
ATOM 2494 N N . LYS A 1 322 ? -0.275 13.539 20.309 1.00 90.31 322 LYS A N 1
ATOM 2495 C CA . LYS A 1 322 ? -0.379 12.131 19.897 1.00 90.31 322 LYS A CA 1
ATOM 2496 C C . LYS A 1 322 ? -0.526 11.996 18.391 1.00 90.31 322 LYS A C 1
ATOM 2498 O O . LYS A 1 322 ? -1.432 12.583 17.804 1.00 90.31 322 LYS A O 1
ATOM 2503 N N . THR A 1 323 ? 0.308 11.167 17.779 1.00 83.50 323 THR A N 1
ATOM 2504 C CA . THR A 1 323 ? 0.264 10.905 16.334 1.00 83.50 323 THR A CA 1
ATOM 2505 C C . THR A 1 323 ? 0.280 9.412 16.039 1.00 83.50 323 THR A C 1
ATOM 2507 O O . THR A 1 323 ? 0.640 8.592 16.880 1.00 83.50 323 THR A O 1
ATOM 2510 N N . ASP A 1 324 ? -0.136 9.037 14.838 1.00 75.00 324 ASP A N 1
ATOM 2511 C CA . ASP A 1 324 ? -0.084 7.662 14.342 1.00 75.00 324 ASP A CA 1
ATOM 2512 C C . ASP A 1 324 ? 1.337 7.215 13.959 1.00 75.00 324 ASP A C 1
ATOM 2514 O O . ASP A 1 324 ? 1.712 6.072 14.216 1.00 75.00 324 ASP A O 1
ATOM 2518 N N . THR A 1 325 ? 2.133 8.118 13.382 1.00 63.62 325 THR A N 1
ATOM 2519 C CA . THR A 1 325 ? 3.496 7.858 12.908 1.00 63.62 325 THR A CA 1
ATOM 2520 C C . THR A 1 325 ? 4.503 8.856 13.479 1.00 63.62 325 THR A C 1
ATOM 2522 O O . THR A 1 325 ? 4.168 9.993 13.826 1.00 63.62 325 THR A O 1
ATOM 2525 N N . ALA A 1 326 ? 5.767 8.427 13.558 1.00 57.44 326 ALA A N 1
ATOM 2526 C CA . ALA A 1 326 ? 6.871 9.257 14.038 1.00 57.44 326 ALA A CA 1
ATOM 2527 C C . ALA A 1 326 ? 7.163 10.450 13.117 1.00 57.44 326 ALA A C 1
ATOM 2529 O O . ALA A 1 326 ? 7.462 11.528 13.614 1.00 57.44 326 ALA A O 1
ATOM 2530 N N . GLY A 1 327 ? 7.003 10.291 11.798 1.00 57.47 327 GLY A N 1
ATOM 2531 C CA . GLY A 1 327 ? 7.218 11.382 10.843 1.00 57.47 327 GLY A CA 1
ATOM 2532 C C . GLY A 1 327 ? 6.221 12.531 11.019 1.00 57.47 327 GLY A C 1
ATOM 2533 O O . GLY A 1 327 ? 6.605 13.696 11.012 1.00 57.47 327 GLY A O 1
ATOM 2534 N N . SER A 1 328 ? 4.943 12.220 11.256 1.00 68.62 328 SER A N 1
ATOM 2535 C CA . SER A 1 328 ? 3.941 13.251 11.549 1.00 68.62 328 SER A CA 1
ATOM 2536 C C . SER A 1 328 ? 4.203 13.947 12.884 1.00 68.62 328 SER A C 1
ATOM 2538 O O . SER A 1 328 ? 3.977 15.148 12.995 1.00 68.62 328 SER A O 1
ATOM 2540 N N . LEU A 1 329 ? 4.716 13.213 13.878 1.00 73.38 329 LEU A N 1
ATOM 2541 C CA . LEU A 1 329 ? 5.083 13.773 15.180 1.00 73.38 329 LEU A CA 1
ATOM 2542 C C . LEU A 1 329 ? 6.180 14.829 15.043 1.00 73.38 329 LEU A C 1
ATOM 2544 O O . LEU A 1 329 ? 6.033 15.928 15.567 1.00 73.38 329 LEU A O 1
ATOM 2548 N N . THR A 1 330 ? 7.244 14.507 14.303 1.00 66.31 330 THR A N 1
ATOM 2549 C CA . THR A 1 330 ? 8.376 15.417 14.094 1.00 66.31 330 THR A CA 1
ATOM 2550 C C . THR A 1 330 ? 7.962 16.659 13.317 1.00 66.31 330 THR A C 1
ATOM 2552 O O . THR A 1 330 ? 8.298 17.762 13.720 1.00 66.31 330 THR A O 1
ATOM 2555 N N . SER A 1 331 ? 7.154 16.516 12.260 1.00 70.31 331 SER A N 1
ATOM 2556 C CA . SER A 1 331 ? 6.707 17.672 11.471 1.00 70.31 331 SER A CA 1
ATOM 2557 C C . SER A 1 331 ? 5.817 18.635 12.262 1.00 70.31 331 SER A C 1
ATOM 2559 O O . SER A 1 331 ? 5.904 19.849 12.074 1.00 70.31 331 SER A O 1
ATOM 2561 N N . ILE A 1 332 ? 4.956 18.106 13.138 1.00 78.75 332 ILE A N 1
ATOM 2562 C CA . ILE A 1 332 ? 4.118 18.933 14.013 1.00 78.75 332 ILE A CA 1
ATOM 2563 C C . ILE A 1 332 ? 4.998 19.667 15.025 1.00 78.75 332 ILE A C 1
ATOM 2565 O O . ILE A 1 332 ? 4.846 20.876 15.170 1.00 78.75 332 ILE A O 1
ATOM 2569 N N . LEU A 1 333 ? 5.940 18.972 15.669 1.00 76.81 333 LEU A N 1
ATOM 2570 C CA . LEU A 1 333 ? 6.862 19.598 16.614 1.00 76.81 333 LEU A CA 1
ATOM 2571 C C . LEU A 1 333 ? 7.702 20.705 15.995 1.00 76.81 333 LEU A C 1
ATOM 2573 O O . LEU A 1 333 ? 7.699 21.813 16.514 1.00 76.81 333 LEU A O 1
ATOM 2577 N N . ASP A 1 334 ? 8.378 20.418 14.879 1.00 74.81 334 ASP A N 1
ATOM 2578 C CA . ASP A 1 334 ? 9.260 21.382 14.220 1.00 74.81 334 ASP A CA 1
ATOM 2579 C C . ASP A 1 334 ? 8.501 22.677 13.898 1.00 74.81 334 ASP A C 1
ATOM 2581 O O . ASP A 1 334 ? 9.054 23.773 13.970 1.00 74.81 334 ASP A O 1
ATOM 2585 N N . THR A 1 335 ? 7.210 22.557 13.570 1.00 76.81 335 THR A N 1
ATOM 2586 C CA . THR A 1 335 ? 6.351 23.709 13.300 1.00 76.81 335 THR A CA 1
ATOM 2587 C C . THR A 1 335 ? 5.950 24.436 14.582 1.00 76.81 335 THR A C 1
ATOM 2589 O O . THR A 1 335 ? 6.037 25.662 14.621 1.00 76.81 335 THR A O 1
ATOM 2592 N N . VAL A 1 336 ? 5.532 23.718 15.628 1.00 77.94 336 VAL A N 1
ATOM 2593 C CA . VAL A 1 336 ? 5.154 24.311 16.924 1.00 77.94 336 VAL A CA 1
ATOM 2594 C C . VAL A 1 336 ? 6.345 25.045 17.546 1.00 77.94 336 VAL A C 1
ATOM 2596 O O . VAL A 1 336 ? 6.220 26.221 17.875 1.00 77.94 336 VAL A O 1
ATOM 2599 N N . ASP A 1 337 ? 7.521 24.423 17.585 1.00 71.62 337 ASP A N 1
ATOM 2600 C CA . ASP A 1 337 ? 8.731 25.020 18.162 1.00 71.62 337 ASP A CA 1
ATOM 2601 C C . ASP A 1 337 ? 9.227 26.233 17.355 1.00 71.62 337 ASP A C 1
ATOM 2603 O O . ASP A 1 337 ? 9.726 27.205 17.925 1.00 71.62 337 ASP A O 1
ATOM 2607 N N . ALA A 1 338 ? 9.080 26.214 16.024 1.00 72.25 338 ALA A N 1
ATOM 2608 C CA . ALA A 1 338 ? 9.512 27.321 15.170 1.00 72.25 338 ALA A CA 1
ATOM 2609 C C . ALA A 1 338 ? 8.537 28.508 15.154 1.00 72.25 338 ALA A C 1
ATOM 2611 O O . ALA A 1 338 ? 8.969 29.643 14.940 1.00 72.25 338 ALA A O 1
ATOM 2612 N N . SER A 1 339 ? 7.232 28.259 15.310 1.00 71.06 339 SER A N 1
ATOM 2613 C CA . SER A 1 339 ? 6.187 29.267 15.067 1.00 71.06 339 SER A CA 1
ATOM 2614 C C . SER A 1 339 ? 5.364 29.660 16.295 1.00 71.06 339 SER A C 1
ATOM 2616 O O . SER A 1 339 ? 4.681 30.680 16.235 1.00 71.06 339 SER A O 1
ATOM 2618 N N . MET A 1 340 ? 5.440 28.915 17.404 1.00 75.31 340 MET A N 1
ATOM 2619 C CA .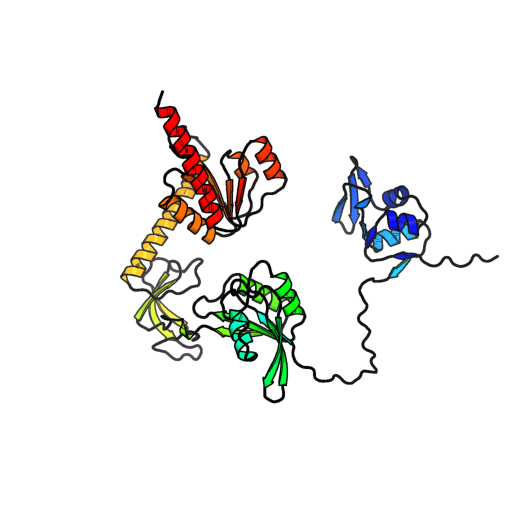 MET A 1 340 ? 4.578 29.088 18.584 1.00 75.31 340 MET A CA 1
ATOM 2620 C C . MET A 1 340 ? 5.397 29.080 19.893 1.00 75.31 340 MET A C 1
ATOM 2622 O O . MET A 1 340 ? 5.300 28.145 20.688 1.00 75.31 340 MET A O 1
ATOM 2626 N N . PRO A 1 341 ? 6.191 30.133 20.168 1.00 60.69 341 PRO A N 1
ATOM 2627 C CA . PRO A 1 341 ? 7.132 30.174 21.296 1.00 60.69 341 PRO A CA 1
ATOM 2628 C C . PRO A 1 341 ? 6.490 30.171 22.703 1.00 60.69 341 PRO A C 1
ATOM 2630 O O . PRO A 1 341 ? 7.219 30.099 23.690 1.00 60.69 341 PRO A O 1
ATOM 2633 N N . GLY A 1 342 ? 5.157 30.257 22.815 1.00 63.81 342 GLY A N 1
ATOM 2634 C CA . GLY A 1 342 ? 4.403 30.202 24.080 1.00 63.81 342 GLY A CA 1
ATOM 2635 C C . GLY A 1 342 ? 3.861 28.814 24.455 1.00 63.81 342 GLY A C 1
ATOM 2636 O O . GLY A 1 342 ? 3.262 28.647 25.519 1.00 63.81 342 GLY A O 1
ATOM 2637 N N . ILE A 1 343 ? 4.060 27.806 23.604 1.00 74.50 343 ILE A N 1
ATOM 2638 C CA . ILE A 1 343 ? 3.547 26.449 23.814 1.00 74.50 343 ILE A CA 1
ATOM 2639 C C . ILE A 1 343 ? 4.664 25.535 24.299 1.00 74.50 343 ILE A C 1
ATOM 2641 O O . ILE A 1 343 ? 5.753 25.516 23.736 1.00 74.50 343 ILE A O 1
ATOM 2645 N N . HIS A 1 344 ? 4.371 24.725 25.317 1.00 72.94 344 HIS A N 1
ATOM 2646 C CA . HIS A 1 344 ? 5.303 23.722 25.817 1.00 72.94 344 HIS A CA 1
ATOM 2647 C C . HIS A 1 344 ? 4.725 22.312 25.669 1.00 72.94 344 HIS A C 1
ATOM 2649 O O . HIS A 1 344 ? 3.703 21.967 26.264 1.00 72.94 344 HIS A O 1
ATOM 2655 N N . THR A 1 345 ? 5.405 21.441 24.933 1.00 73.44 345 THR A N 1
ATOM 2656 C CA . THR A 1 345 ? 5.029 20.028 24.799 1.00 73.44 345 THR A CA 1
ATOM 2657 C C . THR A 1 345 ? 5.389 19.230 26.052 1.00 73.44 345 THR A C 1
ATOM 2659 O O . THR A 1 345 ? 6.496 18.728 26.206 1.00 73.44 345 THR A O 1
ATOM 2662 N N . ALA A 1 346 ? 4.425 19.078 26.963 1.00 66.56 346 ALA A N 1
ATOM 2663 C CA . ALA A 1 346 ? 4.579 18.349 28.223 1.00 66.56 346 ALA A CA 1
ATOM 2664 C C . ALA A 1 346 ? 4.671 16.824 28.046 1.00 66.56 346 ALA A C 1
ATOM 2666 O O . ALA A 1 346 ? 5.261 16.132 28.875 1.00 66.56 346 ALA A O 1
ATOM 2667 N N . HIS A 1 347 ? 4.052 16.272 27.001 1.00 72.62 347 HIS A N 1
ATOM 2668 C CA . HIS A 1 347 ? 4.212 14.863 26.654 1.00 72.62 347 HIS A CA 1
ATOM 2669 C C . HIS A 1 347 ? 3.944 14.620 25.174 1.00 72.62 347 HIS A C 1
ATOM 2671 O O . HIS A 1 347 ? 3.042 15.205 24.577 1.00 72.62 347 HIS A O 1
ATOM 2677 N N . MET A 1 348 ? 4.684 13.680 24.604 1.00 79.88 348 MET A N 1
ATOM 2678 C CA . MET A 1 348 ? 4.489 13.229 23.239 1.00 79.88 348 MET A CA 1
ATOM 2679 C C . MET A 1 348 ? 4.386 11.718 23.204 1.00 79.88 348 MET A C 1
ATOM 2681 O O . MET A 1 348 ? 5.064 11.019 23.957 1.00 79.88 348 MET A O 1
ATOM 2685 N N . GLY A 1 349 ? 3.560 11.189 22.310 1.00 71.25 349 GLY A N 1
ATOM 2686 C CA . GLY A 1 349 ? 3.529 9.750 22.116 1.00 71.25 349 GLY A CA 1
ATOM 2687 C C . GLY A 1 349 ? 2.977 9.314 20.777 1.00 71.25 349 GLY A C 1
ATOM 2688 O O . GLY A 1 349 ? 2.170 9.993 20.147 1.00 71.25 349 GLY A O 1
ATOM 2689 N N . LEU A 1 350 ? 3.408 8.124 20.385 1.00 69.81 350 LEU A N 1
ATOM 2690 C CA . LEU A 1 350 ? 2.914 7.430 19.210 1.00 69.81 350 LEU A CA 1
ATOM 2691 C C . LEU A 1 350 ? 1.718 6.558 19.594 1.00 69.81 350 LEU A C 1
ATOM 2693 O O . LEU A 1 350 ? 1.706 5.914 20.646 1.00 69.81 350 LEU A O 1
ATOM 2697 N N . GLY A 1 351 ? 0.717 6.530 18.725 1.00 71.88 351 GLY A N 1
ATOM 2698 C CA . GLY A 1 351 ? -0.514 5.778 18.910 1.00 71.88 351 GLY A CA 1
ATOM 2699 C C . GLY A 1 351 ? -1.646 6.567 19.571 1.00 71.88 351 GLY A C 1
ATOM 2700 O O . GLY A 1 351 ? -1.590 7.771 19.804 1.00 71.88 351 GLY A O 1
ATOM 2701 N N . HIS A 1 352 ? -2.748 5.860 19.812 1.00 87.06 352 HIS A N 1
ATOM 2702 C CA . HIS A 1 352 ? -3.995 6.433 20.315 1.00 87.06 352 HIS A CA 1
ATOM 2703 C C . HIS A 1 352 ? -3.874 7.024 21.728 1.00 87.06 352 HIS A C 1
ATOM 2705 O O . HIS A 1 352 ? -3.007 6.639 22.508 1.00 87.06 352 HIS A O 1
ATOM 2711 N N . VAL A 1 353 ? -4.790 7.936 22.069 1.00 87.31 353 VAL A N 1
ATOM 2712 C CA . VAL A 1 353 ? -4.819 8.590 23.386 1.00 87.31 353 VAL A CA 1
ATOM 2713 C C . VAL A 1 353 ? -5.141 7.563 24.472 1.00 87.31 353 VAL A C 1
ATOM 2715 O O . VAL A 1 353 ? -6.127 6.828 24.367 1.00 87.31 353 VAL A O 1
ATOM 2718 N N . THR A 1 354 ? -4.324 7.533 25.522 1.00 87.19 354 THR A N 1
ATOM 2719 C CA . THR A 1 354 ? -4.432 6.616 26.662 1.00 87.19 354 THR A CA 1
ATOM 2720 C C . THR A 1 354 ? -4.934 7.331 27.917 1.00 87.19 354 THR A C 1
ATOM 2722 O O . THR A 1 354 ? -4.947 8.558 27.997 1.00 87.19 354 THR A O 1
ATOM 2725 N N . THR A 1 355 ? -5.327 6.573 28.945 1.00 83.50 355 THR A N 1
ATOM 2726 C CA . THR A 1 355 ? -5.760 7.153 30.229 1.00 83.50 355 THR A CA 1
ATOM 2727 C C . THR A 1 355 ? -4.654 7.949 30.917 1.00 83.50 355 THR A C 1
ATOM 2729 O O . THR A 1 355 ? -4.948 8.978 31.510 1.00 83.50 355 THR A O 1
ATOM 2732 N N . LYS A 1 356 ? -3.392 7.519 30.779 1.00 81.69 356 LYS A N 1
ATOM 2733 C CA . LYS A 1 356 ? -2.232 8.223 31.344 1.00 81.69 356 LYS A CA 1
ATOM 2734 C C . LYS A 1 356 ? -2.046 9.609 30.735 1.00 81.69 356 LYS A C 1
ATOM 2736 O O . LYS A 1 356 ? -1.595 10.517 31.417 1.00 81.69 356 LYS A O 1
ATOM 2741 N N . ASP A 1 357 ? -2.395 9.771 29.460 1.00 84.00 357 ASP A N 1
ATOM 2742 C CA . ASP A 1 357 ? -2.291 11.062 28.778 1.00 84.00 357 ASP A CA 1
ATOM 2743 C C . ASP A 1 357 ? -3.323 12.051 29.320 1.00 84.00 357 ASP A C 1
ATOM 2745 O O . ASP A 1 357 ? -3.015 13.221 29.513 1.00 84.00 357 ASP A O 1
ATOM 2749 N N . VAL A 1 358 ? -4.530 11.561 29.619 1.00 84.31 358 VAL A N 1
ATOM 2750 C CA . VAL A 1 358 ? -5.610 12.356 30.220 1.00 84.31 358 VAL A CA 1
ATOM 2751 C C . VAL A 1 358 ? -5.284 12.732 31.667 1.00 84.31 358 VAL A C 1
ATOM 2753 O O . VAL A 1 358 ? -5.488 13.876 32.059 1.00 84.31 358 VAL A O 1
ATOM 2756 N N . GLU A 1 359 ? -4.698 11.813 32.438 1.00 82.38 359 GLU A N 1
ATOM 2757 C CA . GLU A 1 359 ? -4.314 12.041 33.841 1.00 82.38 359 GLU A CA 1
ATOM 2758 C C . GLU A 1 359 ? -3.252 13.141 34.026 1.00 82.38 359 GLU A C 1
ATOM 2760 O O . GLU A 1 359 ? -3.112 13.662 35.130 1.00 82.38 359 GLU A O 1
ATOM 2765 N N . ARG A 1 360 ? -2.541 13.539 32.960 1.00 79.00 360 ARG A N 1
ATOM 2766 C CA . ARG A 1 360 ? -1.584 14.661 32.977 1.00 79.00 360 ARG A CA 1
ATOM 2767 C C . ARG A 1 360 ? -2.253 16.038 33.063 1.00 79.00 360 ARG A C 1
ATOM 2769 O O . ARG A 1 360 ? -1.555 17.022 33.282 1.00 79.00 360 ARG A O 1
ATOM 2776 N N . GLY A 1 361 ? -3.571 16.133 32.868 1.00 78.19 361 GLY A N 1
ATOM 2777 C CA . GLY A 1 361 ? -4.328 17.378 33.057 1.00 78.19 361 GLY A CA 1
ATOM 2778 C C . GLY A 1 361 ? -4.053 18.488 32.032 1.00 78.19 361 GLY A C 1
ATOM 2779 O O . GLY A 1 361 ? -4.462 19.621 32.251 1.00 78.19 361 GLY A O 1
ATOM 2780 N N . CYS A 1 362 ? -3.367 18.180 30.929 1.00 83.31 362 CYS A N 1
ATOM 2781 C CA . CYS A 1 362 ? -2.995 19.128 29.872 1.00 83.31 362 CYS A CA 1
ATOM 2782 C C . CYS A 1 362 ? -3.905 18.973 28.644 1.00 83.31 362 CYS A C 1
ATOM 2784 O O . CYS A 1 362 ? -4.438 17.887 28.415 1.00 83.31 362 CYS A O 1
ATOM 2786 N N . THR A 1 363 ? -4.041 20.010 27.811 1.00 87.69 363 THR A N 1
ATOM 2787 C CA . THR A 1 363 ? -4.791 19.907 26.543 1.00 87.69 363 THR A CA 1
ATOM 2788 C C . THR A 1 363 ? -4.114 18.906 25.604 1.00 87.69 363 THR A C 1
ATOM 2790 O O . THR A 1 363 ? -2.906 18.975 25.376 1.00 87.69 363 THR A O 1
ATOM 2793 N N . ILE A 1 364 ? -4.887 17.963 25.058 1.00 91.25 364 ILE A N 1
ATOM 2794 C CA . ILE A 1 364 ? -4.374 16.881 24.205 1.00 91.25 364 ILE A CA 1
ATOM 2795 C C . ILE A 1 364 ? -4.722 17.158 22.742 1.00 91.25 364 ILE A C 1
ATOM 2797 O O . ILE A 1 364 ? -5.901 17.256 22.395 1.00 91.25 364 ILE A O 1
ATOM 2801 N N . PHE A 1 365 ? -3.708 17.180 21.881 1.00 93.19 365 PHE A N 1
ATOM 2802 C CA . PHE A 1 365 ? -3.807 17.313 20.432 1.00 93.19 365 PHE A CA 1
ATOM 2803 C C . PHE A 1 365 ? -3.466 15.994 19.739 1.00 93.19 365 PHE A C 1
ATOM 2805 O O . PHE A 1 365 ? -2.434 15.376 20.000 1.00 93.19 365 PHE A O 1
ATOM 2812 N N . GLY A 1 366 ? -4.353 15.542 18.856 1.00 90.94 366 GLY A N 1
ATOM 2813 C CA . GLY A 1 366 ? -4.237 14.267 18.162 1.00 90.94 366 GLY A CA 1
ATOM 2814 C C . GLY A 1 366 ? -4.237 14.402 16.641 1.00 90.94 366 GLY A C 1
ATOM 2815 O O . GLY A 1 366 ? -5.206 14.915 16.082 1.00 90.94 366 GLY A O 1
ATOM 2816 N N . PHE A 1 367 ? -3.222 13.850 15.970 1.00 88.81 367 PHE A N 1
ATOM 2817 C CA . PHE A 1 367 ? -3.171 13.698 14.512 1.00 88.81 367 PHE A CA 1
ATOM 2818 C C . PHE A 1 367 ? -3.399 12.237 14.108 1.00 88.81 367 PHE A C 1
ATOM 2820 O O . PHE A 1 367 ? -2.637 11.357 14.500 1.00 88.81 367 PHE A O 1
ATOM 2827 N N . ASN A 1 368 ? -4.465 11.971 13.348 1.00 82.19 368 ASN A N 1
ATOM 2828 C CA . ASN A 1 368 ? -4.845 10.624 12.885 1.00 82.19 368 ASN A CA 1
ATOM 2829 C C . ASN A 1 368 ? -4.960 9.553 14.004 1.00 82.19 368 ASN A C 1
ATOM 2831 O O . ASN A 1 368 ? -4.803 8.351 13.789 1.00 82.19 368 ASN A O 1
ATOM 2835 N N . VAL A 1 369 ? -5.281 9.982 15.228 1.00 86.19 369 VAL A N 1
ATOM 2836 C CA . VAL A 1 369 ? -5.436 9.115 16.406 1.00 86.19 369 VAL A CA 1
ATOM 2837 C C . VAL A 1 369 ? -6.886 9.042 16.877 1.00 86.19 369 VAL A C 1
ATOM 2839 O O . VAL A 1 369 ? -7.713 9.906 16.601 1.00 86.19 369 VAL A O 1
ATOM 2842 N N . ARG A 1 370 ? -7.218 7.981 17.616 1.00 86.81 370 ARG A N 1
ATOM 2843 C CA . ARG A 1 370 ? -8.543 7.764 18.202 1.00 86.81 370 ARG A CA 1
ATOM 2844 C C . ARG A 1 370 ? -8.493 7.972 19.713 1.00 86.81 370 ARG A C 1
ATOM 2846 O O . ARG A 1 370 ? -7.463 7.765 20.346 1.00 86.81 370 ARG A O 1
ATOM 2853 N N . VAL A 1 371 ? -9.641 8.331 20.284 1.00 90.50 371 VAL A N 1
ATOM 2854 C CA . VAL A 1 371 ? -9.860 8.415 21.736 1.00 90.50 371 VAL A CA 1
ATOM 2855 C C . VAL A 1 371 ? -10.959 7.432 22.103 1.00 90.50 371 VAL A C 1
ATOM 2857 O O . VAL A 1 371 ? -12.074 7.519 21.573 1.00 90.50 371 VAL A O 1
ATOM 2860 N N . GLY A 1 372 ? -10.652 6.499 23.002 1.00 86.00 372 GLY A N 1
ATOM 2861 C CA . GLY A 1 372 ? -11.610 5.510 23.480 1.00 86.00 372 GLY A CA 1
ATOM 2862 C C . GLY A 1 372 ? -12.704 6.111 24.372 1.00 86.00 372 GLY A C 1
ATOM 2863 O O . GLY A 1 372 ? -12.658 7.261 24.816 1.00 86.00 372 GLY A O 1
ATOM 2864 N N . ALA A 1 373 ? -13.754 5.325 24.625 1.00 86.50 373 ALA A N 1
ATOM 2865 C CA . ALA A 1 373 ? -14.903 5.776 25.415 1.00 86.50 373 ALA A CA 1
ATOM 2866 C C . ALA A 1 373 ? -14.558 6.013 26.898 1.00 86.50 373 ALA A C 1
ATOM 2868 O O . ALA A 1 373 ? -15.199 6.837 27.553 1.00 86.50 373 ALA A O 1
ATOM 2869 N N . ARG A 1 374 ? -13.556 5.297 27.425 1.00 83.25 374 ARG A N 1
ATOM 2870 C CA . ARG A 1 374 ? -13.102 5.416 28.816 1.00 83.25 374 ARG A CA 1
ATOM 2871 C C . ARG A 1 374 ? -12.317 6.709 29.018 1.00 83.25 374 ARG A C 1
ATOM 2873 O O . ARG A 1 374 ? -12.595 7.442 29.959 1.00 83.25 374 ARG A O 1
ATOM 2880 N N . GLU A 1 375 ? -11.415 7.004 28.095 1.00 87.38 375 GLU A N 1
ATOM 2881 C CA . GLU A 1 375 ? -10.563 8.192 28.062 1.00 87.38 375 GLU A CA 1
ATOM 2882 C C . GLU A 1 375 ? -11.415 9.444 27.854 1.00 87.38 375 GLU A C 1
ATOM 2884 O O . GLU A 1 375 ? -11.263 10.423 28.573 1.00 87.38 375 GLU A O 1
ATOM 2889 N N . ARG A 1 376 ? -12.413 9.381 26.962 1.00 88.75 376 ARG A N 1
ATOM 2890 C CA . ARG A 1 376 ? -13.366 10.481 26.754 1.00 88.75 376 ARG A CA 1
ATOM 2891 C C . ARG A 1 376 ? -14.210 10.780 27.994 1.00 88.75 376 ARG A C 1
ATOM 2893 O O . ARG A 1 376 ? -14.591 11.927 28.208 1.00 88.75 376 ARG A O 1
ATOM 2900 N N . LYS A 1 377 ? -14.549 9.758 28.787 1.00 87.56 377 LYS A N 1
ATOM 2901 C CA . LYS A 1 377 ? -15.265 9.950 30.054 1.00 87.56 377 LYS A CA 1
ATOM 2902 C C . LYS A 1 377 ? -14.349 10.589 31.099 1.00 87.56 377 LYS A C 1
ATOM 2904 O O . LYS A 1 377 ? -14.741 11.579 31.697 1.00 87.56 377 LYS A O 1
ATOM 2909 N N . LEU A 1 378 ? -13.128 10.072 31.238 1.00 85.81 378 LEU A N 1
ATOM 2910 C CA . LEU A 1 378 ? -12.128 10.608 32.160 1.00 85.81 378 LEU A CA 1
ATOM 2911 C C . LEU A 1 378 ? -11.789 12.071 31.848 1.00 85.81 378 LEU A C 1
ATOM 2913 O O . LEU A 1 378 ? -11.740 12.892 32.752 1.00 85.81 378 LEU A O 1
ATOM 2917 N N . ALA A 1 379 ? -11.662 12.413 30.566 1.00 88.88 379 ALA A N 1
ATOM 2918 C CA . ALA A 1 379 ? -11.383 13.776 30.131 1.00 88.88 379 ALA A CA 1
ATOM 2919 C C . ALA A 1 379 ? -12.528 14.741 30.463 1.00 88.88 379 ALA A C 1
ATOM 2921 O O . ALA A 1 379 ? -12.281 15.874 30.857 1.00 88.88 379 ALA A O 1
ATOM 2922 N N . LYS A 1 380 ? -13.787 14.285 30.376 1.00 88.69 380 LYS A N 1
ATOM 2923 C CA . LYS A 1 380 ? -14.943 15.071 30.836 1.00 88.69 380 LYS A CA 1
ATOM 2924 C C . LYS A 1 380 ? -14.944 15.261 32.349 1.00 88.69 380 LYS A C 1
ATOM 2926 O O . LYS A 1 380 ? -15.246 16.356 32.803 1.00 88.69 380 LYS A O 1
ATOM 2931 N N . ASP A 1 381 ? -14.620 14.209 33.096 1.00 86.50 381 ASP A N 1
ATOM 2932 C CA . ASP A 1 381 ? -14.596 14.240 34.561 1.00 86.50 381 ASP A CA 1
ATOM 2933 C C . ASP A 1 381 ? -13.450 15.134 35.089 1.00 86.50 381 ASP A C 1
ATOM 2935 O O . ASP A 1 381 ? -13.594 15.757 36.136 1.00 86.50 381 ASP A O 1
ATOM 2939 N N . GLN A 1 382 ? -12.333 15.225 34.357 1.00 85.50 382 GLN A N 1
ATOM 2940 C CA . GLN A 1 382 ? -11.146 16.023 34.705 1.00 85.50 382 GLN A CA 1
ATOM 2941 C C . GLN A 1 382 ? -11.062 17.375 33.976 1.00 85.50 382 GLN A C 1
ATOM 2943 O O . GLN A 1 382 ? -10.064 18.073 34.114 1.00 85.50 382 GLN A O 1
ATOM 2948 N N . HIS A 1 383 ? -12.087 17.751 33.204 1.00 85.94 383 HIS A N 1
ATOM 2949 C CA . HIS A 1 383 ? -12.115 18.982 32.400 1.00 85.94 383 HIS A CA 1
ATOM 2950 C C . HIS A 1 383 ? -10.930 19.148 31.423 1.00 85.94 383 HIS A C 1
ATOM 2952 O O . HIS A 1 383 ? -10.534 20.262 31.096 1.00 85.94 383 HIS A O 1
ATOM 2958 N N . VAL A 1 384 ? -10.399 18.041 30.900 1.00 86.81 384 VAL A N 1
ATOM 2959 C CA . VAL A 1 384 ? -9.301 18.039 29.924 1.00 86.81 384 VAL A CA 1
ATOM 2960 C C . VAL A 1 384 ? -9.850 18.188 28.501 1.00 86.81 384 VAL A C 1
ATOM 2962 O O . VAL A 1 384 ? -10.650 17.363 28.040 1.00 86.81 384 VAL A O 1
ATOM 2965 N N . LYS A 1 385 ? -9.407 19.224 27.776 1.00 88.62 385 LYS A N 1
ATOM 2966 C CA . LYS A 1 385 ? -9.755 19.454 26.362 1.00 88.62 385 LYS A CA 1
ATOM 2967 C C . LYS A 1 385 ? -8.969 18.475 25.481 1.00 88.62 385 LYS A C 1
ATOM 2969 O O . LYS A 1 385 ? -7.748 18.386 25.573 1.00 88.62 385 LYS A O 1
ATOM 2974 N N . ILE A 1 386 ? -9.676 17.733 24.625 1.00 90.69 386 ILE A N 1
ATOM 2975 C CA . ILE A 1 386 ? -9.065 16.845 23.626 1.00 90.69 386 ILE A CA 1
ATOM 2976 C C . ILE A 1 386 ? -9.491 17.300 22.234 1.00 90.69 386 ILE A C 1
ATOM 2978 O O . ILE A 1 386 ? -10.684 17.282 21.918 1.00 90.69 386 ILE A O 1
ATOM 2982 N N . VAL A 1 387 ? -8.516 17.652 21.401 1.00 91.62 387 VAL A N 1
ATOM 2983 C CA . VAL A 1 387 ? -8.698 18.094 20.018 1.00 91.62 387 VAL A CA 1
ATOM 2984 C C . VAL A 1 387 ? -8.051 17.071 19.093 1.00 91.62 387 VAL A C 1
ATOM 2986 O O . VAL A 1 387 ? -6.878 16.744 19.232 1.00 91.62 387 VAL A O 1
ATOM 2989 N N . ILE A 1 388 ? -8.822 16.529 18.152 1.00 90.50 388 ILE A N 1
ATOM 2990 C CA . ILE A 1 388 ? -8.317 15.584 17.149 1.00 90.50 388 ILE A CA 1
ATOM 2991 C C . ILE A 1 388 ? -8.636 16.151 15.779 1.00 90.50 388 ILE A C 1
ATOM 2993 O O . ILE A 1 388 ? -9.806 16.442 15.507 1.00 90.50 388 ILE A O 1
ATOM 2997 N N . ARG A 1 389 ? -7.626 16.254 14.916 1.00 89.19 389 ARG A N 1
ATOM 2998 C CA . ARG A 1 389 ? -7.796 16.716 13.538 1.00 89.19 389 ARG A CA 1
ATOM 2999 C C . ARG A 1 389 ? -7.227 15.705 12.536 1.00 89.19 389 ARG A C 1
ATOM 3001 O O . ARG A 1 389 ? -6.231 15.038 12.828 1.00 89.19 389 ARG A O 1
ATOM 3008 N N . PRO A 1 390 ? -7.890 15.536 11.378 1.00 77.62 390 PRO A N 1
ATOM 3009 C CA . PRO A 1 390 ? -7.428 14.638 10.325 1.00 77.62 390 PRO A CA 1
ATOM 3010 C C . PRO A 1 390 ? -6.301 15.248 9.480 1.00 77.62 390 PRO A C 1
ATOM 3012 O O . PRO A 1 390 ? -5.563 14.499 8.847 1.00 77.62 390 PRO A O 1
ATOM 3015 N N . THR A 1 391 ? -6.153 16.577 9.466 1.00 82.19 391 THR A N 1
ATOM 3016 C CA . THR A 1 391 ? -5.112 17.290 8.713 1.00 82.19 391 THR A CA 1
ATOM 3017 C C . THR A 1 391 ? -4.146 18.003 9.665 1.00 82.19 391 THR A C 1
ATOM 3019 O O . THR A 1 391 ? -4.530 18.432 10.754 1.00 82.19 391 THR A O 1
ATOM 3022 N N . ILE A 1 392 ? -2.869 18.104 9.269 1.00 79.75 392 ILE A N 1
ATOM 3023 C CA . ILE A 1 392 ? -1.825 18.747 10.088 1.00 79.75 392 ILE A CA 1
ATOM 3024 C C . ILE A 1 392 ? -2.104 20.250 10.229 1.00 79.75 392 ILE A C 1
ATOM 3026 O O . ILE A 1 392 ? -1.960 20.789 11.318 1.00 79.75 392 ILE A O 1
ATOM 3030 N N . HIS A 1 393 ? -2.557 20.911 9.159 1.00 81.19 393 HIS A N 1
ATOM 3031 C CA . HIS A 1 393 ? -2.840 22.350 9.165 1.00 81.19 393 HIS A CA 1
ATOM 3032 C C . HIS A 1 393 ? -3.953 22.728 10.150 1.00 81.19 393 HIS A C 1
ATOM 3034 O O . HIS A 1 393 ? -3.740 23.607 10.975 1.00 81.19 393 HIS A O 1
ATOM 3040 N N . GLU A 1 394 ? -5.081 22.006 10.149 1.00 82.88 394 GLU A N 1
ATOM 3041 C CA . GLU A 1 394 ? -6.159 22.242 11.124 1.00 82.88 394 GLU A CA 1
ATOM 3042 C C . GLU A 1 394 ? -5.691 22.005 12.563 1.00 82.88 394 GLU A C 1
ATOM 3044 O O . GLU A 1 394 ? -6.143 22.675 13.488 1.00 82.88 394 GLU A O 1
ATOM 3049 N N . LEU A 1 395 ? -4.810 21.020 12.775 1.00 86.69 395 LEU A N 1
ATOM 3050 C CA . LEU A 1 395 ? -4.277 20.750 14.105 1.00 86.69 395 LEU A CA 1
ATOM 3051 C C . LEU A 1 395 ? -3.378 21.890 14.583 1.00 86.69 395 LEU A C 1
ATOM 3053 O O . LEU A 1 395 ? -3.484 22.296 15.732 1.00 86.69 395 LEU A O 1
ATOM 3057 N N . LEU A 1 396 ? -2.515 22.406 13.708 1.00 85.75 396 LEU A N 1
ATOM 3058 C CA . LEU A 1 396 ? -1.626 23.520 14.022 1.00 85.75 396 LEU A CA 1
ATOM 3059 C C . LEU A 1 396 ? -2.398 24.819 14.269 1.00 85.75 396 LEU A C 1
ATOM 3061 O O . LEU A 1 396 ? -2.045 25.547 15.187 1.00 85.75 396 LEU A O 1
ATOM 3065 N N . GLU A 1 397 ? -3.467 25.089 13.520 1.00 84.75 397 GLU A N 1
ATOM 3066 C CA . GLU A 1 397 ? -4.351 26.234 13.784 1.00 84.75 397 GLU A CA 1
ATOM 3067 C C . GLU A 1 397 ? -4.987 26.145 15.178 1.00 84.75 397 GLU A C 1
ATOM 3069 O O . GLU A 1 397 ? -4.987 27.116 15.926 1.00 84.75 397 GLU A O 1
ATOM 3074 N N . GLU A 1 398 ? -5.474 24.968 15.575 1.00 87.06 398 GLU A N 1
ATOM 3075 C CA . GLU A 1 398 ? -6.037 24.744 16.915 1.00 87.06 398 GLU A CA 1
ATOM 3076 C C . GLU A 1 398 ? -4.994 24.867 18.030 1.00 87.06 398 GLU A C 1
ATOM 3078 O O . GLU A 1 398 ? -5.308 25.319 19.131 1.00 87.06 398 GLU A O 1
ATOM 3083 N N . ILE A 1 399 ? -3.756 24.454 17.756 1.00 85.88 399 ILE A N 1
ATOM 3084 C CA . ILE A 1 399 ? -2.635 24.622 18.680 1.00 85.88 399 ILE A CA 1
ATOM 3085 C C . ILE A 1 399 ? -2.298 26.119 18.813 1.00 85.88 399 ILE A C 1
ATOM 3087 O O . ILE A 1 399 ? -2.151 26.601 19.933 1.00 85.88 399 ILE A O 1
ATOM 3091 N N . ALA A 1 400 ? -2.268 26.865 17.704 1.00 82.94 400 ALA A N 1
ATOM 3092 C CA . ALA A 1 400 ? -2.020 28.307 17.691 1.00 82.94 400 ALA A CA 1
ATOM 3093 C C . ALA A 1 400 ? -3.090 29.094 18.462 1.00 82.94 400 ALA A C 1
ATOM 3095 O O . ALA A 1 400 ? -2.750 29.955 19.264 1.00 82.94 400 ALA A O 1
ATOM 3096 N N . LEU A 1 401 ? -4.371 28.741 18.302 1.00 82.81 401 LEU A N 1
ATOM 3097 C CA . LEU A 1 401 ? -5.469 29.372 19.045 1.00 82.81 401 LEU A CA 1
ATOM 3098 C C . LEU A 1 401 ? -5.303 29.234 20.563 1.00 82.81 401 LEU A C 1
ATOM 3100 O O . LEU A 1 401 ? -5.609 30.160 21.303 1.00 82.81 401 LEU A O 1
ATOM 3104 N N . VAL A 1 402 ? -4.802 28.089 21.034 1.00 77.44 402 VAL A N 1
ATOM 3105 C CA . VAL A 1 402 ? -4.524 27.882 22.464 1.00 77.44 402 VAL A CA 1
ATOM 3106 C C . VAL A 1 402 ? -3.314 28.698 22.931 1.00 77.44 402 VAL A C 1
ATOM 3108 O O . VAL A 1 402 ? -3.277 29.089 24.095 1.00 77.44 402 VAL A O 1
ATOM 3111 N N . ALA A 1 403 ? -2.351 28.979 22.049 1.00 69.19 403 ALA A N 1
ATOM 3112 C CA . ALA A 1 403 ? -1.261 29.911 22.342 1.00 69.19 403 ALA A CA 1
ATOM 3113 C C . ALA A 1 403 ? -1.796 31.336 22.537 1.00 69.19 403 ALA A C 1
ATOM 3115 O O . ALA A 1 403 ? -1.473 31.985 23.530 1.00 69.19 403 ALA A O 1
ATOM 3116 N N . ASP A 1 404 ? -2.653 31.782 21.614 1.00 67.00 404 ASP A N 1
ATOM 3117 C CA . ASP A 1 404 ? -3.216 33.134 21.605 1.00 67.00 404 ASP A CA 1
ATOM 3118 C C . ASP A 1 404 ? -4.147 33.374 22.811 1.00 67.00 404 ASP A C 1
ATOM 3120 O O . ASP A 1 404 ? -4.068 34.423 23.451 1.00 67.00 404 ASP A O 1
ATOM 3124 N N . GLU A 1 405 ? -4.975 32.386 23.187 1.00 66.81 405 GLU A N 1
ATOM 3125 C CA . GLU A 1 405 ? -5.845 32.445 24.380 1.00 66.81 405 GLU A CA 1
ATOM 3126 C C . GLU A 1 405 ? -5.039 32.673 25.676 1.00 66.81 405 GLU A C 1
ATOM 3128 O O . GLU A 1 405 ? -5.490 33.370 26.586 1.00 66.81 405 GLU A O 1
ATOM 3133 N N . HIS A 1 406 ? -3.830 32.115 25.764 1.00 58.97 406 HIS A N 1
ATOM 3134 C CA . HIS A 1 406 ? -3.001 32.199 26.966 1.00 58.97 406 HIS A CA 1
ATOM 3135 C C . HIS A 1 406 ? -2.193 33.507 27.057 1.00 58.97 406 HIS A C 1
ATOM 3137 O O . HIS A 1 406 ? -1.910 33.977 28.165 1.00 58.97 406 HIS A O 1
ATOM 3143 N N . ASP A 1 407 ? -1.851 34.109 25.913 1.00 54.62 407 ASP A N 1
ATOM 3144 C CA . ASP A 1 407 ? -1.213 35.430 25.834 1.00 54.62 407 ASP A CA 1
ATOM 3145 C C . ASP A 1 407 ? -2.198 36.568 26.172 1.00 54.62 407 ASP A C 1
ATOM 3147 O O . ASP A 1 407 ? -1.793 37.591 26.739 1.00 54.62 407 ASP A O 1
ATOM 3151 N N . GLU A 1 408 ? -3.497 36.409 25.894 1.00 53.41 408 GLU A N 1
ATOM 3152 C CA . GLU A 1 408 ? -4.532 37.367 26.317 1.00 53.41 408 GLU A CA 1
ATOM 3153 C C . GLU A 1 408 ? -4.744 37.357 27.845 1.00 53.41 408 GLU A C 1
ATOM 3155 O O . GLU A 1 408 ? -4.759 38.428 28.462 1.00 53.41 408 GLU A O 1
ATOM 3160 N N . GLU A 1 409 ? -4.796 36.182 28.488 1.00 51.44 409 GLU A N 1
ATOM 3161 C CA . GLU A 1 409 ? -4.929 36.065 29.954 1.00 51.44 409 GLU A CA 1
ATOM 3162 C C . GLU A 1 409 ? -3.714 36.638 30.713 1.00 51.44 409 GLU A C 1
ATOM 3164 O O . GLU A 1 409 ? -3.867 37.282 31.756 1.00 51.44 409 GLU A O 1
ATOM 3169 N N . LEU A 1 410 ? -2.495 36.471 30.185 1.00 50.41 410 LEU A N 1
ATOM 3170 C CA . LEU A 1 410 ? -1.276 37.047 30.773 1.00 50.41 410 LEU A CA 1
ATOM 3171 C C . LEU A 1 410 ? -1.229 38.582 30.654 1.00 50.41 410 LEU A C 1
ATOM 3173 O O . LEU A 1 410 ? -0.696 39.255 31.542 1.00 50.41 410 LEU A O 1
ATOM 3177 N N . ASN A 1 411 ? -1.808 39.148 29.590 1.00 47.59 411 ASN A N 1
ATOM 3178 C CA . ASN A 1 411 ? -1.855 40.594 29.361 1.00 47.59 411 ASN A CA 1
ATOM 3179 C C . ASN A 1 411 ? -2.940 41.317 30.182 1.00 47.59 411 ASN A C 1
ATOM 3181 O O . ASN A 1 411 ? -2.801 42.519 30.437 1.00 47.59 411 ASN A O 1
ATOM 3185 N N . GLU A 1 412 ? -3.992 40.624 30.627 1.00 46.31 412 GLU A N 1
ATOM 3186 C CA . GLU A 1 412 ? -4.989 41.185 31.553 1.00 46.31 412 GLU A CA 1
ATOM 3187 C C . GLU A 1 412 ? -4.495 41.210 33.009 1.00 46.31 412 GLU A C 1
ATOM 3189 O O . GLU A 1 412 ? -4.707 42.201 33.706 1.00 46.31 412 GLU A O 1
ATOM 3194 N N . VAL A 1 413 ? -3.745 40.196 33.454 1.00 47.19 413 VAL A N 1
ATOM 3195 C CA . VAL A 1 413 ? -3.195 40.130 34.827 1.00 47.19 413 VAL A CA 1
ATOM 3196 C C . VAL A 1 413 ? -2.070 41.155 35.066 1.00 47.19 413 VAL A C 1
ATOM 3198 O O . VAL A 1 413 ? -1.800 41.535 36.203 1.00 47.19 413 VAL A O 1
ATOM 3201 N N . GLY A 1 414 ? -1.426 41.656 34.007 1.00 42.03 414 GLY A N 1
ATOM 3202 C CA . GLY A 1 414 ? -0.385 42.690 34.088 1.00 42.03 414 GLY A CA 1
ATOM 3203 C C . GLY A 1 414 ? -0.886 44.138 34.213 1.00 42.03 414 GLY A C 1
ATOM 3204 O O . GLY A 1 414 ? -0.058 45.052 34.188 1.00 42.03 414 GLY A O 1
ATOM 3205 N N . LYS A 1 415 ? -2.205 44.373 34.292 1.00 43.38 415 LYS A N 1
ATOM 3206 C CA . LYS A 1 415 ? -2.813 45.719 34.322 1.00 43.38 415 LYS A CA 1
ATOM 3207 C C . LYS A 1 415 ? -3.447 46.148 35.653 1.00 43.38 415 LYS A C 1
ATOM 3209 O O . LYS A 1 415 ? -3.943 47.275 35.696 1.00 43.38 415 LYS A O 1
ATOM 3214 N N . ASP A 1 416 ? -3.372 45.335 36.706 1.00 36.22 416 ASP A N 1
ATOM 3215 C CA . ASP A 1 416 ? -3.854 45.686 38.057 1.00 36.22 416 ASP A CA 1
ATOM 3216 C C . ASP A 1 416 ? -2.734 46.078 39.037 1.00 36.22 416 ASP A C 1
ATOM 3218 O O . ASP A 1 416 ? -1.702 45.366 39.108 1.00 36.22 416 ASP A O 1
#

Organism: Aphanomyces astaci (NCBI:txid112090)

InterPro domains:
  IPR000795 Translational (tr)-type GTP-binding domain [PF00009] (104-216)
  IPR000795 Translational (tr)-type GTP-binding domain [PS51722] (99-282)
  IPR005225 Small GTP-binding domain [TIGR00231] (101-215)
  IPR015760 Translation initiation factor IF- 2 [PTHR43381] (61-213)
  IPR023115 Translation initiation factor IF- 2, domain 3 [PF11987] (303-399)
  IPR027417 P-loop containing nucleoside triphosphate hydrolase [G3DSA:3.40.50.300] (96-238)
  IPR027417 P-loop containing nucleoside triphosphate hydrolase [SSF52540] (97-218)
  IPR036925 Translation initiation factor IF-2, domain 3 superfamily [G3DSA:3.40.50.10050] (315-406)
  IPR036925 Translation initiation factor IF-2, domain 3 superfamily [SSF52156] (312-405)

Sequence (416 aa):
FASKPKKPIVLNDFTRVRELSKKLKVTADEVVKHACRKHYRKYYMTHHDVKYKFDTLKQVILPLDLAARIADHFGVEVAYEAVEPQDIVSDPSLGVLVSRPPVIAVMGHVDHGKTTLMDTLRGANVAKHEVENITQKIHVCDTMLAPDVPATFLDTPGHFHFTRMRNNAADVADVVVLVVAADEGCRLQTDESIGCIESLDVPTVVCVNKVDLVQHGALRVGDHFICGMLHGVVKNLKRANGDDVAVAWPGHVVDVCFKRLSKHKDAPLEFSLHVVTKDRAEAVLHQRELAMDFQAAVEVADDNEKDEMPAKGFCGTPIVIKTDTAGSLTSILDTVDASMPGIHTAHMGLGHVTTKDVERGCTIFGFNVRVGARERKLAKDQHVKIVIRPTIHELLEEIALVADEHDEELNEVGKD

Foldseek 3Di:
DPPDPDDFQEDEQKDALVRLCVSLVHDSVLSLVQAFDADPCKTWGADPNDIDIGNDSRPDIDGPVSSQVSSVVSVGHYDYDYPPPDDPPPPVVVVDDDDDAFEEEEFEAPPLCLVVVVCVQVVHDVLVVDDVSFDPDWDWDWGAPDPPHIHIYTYATRDPVRLVVLLVSLLRGQEYEYRAELQPGHDPRSVSSVVSCVVNVHHYDYHYPNLVVCPDFKDFQQFWKDFALWIWGFHWWAAPVGDTDGIDGRPGDTDGDTDTDGPDPDRPPGPDIGGDDPVVSVVVNVVSVVVVVVVVVVVVVVVVPVPDDDDDDDQAAEEEEEEQDPVLVVVLVVCCVVPQVRHDHPYYDHAADDLVRLVVLGAYEYEPHDDDPVSVVSCVVSVHHYHYDPDSVVSSVVVNVVSVVSVVVVVVVVPD

pLDDT: mean 75.11, std 14.32, range [33.25, 94.38]